Protein 8WDQ (pdb70)

Secondary structure (DSSP, 8-state):
-PPPHHHHHHHHHHHHHHHHHHHHHHH-----EEEEETTEEEEHHHHHHHHHHHHHHHHH-TTSEEEETTTEEE---GGGGGEEEEEEEEE-HHHHHHT-S--EEEEEEEETTEEEEEEEEETTTTEEEEEETTS-EEETTEE-------SSTT-EEEE----SGGGHHHHHHHHHHHHHHHTTSSEEEB-S-HHHHHHHHHHTSSSEEEESS--HHHHHHHHHHHHHTT-EEE-TTSSS-HHHH--EEEESHHHHHHHHHHHGGG--TTS--/--S-HHHHHHHHHHHHHHHHHHHHHHHHHTS---HHHHHHHHHHHHHHHHHHHHHHHHHH-TTSEEEETTTEEE---GGGGGEEEEEEEEE-HHHHHHT-S--EEEEEEEETTEEEEEEEEETTTTEEEEEETTTEEEETTEE-------SSTT-EEEE----SGGGHHHHHHHHHHHHHHHTT-SEEEB-S-HHHHHHHHHHTSSSEEEESS--HHHHHHHHHHHHHTT-EEE-TTSSS-HHHH--EEEESHHHHHHHHHHHGGGS-BTTB-

Structure (mmCIF, N/CA/C/O backbone):
data_8WDQ
#
_entry.id   8WDQ
#
_cell.length_a   65.620
_cell.length_b   88.690
_cell.length_c   97.710
_cell.angle_alpha   90.000
_cell.angle_beta   90.000
_cell.angle_gamma   90.000
#
_symmetry.space_group_name_H-M   'P 21 21 21'
#
loop_
_entity.id
_entity.type
_entity.pdbx_description
1 polymer 'Nus factor SuhB'
2 non-polymer D-MYO-INOSITOL-1-PHOSPHATE
3 non-polymer 'ACETATE ION'
4 non-polymer 'HYDROGEN PEROXIDE'
5 non-polymer GLYCEROL
6 non-polymer (2R,3S)-1,4-DIMERCAPTOBUTANE-2,3-DIOL
7 non-polymer 'CHLORIDE ION'
8 non-polymer 'CALCIUM ION'
9 water water
#
loop_
_atom_site.group_PDB
_atom_site.id
_atom_site.type_symbol
_atom_site.label_atom_id
_atom_site.label_alt_id
_atom_site.label_comp_id
_atom_site.label_asym_id
_atom_site.label_entity_id
_atom_site.label_seq_id
_atom_site.pdbx_PDB_ins_code
_atom_site.Cartn_x
_atom_site.Cartn_y
_atom_site.Cartn_z
_atom_site.occupancy
_atom_site.B_iso_or_equiv
_atom_site.auth_seq_id
_atom_site.auth_comp_id
_atom_site.auth_asym_id
_atom_site.auth_atom_id
_atom_site.pdbx_PDB_model_num
ATOM 1 N N . GLY A 1 1 ? -23.06107 2.46236 -1.71750 1.000 57.45197 -1 GLY A N 1
ATOM 2 C CA . GLY A 1 1 ? -22.50600 3.51207 -0.88236 1.000 66.82334 -1 GLY A CA 1
ATOM 3 C C . GLY A 1 1 ? -22.83716 4.91244 -1.36574 1.000 67.35628 -1 GLY A C 1
ATOM 4 O O . GLY A 1 1 ? -23.13866 5.11774 -2.54245 1.000 69.52085 -1 GLY A O 1
ATOM 5 N N . SER A 1 2 ? -22.77625 5.88057 -0.45707 1.000 57.37432 0 SER A N 1
ATOM 6 C CA . SER A 1 2 ? -23.09395 7.26076 -0.78638 1.000 54.30193 0 SER A CA 1
ATOM 7 C C . SER A 1 2 ? -21.83166 8.03378 -1.16690 1.000 52.05986 0 SER A C 1
ATOM 8 O O . SER A 1 2 ? -20.70890 7.66132 -0.81504 1.000 45.79770 0 SER A O 1
ATOM 11 N N . MET A 1 3 ? -22.03994 9.13149 -1.89050 1.000 41.84045 1 MET A N 1
ATOM 12 C CA . MET A 1 3 ? -20.95255 9.93295 -2.42969 1.000 33.50908 1 MET A CA 1
ATOM 13 C C . MET A 1 3 ? -20.28071 10.76568 -1.34248 1.000 30.79659 1 MET A C 1
ATOM 14 O O . MET A 1 3 ? -20.90481 11.15791 -0.35288 1.000 31.47274 1 MET A O 1
ATOM 19 N N . GLN A 1 4 ? -18.99036 11.03263 -1.53768 1.000 30.24434 2 GLN A N 1
ATOM 20 C CA . GLN A 1 4 ? -18.29769 11.98574 -0.68714 1.000 31.85869 2 GLN A CA 1
ATOM 21 C C . GLN A 1 4 ? -18.98912 13.34555 -0.78669 1.000 28.44409 2 GLN A C 1
ATOM 22 O O . GLN A 1 4 ? -19.58966 13.66675 -1.81813 1.000 27.38181 2 GLN A O 1
ATOM 28 N N . PRO A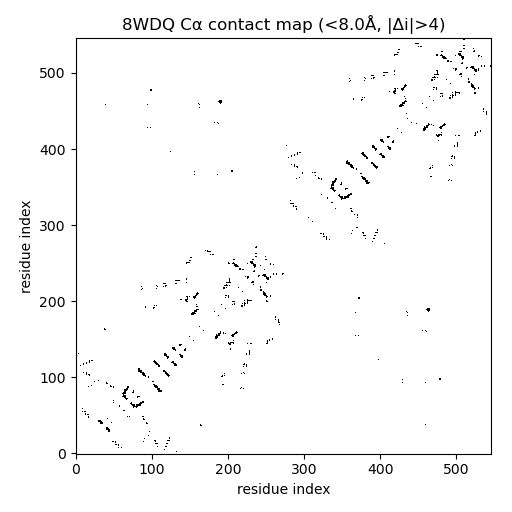 1 5 ? -18.93280 14.15683 0.27483 1.000 26.10835 3 PRO A N 1
ATOM 29 C CA . PRO A 1 5 ? -19.66600 15.43795 0.25938 1.000 24.32054 3 PRO A CA 1
ATOM 30 C C . PRO A 1 5 ? -19.35465 16.31114 -0.94171 1.000 23.57434 3 PRO A C 1
ATOM 31 O O . PRO A 1 5 ? -20.27060 16.90760 -1.52039 1.000 21.30435 3 PRO A O 1
ATOM 35 N N . MET A 1 6 ? -18.08392 16.38656 -1.34469 1.000 24.60875 4 MET A N 1
ATOM 36 C CA . MET A 1 6 ? -17.70619 17.26186 -2.44989 1.000 23.60482 4 MET A CA 1
ATOM 37 C C . MET A 1 6 ? -18.33020 16.80278 -3.75942 1.000 21.50134 4 MET A C 1
ATOM 38 O O . MET A 1 6 ? -18.82226 17.62765 -4.54379 1.000 21.31719 4 MET A O 1
ATOM 43 N N . LEU A 1 7 ? -18.32367 15.49039 -4.01589 1.000 22.30412 5 LEU A N 1
ATOM 44 C CA . LEU A 1 7 ? -18.98103 14.98276 -5.21507 1.000 21.81343 5 LEU A CA 1
ATOM 45 C C . LEU A 1 7 ? -20.47218 15.27825 -5.17577 1.000 19.72330 5 LEU A C 1
ATOM 46 O O . LEU A 1 7 ? -21.07268 15.61664 -6.19878 1.000 21.47562 5 LEU A O 1
ATOM 51 N N . ASN A 1 8 ? -21.08285 15.17195 -3.99639 1.000 19.80344 6 ASN A N 1
ATOM 52 C CA . ASN A 1 8 ? -22.50001 15.49251 -3.86305 1.000 25.63475 6 ASN A CA 1
ATOM 53 C C . ASN A 1 8 ? -22.78384 16.95891 -4.19282 1.000 23.15575 6 ASN A C 1
ATOM 54 O O . ASN A 1 8 ? -23.77044 17.27164 -4.87604 1.000 21.06681 6 ASN A O 1
ATOM 59 N N . ILE A 1 9 ? -21.94610 17.87522 -3.69801 1.000 19.61698 7 ILE A N 1
ATOM 60 C CA . ILE A 1 9 ? -22.12792 19.29006 -4.02205 1.000 24.98166 7 ILE A CA 1
ATOM 61 C C . ILE A 1 9 ? -22.01144 19.50121 -5.52714 1.000 23.44815 7 ILE A C 1
ATOM 62 O O . ILE A 1 9 ? -22.82629 20.20439 -6.14640 1.000 24.55823 7 ILE A O 1
ATOM 67 N N . ALA A 1 10 ? -20.98889 18.88853 -6.13490 1.000 21.15075 8 ALA A N 1
ATOM 68 C CA . ALA A 1 10 ? -20.79703 19.00574 -7.57550 1.000 19.13692 8 ALA A CA 1
ATOM 69 C C . ALA A 1 10 ? -22.01221 18.49611 -8.33195 1.000 20.96079 8 ALA A C 1
ATOM 70 O O . ALA A 1 10 ? -22.46815 19.12628 -9.29322 1.000 20.92415 8 ALA A O 1
ATOM 72 N N . LEU A 1 11 ? -22.55904 17.36293 -7.89660 1.000 17.54282 9 LEU A N 1
ATOM 73 C CA . LEU A 1 11 ? -23.69013 16.75928 -8.58647 1.000 21.30273 9 LEU A CA 1
ATOM 74 C C . LEU A 1 11 ? -24.93340 17.62897 -8.47859 1.000 22.01608 9 LEU A C 1
ATOM 75 O O . LEU A 1 11 ? -25.68416 17.76893 -9.44872 1.000 22.65293 9 LEU A O 1
ATOM 80 N N . ARG A 1 12 ? -25.17773 18.21572 -7.30788 1.000 22.19659 10 ARG A N 1
ATOM 81 C CA . ARG A 1 12 ? -26.35017 19.07720 -7.17636 1.000 23.25042 10 ARG A CA 1
ATOM 82 C C . ARG A 1 12 ? -26.20398 20.34279 -8.01875 1.000 19.02231 10 ARG A C 1
ATOM 83 O O . ARG A 1 12 ? -27.17500 20.80025 -8.64018 1.000 21.07298 10 ARG A O 1
ATOM 91 N N . ALA A 1 13 ? -24.99452 20.90524 -8.08011 1.000 19.14150 11 ALA A N 1
ATOM 92 C CA . ALA A 1 13 ? -24.76712 22.04105 -8.97124 1.000 19.79982 11 ALA A CA 1
ATOM 93 C C . ALA A 1 13 ? -25.01773 21.65604 -10.42507 1.000 21.33633 11 ALA A C 1
ATOM 94 O O . ALA A 1 13 ? -25.65031 22.41041 -11.18460 1.000 21.79274 11 ALA A O 1
ATOM 96 N N . ALA A 1 14 ? -24.53060 20.47857 -10.82733 1.000 20.49385 12 ALA A N 1
ATOM 97 C CA . ALA A 1 14 ? -24.75000 20.01076 -12.18999 1.000 19.45755 12 ALA A CA 1
ATOM 98 C C . ALA A 1 14 ? -26.23300 19.83323 -12.47639 1.000 20.38206 12 ALA A C 1
ATOM 99 O O . ALA A 1 14 ? -26.70754 20.19423 -13.55699 1.000 18.86454 12 ALA A O 1
ATOM 101 N N . ARG A 1 15 ? -26.98114 19.28818 -11.51452 1.000 20.23572 13 ARG A N 1
ATOM 102 C CA . ARG A 1 15 ? -28.41844 19.09721 -11.69410 1.000 21.19871 13 ARG A CA 1
ATOM 103 C C . ARG A 1 15 ? -29.13225 20.42875 -11.89524 1.000 21.37124 13 ARG A C 1
ATOM 104 O O . ARG A 1 15 ? -30.00200 20.55521 -12.76511 1.000 19.25898 13 ARG A O 1
ATOM 112 N N . SER A 1 16 ? -28.79603 21.42932 -11.07698 1.000 17.89506 14 SER A N 1
ATOM 113 C CA . SER A 1 16 ? -29.46854 22.72431 -11.18811 1.000 22.62992 14 SER A CA 1
ATOM 114 C C . SER A 1 16 ? -29.16495 23.39291 -12.52503 1.000 19.47048 14 SER A C 1
ATOM 115 O O . SER A 1 16 ? -30.07588 23.89244 -13.21130 1.000 21.14890 14 SER A O 1
ATOM 118 N N . ALA A 1 17 ? -27.88692 23.39958 -12.92299 1.000 19.56742 15 ALA A N 1
ATOM 119 C CA . ALA A 1 17 ? -27.54088 23.94312 -14.23417 1.000 18.25666 15 ALA A CA 1
ATOM 120 C C . ALA A 1 17 ? -28.23798 23.17573 -15.35365 1.000 18.58428 15 ALA A C 1
ATOM 121 O O . ALA A 1 17 ? -28.72048 23.77595 -16.32227 1.000 21.20857 15 ALA A O 1
ATOM 123 N N . GLY A 1 18 ? -28.29330 21.84676 -15.24811 1.000 22.07917 16 GLY A N 1
ATOM 124 C CA . GLY A 1 18 ? -28.91716 21.05803 -16.29242 1.000 18.26610 16 GLY A CA 1
ATOM 125 C C . GLY A 1 18 ? -30.40461 21.30250 -16.39963 1.000 22.01018 16 GLY A C 1
ATOM 126 O O . GLY A 1 18 ? -30.95539 21.29542 -17.49978 1.000 24.88300 16 GLY A O 1
ATOM 127 N N . GLU A 1 19 ? -31.07156 21.54116 -15.27095 1.000 19.41523 17 GLU A N 1
ATOM 128 C CA . GLU A 1 19 ? -32.48674 21.88583 -15.32509 1.000 26.70712 17 GLU A CA 1
ATOM 129 C C . GLU A 1 19 ? -32.69221 23.24766 -15.97224 1.000 25.51899 17 GLU A C 1
ATOM 130 O O . GLU A 1 19 ? -33.67217 23.45046 -16.69778 1.000 28.73181 17 GLU A O 1
ATOM 136 N N . LEU A 1 20 ? -31.77491 24.19152 -15.73955 1.000 24.71617 18 LEU A N 1
ATOM 137 C CA . LEU A 1 20 ? -31.87231 25.47017 -16.44648 1.000 23.69795 18 LEU A CA 1
ATOM 138 C C . LEU A 1 20 ? -31.71503 25.27525 -17.95448 1.000 21.93582 18 LEU A C 1
ATOM 139 O O . LEU A 1 20 ? -32.52577 25.77129 -18.75503 1.000 21.31805 18 LEU A O 1
ATOM 144 N N . ILE A 1 21 ? -30.66712 24.55544 -18.35885 1.000 20.71966 19 ILE A N 1
ATOM 145 C CA . ILE A 1 21 ? -30.43532 24.30208 -19.77997 1.000 22.13690 19 ILE A CA 1
ATOM 146 C C . ILE A 1 21 ? -31.62870 23.58352 -20.39882 1.000 22.86024 19 ILE A C 1
ATOM 147 O O . ILE A 1 21 ? -32.03606 23.88352 -21.52907 1.000 22.51783 19 ILE A O 1
ATOM 152 N N . PHE A 1 22 ? -32.19660 22.61241 -19.67815 1.000 26.16694 20 PHE A N 1
ATOM 153 C CA . PHE A 1 22 ? -33.32375 21.86107 -20.21402 1.000 30.30069 20 PHE A CA 1
ATOM 154 C C . PHE A 1 22 ? -34.56044 22.73012 -20.34671 1.000 32.89879 20 PHE A C 1
ATOM 155 O O . PHE A 1 22 ? -35.27546 22.63150 -21.34428 1.000 34.28943 20 PHE A O 1
ATOM 163 N N . ARG A 1 23 ? -34.85421 23.55527 -19.33785 1.000 34.26853 21 ARG A N 1
ATOM 164 C CA . ARG A 1 23 ? -35.95091 24.50833 -19.46253 1.000 33.37763 21 ARG A CA 1
ATOM 165 C C . ARG A 1 23 ? -35.78203 25.33508 -20.72898 1.000 31.45632 21 ARG A C 1
ATOM 166 O O . ARG A 1 23 ? -36.73827 25.53434 -21.49581 1.000 35.33278 21 ARG A O 1
ATOM 174 N N . SER A 1 24 ? -34.54479 25.76211 -20.99388 1.000 30.50109 22 SER A N 1
ATOM 175 C CA . SER A 1 24 ? -34.26093 26.57725 -22.16946 1.000 29.05966 22 SER A CA 1
ATOM 176 C C . SER A 1 24 ? -34.55236 25.81187 -23.45838 1.000 39.20731 22 SER A C 1
ATOM 177 O O . SER A 1 24 ? -35.34457 26.25611 -24.29629 1.000 40.96691 22 SER A O 1
ATOM 180 N N . ILE A 1 25 ? -33.91873 24.64938 -23.63178 1.000 32.38956 23 ILE A N 1
ATOM 181 C CA . ILE A 1 25 ? -34.07759 23.90197 -24.87984 1.000 37.79059 23 ILE A CA 1
ATOM 182 C C . ILE A 1 25 ? -35.52695 23.46028 -25.05395 1.000 41.38589 23 ILE A C 1
ATOM 183 O O . ILE A 1 25 ? -36.06209 23.45157 -26.16917 1.000 45.0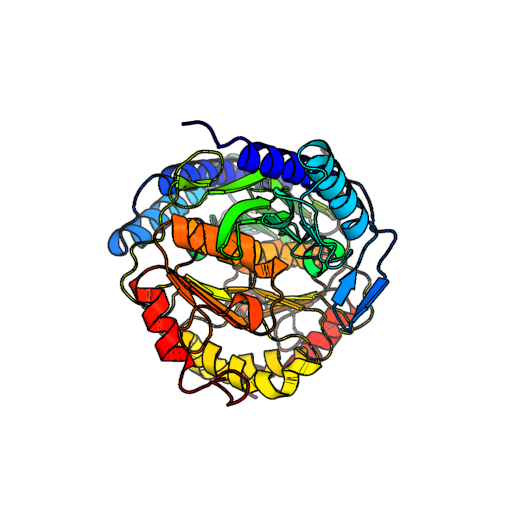5027 23 ILE A O 1
ATOM 188 N N . GLU A 1 26 ? -36.19900 23.14530 -23.94549 1.000 45.95884 24 GLU A N 1
ATOM 189 C CA . GLU A 1 26 ? -37.53891 22.57584 -23.98404 1.000 47.76525 24 GLU A CA 1
ATOM 190 C C . GLU A 1 26 ? -38.57202 23.61296 -24.39785 1.000 57.24957 24 GLU A C 1
ATOM 191 O O . GLU A 1 26 ? -39.41144 23.35076 -25.26748 1.000 64.82523 24 GLU A O 1
ATOM 197 N N . ARG A 1 27 ? -38.53382 24.80280 -23.79151 1.000 71.16876 25 ARG A N 1
ATOM 198 C CA . ARG A 1 27 ? -39.61488 25.75288 -24.00669 1.000 87.22529 25 ARG A CA 1
ATOM 199 C C . ARG A 1 27 ? -39.19344 27.09910 -24.57962 1.000 94.50227 25 ARG A C 1
ATOM 200 O O . ARG A 1 27 ? -40.06933 27.86838 -24.99375 1.000 94.79081 25 ARG A O 1
ATOM 208 N N . LEU A 1 28 ? -37.90515 27.40915 -24.63505 1.000 52.06567 26 LEU A N 1
ATOM 209 C CA . LEU A 1 28 ? -37.47466 28.74226 -25.02317 1.000 51.53512 26 LEU A CA 1
ATOM 210 C C . LEU A 1 28 ? -36.70329 28.71354 -26.33526 1.000 57.59175 26 LEU A C 1
ATOM 211 O O . LEU A 1 28 ? -36.33025 27.65840 -26.85494 1.000 54.80317 26 LEU A O 1
ATOM 216 N N . ASP A 1 29 ? -36.49599 29.90959 -26.87387 1.000 64.10032 27 ASP A N 1
ATOM 217 C CA . ASP A 1 29 ? -35.50570 30.17393 -27.90361 1.000 64.54102 27 ASP A CA 1
ATOM 218 C C . ASP A 1 29 ? -34.25880 30.76057 -27.25054 1.000 63.65930 27 ASP A C 1
ATOM 219 O O . ASP A 1 29 ? -34.31177 31.32636 -26.15517 1.000 57.10387 27 ASP A O 1
ATOM 224 N N . VAL A 1 30 ? -33.12726 30.60772 -27.92782 1.000 58.48717 28 VAL A N 1
ATOM 225 C CA . VAL A 1 30 ? -31.89865 31.26696 -27.49907 1.000 53.34245 28 VAL A CA 1
ATOM 226 C C . VAL A 1 30 ? -31.98036 32.74073 -27.86659 1.000 48.96360 28 VAL A C 1
ATOM 227 O O . VAL A 1 30 ? -32.21662 33.09075 -29.02967 1.000 55.66050 28 VAL A O 1
ATOM 231 N N . ILE A 1 31 ? -31.78798 33.61011 -26.87757 1.000 48.48180 29 ILE A N 1
ATOM 232 C CA . ILE A 1 31 ? -31.87019 35.05065 -27.08283 1.000 53.95683 29 ILE A CA 1
ATOM 233 C C . ILE A 1 31 ? -30.49590 35.70881 -27.03258 1.000 53.11107 29 ILE A C 1
ATOM 234 O O . ILE A 1 31 ? -30.40214 36.93633 -26.92289 1.000 40.95933 29 ILE A O 1
ATOM 239 N N . SER A 1 32 ? -29.42419 34.91932 -27.11622 1.000 67.41316 30 SER A N 1
ATOM 240 C CA . SER A 1 32 ? -28.06503 35.45725 -27.12937 1.000 58.37006 30 SER A CA 1
ATOM 241 C C . SER A 1 32 ? -27.14754 34.41698 -27.75524 1.000 55.13295 30 SER A C 1
ATOM 242 O O . SER A 1 32 ? -26.93832 33.35090 -27.17210 1.000 65.50105 30 SER A O 1
ATOM 245 N N . VAL A 1 33 ? -26.61359 34.71986 -28.93486 1.000 54.88940 31 VAL A N 1
ATOM 246 C CA . VAL A 1 33 ? -25.54277 33.93196 -29.54423 1.000 56.73829 31 VAL A CA 1
ATOM 247 C C . VAL A 1 33 ? -24.41237 34.91188 -29.83834 1.000 54.69033 31 VAL A C 1
ATOM 248 O O . VAL A 1 33 ? -24.33810 35.49607 -30.92503 1.000 58.06494 31 VAL A O 1
ATOM 252 N N . ASN A 1 34 ? -23.54853 35.13288 -28.85398 1.000 68.00053 32 ASN A N 1
ATOM 253 C CA . ASN A 1 34 ? -22.30863 35.84380 -29.09478 1.000 69.18109 32 ASN A CA 1
ATOM 254 C C . ASN A 1 34 ? -21.31968 34.87440 -29.74237 1.000 85.87649 32 ASN A C 1
ATOM 255 O O . ASN A 1 34 ? -21.63624 33.70970 -30.00660 1.000 75.90237 32 ASN A O 1
ATOM 260 N N . GLU A 1 35 ? -20.10780 35.34743 -30.01661 1.000 86.69279 33 GLU A N 1
ATOM 261 C CA . GLU A 1 35 ? -19.07661 34.49795 -30.60455 1.000 83.22382 33 GLU A CA 1
ATOM 262 C C . GLU A 1 35 ? -17.74941 34.81239 -29.92730 1.000 80.27752 33 GLU A C 1
ATOM 263 O O . GLU A 1 35 ? -17.20176 35.90540 -30.10545 1.000 76.17444 33 GLU A O 1
ATOM 269 N N . LYS A 1 36 ? -17.24336 33.86039 -29.13707 1.000 75.28765 34 LYS A N 1
ATOM 270 C CA . LYS A 1 36 ? -15.92868 34.02655 -28.52550 1.000 77.69359 34 LYS A CA 1
ATOM 271 C C . LYS A 1 36 ? -14.83100 33.90766 -29.57584 1.000 76.65617 34 LYS A C 1
ATOM 272 O O . LYS A 1 36 ? -13.92494 34.74625 -29.64588 1.000 71.94137 34 LYS A O 1
ATOM 278 N N . ASP A 1 37 ? -14.90258 32.86784 -30.40428 1.000 78.88536 35 ASP A N 1
ATOM 279 C CA . ASP A 1 37 ? -14.00300 32.67774 -31.53097 1.000 76.00529 35 ASP A CA 1
ATOM 280 C C . ASP A 1 37 ? -14.83742 32.24838 -32.73055 1.000 77.74429 35 ASP A C 1
ATOM 281 O O . ASP A 1 37 ? -16.06746 32.15335 -32.65436 1.000 73.96151 35 ASP A O 1
ATOM 286 N N . ALA A 1 38 ? -14.16472 31.99151 -33.84977 1.000 74.94579 36 ALA A N 1
ATOM 287 C CA . ALA A 1 38 ? -14.84765 31.48349 -35.03214 1.000 71.44533 36 ALA A CA 1
ATOM 288 C C . ALA A 1 38 ? -15.34697 30.06999 -34.75620 1.000 68.41522 36 ALA A C 1
ATOM 289 O O . ALA A 1 38 ? -14.55563 29.18195 -34.41906 1.000 68.46956 36 ALA A O 1
ATOM 291 N N . LYS A 1 39 ? -16.66109 29.87035 -34.88455 1.000 65.40429 37 LYS A N 1
ATOM 292 C CA . LYS A 1 39 ? -17.38842 28.63753 -34.58355 1.000 66.96793 37 LYS A CA 1
ATOM 293 C C . LYS A 1 39 ? -17.39875 28.32580 -33.09057 1.000 65.05969 37 LYS A C 1
ATOM 294 O O . LYS A 1 39 ? -17.89902 27.26213 -32.69308 1.000 57.15926 37 LYS A O 1
ATOM 300 N N . ASP A 1 40 ? -16.86786 29.21579 -32.25198 1.000 68.45983 38 ASP A N 1
ATOM 301 C CA . ASP A 1 40 ? -16.86332 29.06572 -30.79916 1.000 67.46528 38 ASP A CA 1
ATOM 302 C C . ASP A 1 40 ? -17.95057 29.98347 -30.25187 1.000 66.54994 38 ASP A C 1
ATOM 303 O O . ASP A 1 40 ? -17.75721 31.19766 -30.14944 1.000 68.62762 38 ASP A O 1
ATOM 308 N N . TYR A 1 41 ? -19.10239 29.40560 -29.92243 1.000 57.82261 39 TYR A N 1
ATOM 309 C CA . TYR A 1 41 ? -20.27273 30.17258 -29.52153 1.000 57.52354 39 TYR A CA 1
ATOM 310 C C . TYR A 1 41 ? -20.39575 30.25389 -28.00504 1.000 52.95509 39 TYR A C 1
ATOM 311 O O . TYR A 1 41 ? -20.02762 29.32587 -27.27843 1.000 43.30750 39 TYR A O 1
ATOM 320 N N . VAL A 1 42 ? -20.92463 31.38428 -27.53650 1.000 54.07615 40 VAL A N 1
ATOM 321 C CA . VAL A 1 42 ? -21.32351 31.55480 -26.14510 1.000 48.98106 40 VAL A CA 1
ATOM 322 C C . VAL A 1 42 ? -22.73021 32.14758 -26.10793 1.000 49.51399 40 VAL A C 1
ATOM 323 O O . VAL A 1 42 ? -23.05204 33.07941 -26.85580 1.000 50.86321 40 VAL A O 1
ATOM 327 N N . THR A 1 43 ? -23.56709 31.59076 -25.24645 1.000 34.75243 41 THR A N 1
ATOM 328 C CA . THR A 1 43 ? -24.97248 31.92446 -25.14057 1.000 39.89853 41 THR A CA 1
ATOM 329 C C . THR A 1 43 ? -25.24639 32.42408 -23.72472 1.000 41.62964 41 THR A C 1
ATOM 330 O O . THR A 1 43 ? -24.48588 32.14718 -22.79172 1.000 38.78503 41 THR A O 1
ATOM 334 N N A GLU A 1 44 ? -26.32573 33.20763 -23.59822 0.648 37.54617 42 GLU A N 1
ATOM 335 N N B GLU A 1 44 ? -26.32046 33.19193 -23.55449 0.352 34.96402 42 GLU A N 1
ATOM 336 C CA A GLU A 1 44 ? -26.88962 33.53057 -22.29235 0.648 33.83951 42 GLU A CA 1
ATOM 337 C CA B GLU A 1 44 ? -26.70688 33.51796 -22.19071 0.352 33.83386 42 GLU A CA 1
ATOM 338 C C A GLU A 1 44 ? -27.06201 32.27945 -21.44379 0.648 30.10379 42 GLU A C 1
ATOM 339 C C B GLU A 1 44 ? -27.06427 32.26256 -21.40331 0.352 28.73089 42 GLU A C 1
ATOM 340 O O A GLU A 1 44 ? -26.92119 32.33090 -20.21700 0.648 27.97603 42 GLU A O 1
ATOM 341 O O B GLU A 1 44 ? -27.05135 32.29612 -20.16804 0.352 28.01454 42 GLU A O 1
ATOM 352 N N . VAL A 1 45 ? -27.33494 31.14440 -22.08776 1.000 26.90973 43 VAL A N 1
ATOM 353 C CA . VAL A 1 45 ? -27.54472 29.88621 -21.38200 1.000 25.01566 43 VAL A CA 1
ATOM 354 C C . VAL A 1 45 ? -26.23490 29.37770 -20.79059 1.000 27.65302 43 VAL A C 1
ATOM 355 O O . VAL A 1 45 ? -26.20507 28.90083 -19.64998 1.000 18.59345 43 VAL A O 1
ATOM 359 N N . ASP A 1 46 ? -25.13341 29.46941 -21.54907 1.000 22.31810 44 ASP A N 1
ATOM 360 C CA . ASP A 1 46 ? -23.82857 29.08781 -21.01129 1.000 22.18870 44 ASP A CA 1
ATOM 361 C C . ASP A 1 46 ? -23.49362 29.89663 -19.76160 1.000 22.37159 44 ASP A C 1
ATO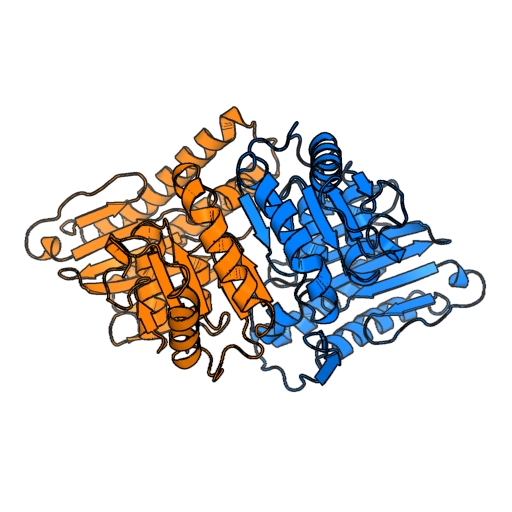M 362 O O . ASP A 1 46 ? -23.07170 29.34013 -18.74182 1.000 14.03817 44 ASP A O 1
ATOM 367 N N . ARG A 1 47 ? -23.68875 31.21790 -19.81806 1.000 23.26983 45 ARG A N 1
ATOM 368 C CA . ARG A 1 47 ? -23.33195 32.05964 -18.67880 1.000 21.09616 45 ARG A CA 1
ATOM 369 C C . ARG A 1 47 ? -24.26971 31.83095 -17.49511 1.000 20.42721 45 ARG A C 1
ATOM 370 O O . ARG A 1 47 ? -23.82031 31.80197 -16.34394 1.000 21.55450 45 ARG A O 1
ATOM 378 N N . ALA A 1 48 ? -25.57270 31.66433 -17.74778 1.000 19.56444 46 ALA A N 1
ATOM 379 C CA . ALA A 1 48 ? -26.50049 31.39865 -16.65002 1.000 19.13080 46 ALA A CA 1
ATOM 380 C C . ALA A 1 48 ? -26.20235 30.05954 -15.98341 1.000 18.70701 46 ALA A C 1
ATOM 381 O O . ALA A 1 48 ? -26.23274 29.94927 -14.74892 1.000 17.65471 46 ALA A O 1
ATOM 383 N N . ALA A 1 49 ? -25.90253 29.03204 -16.78198 1.000 14.59833 47 ALA A N 1
ATOM 384 C CA . ALA A 1 49 ? -25.51707 27.74724 -16.21593 1.000 15.87517 47 ALA A CA 1
ATOM 385 C C . ALA A 1 49 ? -24.23744 27.87383 -15.40262 1.000 15.28470 47 ALA A C 1
ATOM 386 O O . ALA A 1 49 ? -24.13024 27.30836 -14.30326 1.000 20.71240 47 ALA A O 1
ATOM 388 N N . GLU A 1 50 ? -23.25740 28.61992 -15.91944 1.000 14.58717 48 GLU A N 1
ATOM 389 C CA . GLU A 1 50 ? -22.01400 28.79372 -15.18015 1.000 20.48362 48 GLU A CA 1
ATOM 390 C C . GLU A 1 50 ? -22.25676 29.49985 -13.85366 1.000 16.37357 48 GLU A C 1
ATOM 391 O O . GLU A 1 50 ? -21.68103 29.12215 -12.82912 1.000 17.90593 48 GLU A O 1
ATOM 397 N N . GLN A 1 51 ? -23.10736 30.52424 -13.85137 1.000 17.33947 49 GLN A N 1
ATOM 398 C CA . GLN A 1 51 ? -23.40306 31.23485 -12.60886 1.000 19.66405 49 GLN A CA 1
ATOM 399 C C . GLN A 1 51 ? -24.10212 30.31772 -11.61126 1.000 19.32416 49 GLN A C 1
ATOM 400 O O . GLN A 1 51 ? -23.81849 30.37170 -10.40970 1.000 19.37014 49 GLN A O 1
ATOM 406 N N . THR A 1 52 ? -25.01941 29.47121 -12.09348 1.000 16.77219 50 THR A N 1
ATOM 407 C CA . THR A 1 52 ? -25.68523 28.50255 -11.22440 1.000 19.86596 50 THR A CA 1
ATOM 408 C C . THR A 1 52 ? -24.67298 27.57067 -10.56243 1.000 19.34502 50 THR A C 1
ATOM 409 O O . THR A 1 52 ? -24.68229 27.37668 -9.33230 1.000 20.88234 50 THR A O 1
ATOM 413 N N . ILE A 1 53 ? -23.78114 26.99435 -11.37378 1.000 16.04242 51 ILE A N 1
ATOM 414 C CA . ILE A 1 53 ? -22.78918 26.05775 -10.85317 1.000 19.77680 51 ILE A CA 1
ATOM 415 C C . ILE A 1 53 ? -21.88458 26.75197 -9.84532 1.000 18.03323 51 ILE A C 1
ATOM 416 O O . ILE A 1 53 ? -21.66344 26.25423 -8.73299 1.000 20.87011 51 ILE A O 1
ATOM 421 N N . VAL A 1 54 ? -21.34896 27.91349 -10.22112 1.000 17.37943 52 VAL A N 1
ATOM 422 C CA . VAL A 1 54 ? -20.39076 28.59828 -9.36228 1.000 17.96292 52 VAL A CA 1
ATOM 423 C C . VAL A 1 54 ? -21.05744 29.03213 -8.06513 1.000 18.44081 52 VAL A C 1
ATOM 424 O O . VAL A 1 54 ? -20.45054 28.96187 -6.99109 1.000 20.46845 52 VAL A O 1
ATOM 428 N N . ALA A 1 55 ? -22.32697 29.45250 -8.12775 1.000 20.51093 53 ALA A N 1
ATOM 429 C CA . ALA A 1 55 ? -23.01335 29.84634 -6.90070 1.000 23.01324 53 ALA A CA 1
ATOM 430 C C . ALA A 1 55 ? -23.13653 28.66889 -5.94590 1.000 22.18750 53 ALA A C 1
ATOM 431 O O . ALA A 1 55 ? -22.85852 28.80694 -4.74882 1.000 21.80084 53 ALA A O 1
ATOM 433 N N . ALA A 1 56 ? -23.51454 27.49101 -6.45728 1.000 19.01218 54 ALA A N 1
ATOM 434 C CA . ALA A 1 56 ? -23.60735 26.32886 -5.57086 1.000 24.49517 54 ALA A CA 1
ATOM 435 C C . ALA A 1 56 ? -22.23788 25.95601 -4.99492 1.000 20.07477 54 ALA A C 1
ATOM 436 O O . ALA A 1 56 ? -22.09135 25.71410 -3.78345 1.000 24.00184 54 ALA A O 1
ATOM 438 N N . LEU A 1 57 ? -21.21510 25.92952 -5.85157 1.000 19.56860 55 LEU A N 1
ATOM 439 C CA . LEU A 1 57 ? -19.88698 25.50372 -5.41821 1.000 20.05944 55 LEU A CA 1
ATOM 440 C C . LEU A 1 57 ? -19.32226 26.44571 -4.36353 1.000 23.07956 55 LEU A C 1
ATOM 441 O O . LEU A 1 57 ? -18.77658 26.00300 -3.34522 1.000 24.71415 55 LEU A O 1
ATOM 446 N N . ARG A 1 58 ? -19.44742 27.75517 -4.58912 1.000 21.31175 56 ARG A N 1
ATOM 447 C CA . ARG A 1 58 ? -18.91052 28.72252 -3.64173 1.000 24.12880 56 ARG A CA 1
ATOM 448 C C . ARG A 1 58 ? -19.75892 28.80150 -2.38198 1.000 25.02749 56 ARG A C 1
ATOM 449 O O . ARG A 1 58 ? -19.24548 29.16748 -1.31724 1.000 22.89105 56 ARG A O 1
ATOM 457 N N . LYS A 1 59 ? -21.05456 28.48107 -2.47387 1.000 24.91943 57 LYS A N 1
ATOM 458 C CA . LYS A 1 59 ? -21.84754 28.35714 -1.25692 1.000 26.45252 57 LYS A CA 1
ATOM 459 C C . LYS A 1 59 ? -21.28578 27.25680 -0.37393 1.000 28.90934 57 LYS A C 1
ATOM 460 O O . LYS A 1 59 ? -21.20921 27.40681 0.85181 1.000 23.97773 57 LYS A O 1
ATOM 466 N N . ALA A 1 60 ? -20.86218 26.14708 -0.98524 1.000 26.38967 58 ALA A N 1
ATOM 467 C CA . ALA A 1 60 ? -20.24536 25.09708 -0.17950 1.000 26.57991 58 ALA A CA 1
ATOM 468 C C . ALA A 1 60 ? -18.78150 25.39876 0.14249 1.000 23.42435 58 ALA A C 1
ATOM 469 O O . ALA A 1 60 ? -18.33430 25.16068 1.26881 1.000 25.44014 58 ALA A O 1
ATOM 471 N N . TYR A 1 61 ? -18.01571 25.91579 -0.82043 1.000 26.96096 59 TYR A N 1
ATOM 472 C CA . TYR A 1 61 ? -16.56483 26.06927 -0.67403 1.000 24.97135 59 TYR A CA 1
ATOM 473 C C . TYR A 1 61 ? -16.10533 27.42836 -1.18476 1.000 22.55705 59 TYR A C 1
ATOM 474 O O . TYR A 1 61 ? -15.60218 27.55170 -2.30710 1.000 23.76813 59 TYR A O 1
ATOM 483 N N . PRO A 1 62 ? -16.21355 28.47351 -0.35867 1.000 28.29150 60 PRO A N 1
ATOM 484 C CA . PRO A 1 62 ? -15.85904 29.82696 -0.82587 1.000 27.37165 60 PRO A CA 1
ATOM 485 C C . PRO A 1 62 ? -14.36608 30.04703 -1.05274 1.000 27.34101 60 PRO A C 1
ATOM 486 O O . PRO A 1 62 ? -14.00404 31.04274 -1.69147 1.000 26.44660 60 PRO A O 1
ATOM 490 N N . THR A 1 63 ? -13.49057 29.17296 -0.55740 1.000 27.15134 61 THR A N 1
ATOM 491 C CA . THR A 1 63 ? -12.05304 29.37539 -0.68551 1.000 26.69257 61 THR A CA 1
ATOM 492 C C . THR A 1 63 ? -11.42593 28.55778 -1.80812 1.000 27.16698 61 THR A C 1
ATOM 493 O O . THR A 1 63 ? -10.20345 28.60516 -1.97613 1.000 26.50549 61 THR A O 1
ATOM 497 N N . HIS A 1 64 ? -12.21764 27.80968 -2.57264 1.000 25.71185 62 HIS A N 1
ATOM 498 C CA . HIS A 1 64 ? -11.65840 27.00302 -3.64776 1.000 29.25291 62 HIS A CA 1
ATOM 499 C C . HIS A 1 64 ? -11.39785 27.85091 -4.88911 1.000 23.14571 62 HIS A C 1
ATOM 500 O O . HIS A 1 64 ? -12.01042 28.90037 -5.09886 1.000 22.50361 62 HIS A O 1
ATOM 507 N N . ALA A 1 65 ? -10.47268 27.37212 -5.71752 1.000 23.88069 63 ALA A N 1
ATOM 508 C CA . ALA A 1 65 ? -10.22616 27.96621 -7.02143 1.000 26.90990 63 ALA A CA 1
ATOM 509 C C . ALA A 1 65 ? -11.24516 27.45337 -8.03245 1.000 22.66389 63 ALA A C 1
ATOM 510 O O . ALA A 1 65 ? -11.69849 26.30739 -7.96659 1.000 22.59633 63 ALA A O 1
ATOM 512 N N . ILE A 1 66 ? -11.60322 28.32013 -8.97564 1.000 21.50680 64 ILE A N 1
ATOM 513 C CA . ILE A 1 66 ? -12.62723 28.03434 -9.97401 1.000 23.09366 64 ILE A CA 1
ATOM 514 C C . ILE A 1 66 ? -12.06643 28.36182 -11.35003 1.000 24.69890 64 ILE A C 1
ATOM 515 O O . ILE A 1 66 ? -11.52549 29.44852 -11.55755 1.000 22.64497 64 ILE A O 1
ATOM 520 N N . MET A 1 67 ? -12.22547 27.44748 -12.29901 1.000 23.73665 65 MET A N 1
ATOM 521 C CA . MET A 1 67 ? -11.86499 27.68620 -13.69230 1.000 23.86067 65 MET A CA 1
ATOM 522 C C . MET A 1 67 ? -13.09878 27.30908 -14.50306 1.000 24.33645 65 MET A C 1
ATOM 523 O O . MET A 1 67 ? -13.34295 26.12779 -14.77255 1.000 21.96833 65 MET A O 1
ATOM 528 N N . GLY A 1 68 ? -13.88862 28.31384 -14.85521 1.000 24.35078 66 GLY A N 1
ATOM 529 C CA . GLY A 1 68 ? -15.04955 28.12337 -15.69952 1.000 23.58229 66 GLY A CA 1
ATOM 530 C C . GLY A 1 68 ? -14.68649 28.45505 -17.13338 1.000 27.54506 66 GLY A C 1
ATOM 531 O O . GLY A 1 68 ? -13.80053 29.26707 -17.38569 1.000 29.48937 66 GLY A O 1
ATOM 532 N N . GLU A 1 69 ? -15.36160 27.79992 -18.08090 1.000 28.99598 67 GLU A N 1
ATOM 533 C CA . GLU A 1 69 ? -15.10712 28.10999 -19.48555 1.000 30.98955 67 GLU A CA 1
ATOM 534 C C . GLU A 1 69 ? -15.40583 29.57800 -19.78053 1.000 27.41810 67 GLU A C 1
ATOM 535 O O . GLU A 1 69 ? -14.60680 30.27062 -20.42183 1.000 30.01622 67 GLU A O 1
ATOM 541 N N . GLU A 1 70 ? -16.54450 30.08122 -19.29818 1.000 29.02946 68 GLU A N 1
ATOM 542 C CA . GLU A 1 70 ? -16.88801 31.47549 -19.57183 1.000 30.07665 68 GLU A CA 1
ATOM 543 C C . GLU A 1 70 ? -16.11791 32.43918 -18.67416 1.000 30.57899 68 GLU A C 1
ATOM 544 O O . GLU A 1 70 ? -15.65671 33.48782 -19.14009 1.000 36.01335 68 GLU A O 1
ATOM 550 N N . GLY A 1 71 ? -15.94980 32.09821 -17.39585 1.000 26.95895 69 GLY A N 1
ATOM 551 C CA . GLY A 1 71 ? -15.36299 33.01590 -16.43797 1.000 31.00231 69 GLY A CA 1
ATOM 552 C C . GLY A 1 71 ? -13.85507 32.98057 -16.28241 1.000 38.04174 69 GLY A C 1
ATOM 553 O O . GLY A 1 71 ? -13.30192 33.82877 -15.57732 1.000 36.51283 69 GLY A O 1
ATOM 554 N N . GLY A 1 72 ? -13.16330 32.03233 -16.91100 1.000 30.17224 70 GLY A N 1
ATOM 555 C CA . GLY A 1 72 ? -11.72385 31.95721 -16.74166 1.000 34.47392 70 GLY A CA 1
ATOM 556 C C . GLY A 1 72 ? -11.32590 31.34878 -15.40432 1.000 36.45110 70 GLY A C 1
ATOM 557 O O . GLY A 1 72 ? -12.10709 30.65521 -14.73782 1.000 30.13374 70 GLY A O 1
ATOM 558 N N . LEU A 1 73 ? -10.08036 31.61786 -15.01388 1.000 31.06103 71 LEU A N 1
ATOM 559 C CA . LEU A 1 73 ? -9.47294 31.03999 -13.82170 1.000 30.34871 71 LEU A CA 1
ATOM 560 C C . LEU A 1 73 ? -9.39461 32.08091 -12.71159 1.000 32.48175 71 LEU A C 1
ATOM 561 O O . LEU A 1 73 ? -8.87794 33.18358 -12.92040 1.000 31.06704 71 LEU A O 1
ATOM 566 N N . ILE A 1 74 ? -9.89121 31.70907 -11.53339 1.000 28.08370 72 ILE A N 1
ATOM 567 C CA . ILE A 1 74 ? -9.94942 32.54300 -10.33988 1.000 25.05741 72 ILE A CA 1
ATOM 568 C C . ILE A 1 74 ? -9.37548 31.72217 -9.19632 1.000 24.94490 72 ILE A C 1
ATOM 569 O O . ILE A 1 74 ? -9.93464 30.67738 -8.84219 1.000 27.40973 72 ILE A O 1
ATOM 574 N N . GLU A 1 75 ? -8.27282 32.18753 -8.61774 1.000 24.80576 73 GLU A N 1
ATOM 575 C CA . GLU A 1 75 ? -7.58988 31.39425 -7.60917 1.000 31.02262 73 GLU A CA 1
ATOM 576 C C . GLU A 1 75 ? -8.37273 31.38501 -6.29871 1.000 30.45967 73 GLU A C 1
ATOM 577 O O . GLU A 1 75 ? -9.21088 32.25153 -6.03219 1.000 22.93793 73 GLU A O 1
ATOM 583 N N . GLY A 1 76 ? -8.09456 30.37077 -5.48392 1.000 29.58204 74 GLY A N 1
ATOM 584 C CA . GLY A 1 76 ? -8.64464 30.26469 -4.15005 1.000 27.03767 74 GLY A CA 1
ATOM 585 C C . GLY A 1 76 ? -7.71679 30.87163 -3.11834 1.000 27.05778 74 GLY A C 1
ATOM 586 O O . GLY A 1 76 ? -6.82442 31.66325 -3.43313 1.000 25.27683 74 GLY A O 1
ATOM 587 N N . SER A 1 77 ? -7.92559 30.47976 -1.86310 1.000 27.21650 75 SER A N 1
ATOM 588 C CA . SER A 1 77 ? -7.19150 31.07360 -0.75570 1.000 26.87128 75 SER A CA 1
ATOM 589 C C . SER A 1 77 ? -7.06089 30.06230 0.37354 1.000 30.74827 75 SER A C 1
ATOM 590 O O . SER A 1 77 ? -7.91849 29.19080 0.54943 1.000 28.49392 75 SER A O 1
ATOM 593 N N . GLY A 1 78 ? -5.98449 30.20011 1.14724 1.000 29.70975 76 GLY A N 1
ATOM 594 C CA . GLY A 1 78 ? -5.71665 29.27155 2.22433 1.000 31.56334 76 GLY A CA 1
ATOM 595 C C . GLY A 1 78 ? -5.65873 27.83717 1.72956 1.000 29.17314 76 GLY A C 1
ATOM 596 O O . GLY A 1 78 ? -5.23540 27.54766 0.60479 1.000 34.35369 76 GLY A O 1
ATOM 597 N N . GLU A 1 79 ? -6.11326 26.91928 2.58576 1.000 32.44759 77 GLU A N 1
ATOM 598 C CA . GLU A 1 79 ? -6.12063 25.50710 2.21610 1.000 42.68839 77 GLU A CA 1
ATOM 599 C C . GLU A 1 79 ? -6.95870 25.27365 0.96532 1.000 37.59039 77 GLU A C 1
ATOM 600 O O . GLU A 1 79 ? -6.58286 24.47940 0.09091 1.000 33.92118 77 GLU A O 1
ATOM 606 N N . GLY A 1 80 ? -8.08253 25.98050 0.85084 1.000 34.44066 78 GLY A N 1
ATOM 607 C CA . GLY A 1 80 ? -8.94332 25.88792 -0.31160 1.000 29.50719 78 GLY A CA 1
ATOM 608 C C . GLY A 1 80 ? -8.22601 26.12737 -1.62283 1.000 28.63864 78 GLY A C 1
ATOM 609 O O . GLY A 1 80 ? -8.71121 25.71239 -2.68191 1.000 29.85544 78 GLY A O 1
ATOM 610 N N . ALA A 1 81 ? -7.06119 26.78300 -1.56893 1.000 27.71505 79 ALA A N 1
ATOM 611 C CA . ALA A 1 81 ? -6.30191 27.03332 -2.79061 1.000 30.68477 79 ALA A CA 1
ATOM 612 C C . ALA A 1 81 ? -5.85524 25.74455 -3.47488 1.000 33.33327 79 ALA A C 1
ATOM 613 O O . ALA A 1 81 ? -5.58232 25.76107 -4.68144 1.000 32.68392 79 ALA A O 1
ATOM 615 N N . ASP A 1 82 ? -5.78425 24.62697 -2.74450 1.000 27.75997 80 ASP A N 1
ATOM 616 C CA . ASP A 1 82 ? -5.37151 23.37048 -3.35850 1.000 27.72300 80 ASP A CA 1
ATOM 617 C C . ASP A 1 82 ? -6.48102 22.70160 -4.16048 1.000 32.44334 80 ASP A C 1
ATOM 618 O O . ASP A 1 82 ? -6.21338 21.70464 -4.84122 1.000 25.27478 80 ASP A O 1
ATOM 623 N N . TYR A 1 83 ? -7.70561 23.21567 -4.09437 1.000 24.19103 81 TYR A N 1
ATOM 624 C CA . TYR A 1 83 ? -8.83069 22.67786 -4.84468 1.000 23.65343 81 TYR A CA 1
ATOM 625 C C . TYR A 1 83 ? -9.10961 23.56919 -6.04866 1.000 25.09306 81 TYR A C 1
ATOM 626 O O . TYR A 1 83 ? -9.17251 24.79701 -5.92189 1.000 25.02075 81 TYR A O 1
ATOM 635 N N . LEU A 1 84 ? -9.27307 22.95179 -7.21240 1.000 23.78773 82 LEU A N 1
ATOM 636 C CA . LEU A 1 84 ? -9.56423 23.67258 -8.44473 1.000 23.21369 82 LEU A CA 1
ATOM 637 C C . LEU A 1 84 ? -10.73829 23.00269 -9.13353 1.000 21.21377 82 LEU A C 1
ATOM 638 O O . LEU A 1 84 ? -10.63812 21.83974 -9.53415 1.000 21.64665 82 LEU A O 1
ATOM 643 N N . TRP A 1 85 ? -11.84647 23.72621 -9.26211 1.000 19.03769 83 TRP A N 1
ATOM 644 C CA . TRP A 1 85 ? -12.98665 23.24387 -10.02395 1.000 20.11805 83 TRP A CA 1
ATOM 645 C C . TRP A 1 85 ? -12.80029 23.62712 -11.48362 1.000 20.05014 83 TRP A C 1
ATOM 646 O O . TRP A 1 85 ? -12.37364 24.73556 -11.78978 1.000 19.07620 83 TRP A O 1
ATOM 657 N N . VAL A 1 86 ? -13.06526 22.68296 -12.37688 1.000 16.98285 84 VAL A N 1
ATOM 658 C CA . VAL A 1 86 ? -12.91335 22.86989 -13.81334 1.000 19.16476 84 VAL A CA 1
ATOM 659 C C . VAL A 1 86 ? -14.28180 22.61569 -14.42232 1.000 18.44629 84 VAL A C 1
ATOM 660 O O . VAL A 1 86 ? -14.76920 21.47736 -14.41592 1.000 15.83574 84 VAL A O 1
ATOM 664 N N . ILE A 1 87 ? -14.90130 23.66722 -14.95142 1.000 16.67934 85 ILE A N 1
ATOM 665 C CA . ILE A 1 87 ? -16.32585 23.66681 -15.26035 1.000 15.83953 85 ILE A CA 1
ATOM 666 C C . ILE A 1 87 ? -16.52038 23.95991 -16.73948 1.000 16.29667 85 ILE A C 1
ATOM 667 O O . ILE A 1 87 ? -16.06925 24.99880 -17.23449 1.000 14.14366 85 ILE A O 1
ATOM 672 N N . ASP A 1 88 ? -17.20632 23.05816 -17.43855 1.000 15.71333 86 ASP A N 1
ATOM 673 C CA . ASP A 1 88 ? -17.86857 23.39997 -18.69118 1.000 18.27017 86 ASP A CA 1
ATOM 674 C C . ASP A 1 88 ? -19.35901 23.45831 -18.39313 1.000 15.55173 86 ASP A C 1
ATOM 675 O O . ASP A 1 88 ? -20.00071 22.40592 -18.23182 1.000 14.31373 86 ASP A O 1
ATOM 680 N N . PRO A 1 89 ? -19.95516 24.65293 -18.30521 1.000 16.46059 87 PRO A N 1
ATOM 681 C CA . PRO A 1 89 ? -21.37922 24.74107 -17.95032 1.000 16.89178 87 PRO A CA 1
ATOM 682 C C . PRO A 1 89 ? -22.30215 24.16019 -19.00189 1.000 16.72620 87 PRO A C 1
ATOM 683 O O . PRO A 1 89 ? -23.42062 23.75443 -18.66287 1.000 19.15530 87 PRO A O 1
ATOM 687 N N . LEU A 1 90 ? -21.87704 24.11470 -20.26298 1.000 16.32954 88 LEU A N 1
ATOM 688 C CA . LEU A 1 90 ? -22.69516 23.54956 -21.33222 1.000 18.77828 88 LEU A CA 1
ATOM 689 C C . LEU A 1 90 ? -21.73596 23.02853 -22.39849 1.000 17.39167 88 LEU A C 1
ATOM 690 O O . LEU A 1 90 ? -21.23095 23.80408 -23.21619 1.000 14.80922 88 LEU A O 1
ATOM 695 N N . ASP A 1 91 ? -21.48316 21.72532 -22.38216 1.000 15.76963 89 ASP A N 1
ATOM 696 C CA . ASP A 1 91 ? -20.64381 21.10171 -23.40048 1.000 16.46444 89 ASP A CA 1
ATOM 697 C C . ASP A 1 91 ? -21.52895 20.50158 -24.48537 1.000 15.42141 89 ASP A C 1
ATOM 698 O O . ASP A 1 91 ? -22.39287 19.66705 -24.19942 1.000 13.75277 89 ASP A O 1
ATOM 703 N N . GLY A 1 92 ? -21.33000 20.96391 -25.72488 1.000 17.74312 90 GLY A N 1
ATOM 704 C CA . GLY A 1 92 ? -22.23362 20.70483 -26.83426 1.000 14.65924 90 GLY A CA 1
ATOM 705 C C . GLY A 1 92 ? -23.03036 21.93042 -27.25829 1.000 16.71437 90 GLY A C 1
ATOM 706 O O . GLY A 1 92 ? -24.22063 21.82410 -27.57512 1.000 12.85920 90 GLY A O 1
ATOM 707 N N . THR A 1 93 ? -22.37249 23.09643 -27.28709 1.000 17.18564 91 THR A N 1
ATOM 708 C CA . THR A 1 93 ? -23.06629 24.36529 -27.50863 1.000 19.07933 91 THR A CA 1
ATOM 709 C C . THR A 1 93 ? -23.66086 24.45958 -28.91460 1.000 16.10243 91 THR A C 1
ATOM 710 O O . THR A 1 93 ? -24.74793 25.01880 -29.09682 1.000 14.78268 91 THR A O 1
ATOM 714 N N . THR A 1 94 ? -22.96625 23.94012 -29.92578 1.000 16.98730 92 THR A N 1
ATOM 715 C CA . THR A 1 94 ? -23.50743 24.00414 -31.28165 1.000 18.66687 92 THR A CA 1
ATOM 716 C C . THR A 1 94 ? -24.73723 23.11123 -31.41916 1.000 17.57448 92 THR A C 1
ATOM 717 O O . THR A 1 94 ? -25.76340 23.52423 -31.98609 1.000 16.12000 92 THR A O 1
ATOM 721 N N . ASN A 1 95 ? -24.65356 21.88624 -30.88855 1.000 12.98509 93 ASN A N 1
ATOM 722 C CA . ASN A 1 95 ? -25.83769 21.04549 -30.73784 1.000 16.57413 93 ASN A CA 1
ATOM 723 C C . ASN A 1 95 ? -26.96884 21.82579 -30.08233 1.000 15.48271 93 ASN A C 1
ATOM 724 O O . ASN A 1 95 ? -28.08911 21.87879 -30.60410 1.000 12.39241 93 ASN A O 1
ATOM 729 N N . PHE A 1 96 ? -26.68185 22.45992 -28.94065 1.000 14.00861 94 PHE A N 1
ATOM 730 C CA . PHE A 1 96 ? -27.72881 23.15330 -28.19633 1.000 16.00379 94 PHE A CA 1
ATOM 731 C C . PHE A 1 96 ? -28.37872 24.24129 -29.04183 1.000 16.27597 94 PHE A C 1
ATOM 732 O O . PHE A 1 96 ? -29.60852 24.29717 -29.15678 1.000 13.75940 94 PHE A O 1
ATOM 740 N N . ILE A 1 97 ? -27.56496 25.11713 -29.64508 1.000 15.69861 95 ILE A N 1
ATOM 741 C CA . ILE A 1 97 ? -28.11654 26.25011 -30.38430 1.000 20.07762 95 ILE A CA 1
ATOM 742 C C . ILE A 1 97 ? -28.92041 25.75529 -31.57973 1.000 21.58279 95 ILE A C 1
ATOM 743 O O . ILE A 1 97 ? -29.86200 26.42515 -32.02637 1.000 18.93387 95 ILE A O 1
ATOM 748 N N . HIS A 1 98 ? -28.59535 24.57200 -32.10031 1.000 16.95413 96 HIS A N 1
ATOM 749 C CA . HIS A 1 98 ? -29.42532 23.99816 -33.15321 1.000 18.20865 96 HIS A CA 1
ATOM 750 C C . HIS A 1 98 ? -30.60371 23.19495 -32.61415 1.000 18.83739 96 HIS A C 1
ATOM 751 O O . HIS A 1 98 ? -31.44776 22.75492 -33.40171 1.000 19.94792 96 HIS A O 1
ATOM 758 N N . GLY A 1 99 ? -30.70275 23.01266 -31.29767 1.000 20.77623 97 GLY A N 1
ATOM 759 C CA . GLY A 1 99 ? -31.77064 22.20436 -30.74007 1.000 16.92381 97 GLY A CA 1
ATOM 760 C C . GLY A 1 99 ? -31.52873 20.71185 -30.78137 1.000 14.37602 97 GLY A C 1
ATOM 761 O O . GLY A 1 99 ? -32.46803 19.93966 -30.55518 1.000 14.08984 97 GLY A O 1
ATOM 762 N N . VAL A 1 100 ? -30.30734 20.28091 -31.07867 1.000 12.17837 98 VAL A N 1
ATOM 763 C CA . VAL A 1 100 ? -29.94820 18.86603 -31.06002 1.000 12.76431 98 VAL A CA 1
ATOM 764 C C . VAL A 1 100 ? -29.84698 18.43483 -29.60268 1.000 16.50837 98 VAL A C 1
ATOM 765 O O . VAL A 1 100 ? -29.01581 18.97194 -28.85785 1.000 14.58334 98 VAL A O 1
ATOM 769 N N . PRO A 1 101 ? -30.67120 17.49208 -29.14640 1.000 15.15878 99 PRO A N 1
ATOM 770 C CA . PRO A 1 101 ? -30.71658 17.14906 -27.71213 1.000 16.71311 99 PRO A CA 1
ATOM 771 C C . PRO A 1 101 ? -29.59573 16.20043 -27.29583 1.000 13.27203 99 PRO A C 1
ATOM 772 O O . PRO A 1 101 ? -29.82782 15.05943 -26.87316 1.000 15.16153 99 PRO A O 1
ATOM 776 N N . HIS A 1 102 ? -28.35482 16.68182 -27.41018 1.000 11.69639 100 HIS A N 1
ATOM 777 C CA . HIS A 1 102 ? -27.17752 15.92044 -26.99567 1.000 11.36157 100 HIS A CA 1
ATOM 778 C C . HIS A 1 102 ? -26.13573 16.92325 -26.50487 1.000 14.38907 100 HIS A C 1
ATOM 779 O O . HIS A 1 102 ? -25.43473 17.54175 -27.31157 1.000 13.09759 100 HIS A O 1
ATOM 786 N N . PHE A 1 103 ? -26.03726 17.06979 -25.18839 1.000 14.51485 101 PHE A 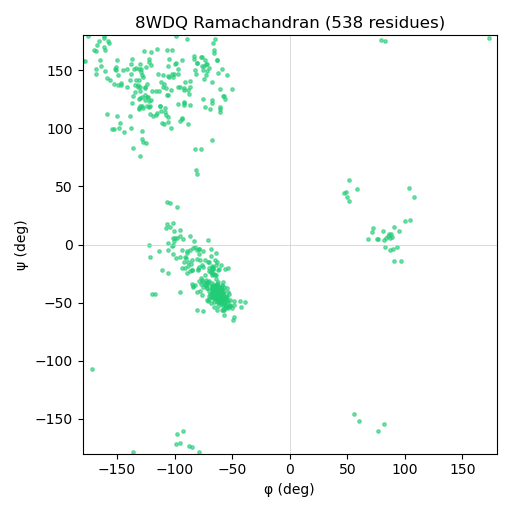N 1
ATOM 787 C CA . PHE A 1 103 ? -25.11440 18.01082 -24.56782 1.000 15.44493 101 PHE A CA 1
ATOM 788 C C . PHE A 1 103 ? -25.09028 17.68654 -23.08349 1.000 14.87786 101 PHE A C 1
ATOM 789 O O . PHE A 1 103 ? -25.95045 16.95490 -22.58118 1.000 14.41819 101 PHE A O 1
ATOM 797 N N . ALA A 1 104 ? -24.10732 18.24624 -22.37754 1.000 12.45172 102 ALA A N 1
ATOM 798 C CA . ALA A 1 104 ? -23.94672 17.89415 -20.97292 1.000 16.22257 102 ALA A CA 1
ATOM 799 C C . ALA A 1 104 ? -23.35772 19.05571 -20.18779 1.000 14.94268 102 ALA A C 1
ATOM 800 O O . ALA A 1 104 ? -22.73079 19.95810 -20.74622 1.000 15.24731 102 ALA A O 1
ATOM 802 N N . VAL A 1 105 ? -23.57844 19.01624 -18.87229 1.000 15.25060 103 VAL A N 1
ATOM 803 C CA . VAL A 1 105 ? -22.82391 19.81878 -17.91317 1.000 16.27390 103 VAL A CA 1
ATOM 804 C C . VAL A 1 105 ? -21.64021 18.98076 -17.45092 1.000 16.34876 103 VAL A C 1
ATOM 805 O O . VAL A 1 105 ? -21.80520 17.80065 -17.11821 1.000 16.59793 103 VAL A O 1
ATOM 809 N N . SER A 1 106 ? -20.44615 19.57377 -17.42613 1.000 16.44298 104 SER A N 1
ATOM 810 C CA . SER A 1 106 ? -19.23911 18.85314 -17.03394 1.000 14.68373 104 SER A CA 1
ATOM 811 C C . SER A 1 106 ? -18.55195 19.61926 -15.91276 1.000 16.65434 104 SER A C 1
ATOM 812 O O . SER A 1 106 ? -18.24636 20.80572 -16.06730 1.000 14.52631 104 SER A O 1
ATOM 815 N N . ILE A 1 107 ? -18.31468 18.94850 -14.78598 1.000 15.18856 105 ILE A N 1
ATOM 816 C CA . ILE A 1 107 ? -17.71997 19.56687 -13.60325 1.000 17.21488 105 ILE A CA 1
ATOM 817 C C . ILE A 1 107 ? -16.67734 18.61119 -13.04260 1.000 17.56293 105 ILE A C 1
ATOM 818 O O . ILE A 1 107 ? -17.00847 17.48111 -12.68035 1.000 17.60718 105 ILE A O 1
ATOM 823 N N . ALA A 1 108 ? -15.43063 19.05549 -12.94401 1.000 15.81344 106 ALA A N 1
ATOM 824 C CA . ALA A 1 108 ? -14.40787 18.26504 -12.28046 1.000 17.84884 106 ALA A CA 1
ATOM 825 C C . ALA A 1 108 ? -13.80515 19.06837 -11.13420 1.000 19.51450 106 ALA A C 1
ATOM 826 O O . ALA A 1 108 ? -13.87470 20.29435 -11.10860 1.000 19.16962 106 ALA A O 1
ATOM 828 N N . CYS A 1 109 ? -13.23023 18.35575 -10.17246 1.000 16.45595 107 CYS A N 1
ATOM 829 C CA . CYS A 1 109 ? -12.46712 18.95205 -9.08702 1.000 18.98289 107 CYS A CA 1
ATOM 830 C C . CYS A 1 109 ? -11.12005 18.25849 -8.99813 1.000 19.37665 107 CYS A C 1
ATOM 831 O O . CYS A 1 109 ? -11.05857 17.02496 -8.91255 1.000 20.46568 107 CYS A O 1
ATOM 834 N N . LYS A 1 110 ? -10.05985 19.06330 -9.01316 1.000 25.21026 108 LYS A N 1
ATOM 835 C CA . LYS A 1 110 ? -8.68051 18.62608 -8.86003 1.000 23.60637 108 LYS A CA 1
ATOM 836 C C . LYS A 1 110 ? -8.17976 19.05443 -7.48970 1.000 26.24592 108 LYS A C 1
ATOM 837 O O . LYS A 1 110 ? -8.39102 20.20149 -7.08102 1.000 22.40353 108 LYS A O 1
ATOM 843 N N . TYR A 1 111 ? -7.50942 18.14548 -6.79037 1.000 25.27297 109 TYR A N 1
ATOM 844 C CA . TYR A 1 111 ? -6.85403 18.46507 -5.53096 1.000 25.52767 109 TYR A CA 1
ATOM 845 C C . TYR A 1 111 ? -5.35051 18.35947 -5.73785 1.000 25.96086 109 TYR A C 1
ATOM 846 O O . TYR A 1 111 ? -4.84398 17.29527 -6.10714 1.000 26.26339 109 TYR A O 1
ATOM 855 N N . LYS A 1 112 ? -4.65382 19.47758 -5.53754 1.000 29.21227 110 LYS A N 1
ATOM 856 C CA . LYS A 1 112 ? -3.22536 19.60245 -5.82991 1.000 33.69289 110 LYS A CA 1
ATOM 857 C C . LYS A 1 112 ? -2.88773 19.08824 -7.23218 1.000 30.12468 110 LYS A C 1
ATOM 858 O O . LYS A 1 112 ? -1.90740 18.36853 -7.44395 1.000 27.81455 110 LYS A O 1
ATOM 864 N N . GLY A 1 113 ? -3.71733 19.48056 -8.20218 1.000 27.36327 111 GLY A N 1
ATOM 865 C CA . GLY A 1 113 ? -3.47140 19.21388 -9.60609 1.000 25.25698 111 GLY A CA 1
ATOM 866 C C . GLY A 1 113 ? -3.86210 17.83479 -10.10003 1.000 30.17525 111 GLY A C 1
ATOM 867 O O . GLY A 1 113 ? -3.61365 17.52309 -11.27349 1.000 29.40837 111 GLY A O 1
ATOM 868 N N . ARG A 1 114 ? -4.46903 17.00390 -9.25840 1.000 25.24128 112 ARG A N 1
ATOM 869 C CA . ARG A 1 114 ? -4.84500 15.64425 -9.61855 1.000 27.79074 112 ARG A CA 1
ATOM 870 C C . ARG A 1 114 ? -6.35946 15.51165 -9.56700 1.000 24.45344 112 ARG A C 1
ATOM 871 O O . ARG A 1 114 ? -6.98767 15.93987 -8.59271 1.000 25.40640 112 ARG A O 1
ATOM 879 N N . LEU A 1 115 ? -6.93961 14.92529 -10.61409 1.000 23.40695 113 LEU A N 1
ATOM 880 C CA . LEU A 1 115 ? -8.38857 14.78837 -10.68732 1.000 22.81716 113 LEU A CA 1
ATOM 881 C C . LEU A 1 115 ? -8.90373 14.03582 -9.46937 1.000 22.21364 113 LEU A C 1
ATOM 882 O O . LEU A 1 115 ? -8.40961 12.95579 -9.13746 1.000 21.79957 113 LEU A O 1
ATOM 887 N N . GLU A 1 116 ? -9.88184 14.62541 -8.78758 1.000 24.35205 114 GLU A N 1
ATOM 888 C CA . GLU A 1 116 ? -10.44042 14.04972 -7.56961 1.000 20.04328 114 GLU A CA 1
ATOM 889 C C . GLU A 1 116 ? -11.92443 13.73839 -7.67318 1.000 21.45456 114 GLU A C 1
ATOM 890 O O . GLU A 1 116 ? -12.35067 12.67883 -7.21677 1.000 24.22068 114 GLU A O 1
ATOM 896 N N . HIS A 1 117 ? -12.72729 14.62486 -8.26687 1.000 20.94692 115 HIS A N 1
ATOM 897 C CA . HIS A 1 117 ? -14.16001 14.37706 -8.41588 1.000 16.67570 115 HIS A CA 1
ATOM 898 C C . HIS A 1 117 ? -14.60409 14.74960 -9.82230 1.000 17.84874 115 HIS A C 1
ATOM 899 O O . HIS A 1 117 ? -14.03344 15.64355 -10.44539 1.000 17.75987 115 HIS A O 1
ATOM 906 N N . ALA A 1 118 ? -15.64731 14.07807 -10.31014 1.000 17.91314 116 ALA A N 1
ATOM 907 C CA . ALA A 1 118 ? -16.11979 14.30729 -11.66941 1.000 16.37633 116 ALA A CA 1
ATOM 908 C C . ALA A 1 118 ? -17.62167 14.07476 -11.76324 1.000 16.16018 116 ALA A C 1
ATOM 909 O O . ALA A 1 118 ? -18.14449 13.09793 -11.21557 1.000 14.10901 116 ALA A O 1
ATOM 911 N N . VAL A 1 119 ? -18.29793 14.97408 -12.48117 1.000 17.65719 117 VAL A N 1
ATOM 912 C CA . VAL A 1 119 ? -19.70498 14.85142 -12.84271 1.000 17.79057 117 VAL A CA 1
ATOM 913 C C . VAL A 1 119 ? -19.84590 15.20933 -14.31594 1.000 18.38555 117 VAL A C 1
ATOM 914 O O . VAL A 1 119 ? -19.31888 16.23521 -14.76265 1.000 18.29388 117 VAL A O 1
ATOM 918 N N . VAL A 1 120 ? -20.53912 14.35849 -15.06901 1.000 16.40458 118 VAL A N 1
ATOM 919 C CA . VAL A 1 120 ? -21.01560 14.67428 -16.41285 1.000 14.82318 118 VAL A CA 1
ATOM 920 C C . VAL A 1 120 ? -22.50809 14.37436 -16.43126 1.000 15.39352 118 VAL A C 1
ATOM 921 O O . VAL A 1 120 ? -22.91419 13.22771 -16.21264 1.000 15.44003 118 VAL A O 1
ATOM 925 N N . LEU A 1 121 ? -23.32665 15.39737 -16.66082 1.000 15.09278 119 LEU A N 1
ATOM 926 C CA . LEU A 1 121 ? -24.77543 15.26167 -16.55626 1.000 15.13063 119 LEU A CA 1
ATOM 927 C C . LEU A 1 121 ? -25.43358 15.62553 -17.87972 1.000 14.85805 119 LEU A C 1
ATOM 928 O O . LEU A 1 121 ? -25.31381 16.76271 -18.34561 1.000 16.80647 119 LEU A O 1
ATOM 933 N N . ASP A 1 122 ? -26.14462 14.66177 -18.46476 1.000 14.35775 120 ASP A N 1
ATOM 934 C CA . ASP A 1 122 ? -26.95586 14.86792 -19.65514 1.000 15.99881 120 ASP A CA 1
ATOM 935 C C . ASP A 1 122 ? -28.38122 15.13488 -19.19648 1.000 15.13667 120 ASP A C 1
ATOM 936 O O . ASP A 1 122 ? -29.06193 14.20220 -18.73790 1.000 17.45681 120 ASP A O 1
ATOM 941 N N . PRO A 1 123 ? -28.86436 16.37858 -19.27044 1.000 17.24502 121 PRO A N 1
ATOM 942 C CA . PRO A 1 123 ? -30.16667 16.70938 -18.67261 1.000 18.30063 121 PRO A CA 1
ATOM 943 C C . PRO A 1 123 ? -31.36433 16.33269 -19.52762 1.000 20.55086 121 PRO A C 1
ATOM 944 O O . PRO A 1 123 ? -32.49114 16.36633 -19.01881 1.000 20.32001 121 PRO A O 1
ATOM 948 N N . VAL A 1 124 ? -31.16879 15.99220 -20.80157 1.000 16.60016 122 VAL A N 1
ATOM 949 C CA . VAL A 1 124 ? -32.27360 15.49731 -21.62009 1.000 17.56005 122 VAL A CA 1
ATOM 950 C C . VAL A 1 124 ? -32.60327 14.05669 -21.25500 1.000 17.57143 122 VAL A C 1
ATOM 951 O O . VAL A 1 124 ? -33.73737 13.72682 -20.88981 1.000 17.77811 122 VAL A O 1
ATOM 955 N N . ARG A 1 125 ? -31.61349 13.17672 -21.35902 1.000 16.32642 123 ARG A N 1
ATOM 956 C CA . ARG A 1 125 ? -31.77280 11.78406 -20.97982 1.000 17.67178 123 ARG A CA 1
ATOM 957 C C . ARG A 1 125 ? -31.69885 11.57098 -19.47658 1.000 18.39855 123 ARG A C 1
ATOM 958 O O . ARG A 1 125 ? -31.88346 10.43310 -19.02360 1.000 18.57934 123 ARG A O 1
ATOM 966 N N . GLN A 1 126 ? -31.41902 12.62405 -18.70910 1.000 16.52962 124 GLN A N 1
ATOM 967 C CA . GLN A 1 126 ? -31.28059 12.55351 -17.25571 1.000 20.36051 124 GLN A CA 1
ATOM 968 C C . GLN A 1 126 ? -30.29972 11.45221 -16.85814 1.000 19.58911 124 GLN A C 1
ATOM 969 O O . GLN A 1 126 ? -30.60991 10.54279 -16.08639 1.000 24.68265 124 GLN A O 1
ATOM 975 N N . GLU A 1 127 ? -29.09635 11.54842 -17.41169 1.000 19.03302 125 GLU A N 1
ATOM 976 C CA . GLU A 1 127 ? -28.03278 10.59175 -17.13637 1.000 18.69622 125 GLU A CA 1
ATOM 977 C C . GLU A 1 127 ? -26.93297 11.30257 -16.35985 1.000 17.56098 125 GLU A C 1
ATOM 978 O O . GLU A 1 127 ? -26.35387 12.27868 -16.84941 1.000 16.10578 125 GLU A O 1
ATOM 984 N N . GLU A 1 128 ? -26.66601 10.82170 -15.14556 1.000 16.38312 126 GLU A N 1
ATOM 985 C CA . GLU A 1 128 ? -25.68943 11.41384 -14.23349 1.000 16.26096 126 GLU A CA 1
ATOM 986 C C . GLU A 1 128 ? -24.50757 10.45753 -14.09808 1.000 17.24849 126 GLU A C 1
ATOM 987 O O . GLU A 1 128 ? -24.60745 9.43020 -13.41780 1.000 16.01254 126 GLU A O 1
ATOM 993 N N . PHE A 1 129 ? -23.39168 10.79726 -14.74898 1.000 16.00530 127 PHE A N 1
ATOM 994 C CA . PHE A 1 129 ? -22.12854 10.08799 -14.59408 1.000 14.56963 127 PHE A CA 1
ATOM 995 C C . PHE A 1 129 ? -21.32927 10.76250 -13.48869 1.000 15.63505 127 PHE A C 1
ATOM 996 O O . PHE A 1 129 ? -21.03038 11.95659 -13.57868 1.000 14.42403 127 PHE A O 1
ATOM 1004 N N . THR A 1 130 ? -20.97209 10.00596 -12.45952 1.000 14.35651 128 THR A N 1
ATOM 1005 C CA . THR A 1 130 ? -20.22053 10.55057 -11.33824 1.000 14.68221 128 THR A CA 1
ATOM 1006 C C . THR A 1 130 ? -19.01984 9.66366 -11.05649 1.000 17.46254 128 THR A C 1
ATOM 1007 O O . THR A 1 130 ? -19.01188 8.47582 -11.38314 1.000 17.32685 128 THR A O 1
ATOM 1011 N N . ALA A 1 131 ? -17.99949 10.25928 -10.44286 1.000 17.99631 129 ALA A N 1
ATOM 1012 C CA . ALA A 1 131 ? -16.84130 9.48817 -10.01493 1.000 17.45068 129 ALA A CA 1
ATOM 1013 C C . ALA A 1 131 ? -16.03395 10.30059 -9.01438 1.000 22.22319 129 ALA A C 1
ATOM 1014 O O . ALA A 1 131 ? -16.07676 11.53378 -9.01414 1.000 19.98045 129 ALA A O 1
ATOM 1016 N N . SER A 1 132 ? -15.30863 9.58841 -8.15454 1.000 19.13334 130 SER A N 1
ATOM 1017 C CA . SER A 1 132 ? -14.28301 10.17449 -7.30712 1.000 21.78357 130 SER A CA 1
ATOM 1018 C C . SER A 1 132 ? -13.04526 9.29410 -7.37710 1.000 21.44549 130 SER A C 1
ATOM 1019 O O . SER A 1 132 ? -13.14088 8.08576 -7.60424 1.000 16.97321 130 SER A O 1
ATOM 1022 N N . ARG A 1 133 ? -11.88194 9.91076 -7.17933 1.000 21.27449 131 ARG A N 1
ATOM 1023 C CA . ARG A 1 133 ? -10.62550 9.17809 -7.26653 1.000 24.26828 131 ARG A CA 1
ATOM 1024 C C . ARG A 1 133 ? -10.61389 8.01406 -6.27967 1.000 23.65647 131 ARG A C 1
ATOM 1025 O O . ARG A 1 133 ? -10.89701 8.18587 -5.09018 1.000 24.12166 131 ARG A O 1
ATOM 1033 N N . GLY A 1 134 ? -10.30333 6.82012 -6.78514 1.000 23.31185 132 GLY A N 1
ATOM 1034 C CA . GLY A 1 134 ? -10.26795 5.62540 -5.95959 1.000 22.53075 132 GLY A CA 1
ATOM 1035 C C . GLY A 1 134 ? -11.61679 5.10762 -5.51504 1.000 24.78512 132 GLY A C 1
ATOM 1036 O O . GLY A 1 134 ? -11.67243 4.26387 -4.61638 1.000 29.57795 132 GLY A O 1
ATOM 1037 N N . ARG A 1 135 ? -12.70693 5.58178 -6.11827 1.000 21.03454 133 ARG A N 1
ATOM 1038 C CA . ARG A 1 135 ? -14.05788 5.21272 -5.72012 1.000 22.08707 133 ARG A CA 1
ATOM 1039 C C . ARG A 1 135 ? -14.87360 4.59722 -6.84643 1.000 22.94489 133 ARG A C 1
ATOM 1040 O O . ARG A 1 135 ? -16.03821 4.24438 -6.62282 1.000 22.90847 133 ARG A O 1
ATOM 1048 N N . GLY A 1 136 ? -14.31193 4.46991 -8.04671 1.000 23.40649 134 GLY A N 1
ATOM 1049 C CA . GLY A 1 136 ? -15.06784 3.98998 -9.18489 1.000 22.54402 134 GLY A CA 1
ATOM 1050 C C . GLY A 1 136 ? -15.93881 5.08043 -9.78187 1.000 22.53692 134 GLY A C 1
ATOM 1051 O O . GLY A 1 136 ? -16.01922 6.20348 -9.28578 1.000 17.93538 134 GLY A O 1
ATOM 1052 N N . ALA A 1 137 ? -16.59748 4.73137 -10.88697 1.000 19.78836 135 ALA A N 1
ATOM 1053 C CA . ALA A 1 137 ? -17.52526 5.60958 -11.58292 1.000 18.46198 135 ALA A CA 1
ATOM 1054 C C . ALA A 1 137 ? -18.89749 4.95162 -11.66410 1.000 21.66496 135 ALA A C 1
ATOM 1055 O O . ALA A 1 137 ? -19.03116 3.72699 -11.55490 1.000 21.57208 135 ALA A O 1
ATOM 1057 N N . ALA A 1 138 ? -19.92221 5.77844 -11.87520 1.000 18.80581 136 ALA A N 1
ATOM 1058 C CA . ALA A 1 138 ? -21.29410 5.29335 -11.82762 1.000 18.59622 136 ALA A CA 1
ATOM 1059 C C . ALA A 1 138 ? -22.18343 6.12778 -12.73499 1.000 18.36972 136 ALA A C 1
ATOM 1060 O O . ALA A 1 138 ? -21.94015 7.31921 -12.94962 1.000 18.82860 136 ALA A O 1
ATOM 1062 N N . LEU A 1 139 ? -23.22066 5.48089 -13.26794 1.000 18.65028 137 LEU A N 1
ATOM 1063 C CA . LEU A 1 139 ? -24.27068 6.14065 -14.03828 1.000 20.40124 137 LEU A CA 1
ATOM 1064 C C . LEU A 1 139 ? -25.56831 5.99521 -13.25496 1.000 22.53185 137 LEU A C 1
ATOM 1065 O O . LEU A 1 139 ? -26.08168 4.88094 -13.10392 1.000 18.26851 137 LEU A O 1
ATOM 1070 N N . ASN A 1 140 ? -26.09746 7.11909 -12.76663 1.000 18.84893 138 ASN A N 1
ATOM 1071 C CA . ASN A 1 140 ? -27.29041 7.12641 -11.91715 1.000 19.82319 138 ASN A CA 1
ATOM 1072 C C . ASN A 1 140 ? -27.17489 6.08377 -10.80838 1.000 24.76322 138 ASN A C 1
ATOM 1073 O O . ASN A 1 140 ? -28.10311 5.31698 -10.54259 1.000 26.01502 138 ASN A O 1
ATOM 1078 N N . GLY A 1 141 ? -26.00147 6.03067 -10.17998 1.000 24.22800 139 GLY A N 1
ATOM 1079 C CA . GLY A 1 141 ? -25.77812 5.16472 -9.04601 1.000 26.49242 139 GLY A CA 1
ATOM 1080 C C . GLY A 1 141 ? -25.26353 3.77144 -9.35477 1.000 29.44127 139 GLY A C 1
ATOM 1081 O O . GLY A 1 141 ? -24.80822 3.08931 -8.42692 1.000 32.36089 139 GLY A O 1
ATOM 1082 N N . ARG A 1 142 ? -25.31235 3.31073 -10.60903 1.000 26.94339 140 ARG A N 1
ATOM 1083 C CA . ARG A 1 142 ? -24.85053 1.95918 -10.91706 1.000 30.13866 140 ARG A CA 1
ATOM 1084 C C . ARG A 1 142 ? -23.41864 1.98493 -11.44397 1.000 23.78050 140 ARG A C 1
ATOM 1085 O O . ARG A 1 142 ? -23.06453 2.81749 -12.28328 1.000 22.36019 140 ARG A O 1
ATOM 1093 N N . ARG A 1 143 ? -22.59845 1.06694 -10.93375 1.000 27.13664 141 ARG A N 1
ATOM 1094 C CA . ARG A 1 143 ? -21.16313 1.10157 -11.18343 1.000 24.97785 141 ARG A CA 1
ATOM 1095 C C . ARG A 1 143 ? -20.84998 0.82501 -12.64852 1.000 23.09438 141 ARG A C 1
ATOM 1096 O O . ARG A 1 143 ? -21.45741 -0.04315 -13.28139 1.000 20.57012 141 ARG A O 1
ATOM 1104 N N . LEU A 1 144 ? -19.88154 1.56861 -13.17695 1.000 24.84840 142 LEU A N 1
ATOM 1105 C CA . LEU A 1 144 ? -19.49547 1.53206 -14.57775 1.000 20.42490 142 LEU A CA 1
ATOM 1106 C C . LEU A 1 144 ? -18.17534 0.79371 -14.75679 1.000 20.97377 142 LEU A C 1
ATOM 1107 O O . LEU A 1 144 ? -17.27237 0.88071 -13.91764 1.000 20.05500 142 LEU A O 1
ATOM 1112 N N . ARG A 1 145 ? -18.06875 0.07915 -15.87384 1.000 18.82309 143 ARG A N 1
ATOM 1113 C CA . ARG A 1 145 ? -16.82910 -0.56605 -16.28254 1.000 24.36147 143 ARG A CA 1
ATOM 1114 C C . ARG A 1 145 ? -16.65388 -0.38054 -17.78104 1.000 23.79117 143 ARG A C 1
ATOM 1115 O O . ARG A 1 145 ? -17.62908 -0.44475 -18.53711 1.000 17.29503 143 ARG A O 1
ATOM 1123 N N . VAL A 1 146 ? -15.40788 -0.14742 -18.20678 1.000 20.52667 144 VAL A N 1
ATOM 1124 C CA . VAL A 1 146 ? -15.13507 -0.06406 -19.63665 1.000 20.19103 144 VAL A CA 1
ATOM 1125 C C . VAL A 1 146 ? -15.44520 -1.41548 -20.28640 1.000 22.62708 144 VAL A C 1
ATOM 1126 O O . VAL A 1 146 ? -15.50006 -2.45914 -19.62376 1.000 19.71804 144 VAL A O 1
ATOM 1130 N N . SER A 1 147 ? -15.66296 -1.38990 -21.59980 1.000 20.67113 145 SER A N 1
ATOM 1131 C CA . SER A 1 147 ? -16.01248 -2.61728 -22.30195 1.000 21.00168 145 SER A CA 1
ATOM 1132 C C . SER A 1 147 ? -14.84675 -3.60055 -22.27272 1.000 19.33308 145 SER A C 1
ATOM 1133 O O . SER A 1 147 ? -13.70344 -3.25055 -21.96239 1.000 21.10882 145 SER A O 1
ATOM 1136 N N . GLY A 1 148 ? -15.14985 -4.84949 -22.60086 1.000 23.92820 146 GLY A N 1
ATOM 1137 C CA . GLY A 1 148 ? -14.13774 -5.87777 -22.64229 1.000 18.82744 146 GLY A CA 1
ATOM 1138 C C . GLY A 1 148 ? -13.53201 -6.13027 -24.00230 1.000 20.22133 146 GLY A C 1
ATOM 1139 O O . GLY A 1 148 ? -12.74975 -7.07548 -24.14269 1.000 23.91302 146 GLY A O 1
ATOM 1140 N N . ARG A 1 149 ? -13.85331 -5.31752 -25.00783 1.000 20.71292 147 ARG A N 1
ATOM 1141 C CA . ARG A 1 149 ? -13.38959 -5.60285 -26.36033 1.000 22.96898 147 ARG A CA 1
ATOM 1142 C C . ARG A 1 149 ? -11.86649 -5.62198 -26.41624 1.000 26.37685 147 ARG A C 1
ATOM 1143 O O . ARG A 1 149 ? -11.19641 -4.73078 -25.88304 1.000 19.84349 147 ARG A O 1
ATOM 1151 N N . LYS A 1 150 ? -11.32845 -6.64786 -27.07520 1.000 27.05556 148 LYS A N 1
ATOM 1152 C CA . LYS A 1 150 ? -9.90307 -6.94715 -27.07149 1.000 27.80960 148 LYS A CA 1
ATOM 1153 C C . LYS A 1 150 ? -9.13577 -6.28060 -28.20376 1.000 23.63661 148 LYS A C 1
ATOM 1154 O O . LYS A 1 150 ? -7.90263 -6.31777 -28.19525 1.000 22.28274 148 LYS A O 1
ATOM 1160 N N . SER A 1 151 ? -9.82035 -5.69366 -29.17989 1.000 24.02972 149 SER A N 1
ATOM 1161 C CA . SER A 1 151 ? -9.14796 -5.09409 -30.32422 1.000 24.89464 149 SER A CA 1
ATOM 1162 C C . SER A 1 151 ? -10.11447 -4.13186 -30.99698 1.000 21.21311 149 SER A C 1
ATOM 1163 O O . SER A 1 151 ? -11.27537 -4.00850 -30.60039 1.000 22.93519 149 SER A O 1
ATOM 1166 N N . LEU A 1 152 ? -9.62495 -3.45626 -32.03657 1.000 23.19749 150 LEU A N 1
ATOM 1167 C CA . LEU A 1 152 ? -10.46792 -2.55190 -32.80574 1.000 23.36542 150 LEU A CA 1
ATOM 1168 C C . LEU A 1 152 ? -11.46296 -3.28490 -33.69876 1.000 23.46513 150 LEU A C 1
ATOM 1169 O O . LEU A 1 152 ? -12.40258 -2.65422 -34.19293 1.000 21.13919 150 LEU A O 1
ATOM 1174 N N . GLU A 1 153 ? -11.29629 -4.58845 -33.90667 1.000 25.06517 151 GLU A N 1
ATOM 1175 C CA . GLU A 1 153 ? -12.25002 -5.34261 -34.71123 1.000 23.32270 151 GLU A CA 1
ATOM 1176 C C . GLU A 1 153 ? -13.64094 -5.27068 -34.08217 1.000 25.47892 151 GLU A C 1
ATOM 1177 O O . GLU A 1 153 ? -13.84362 -5.70524 -32.94226 1.000 21.82804 151 GLU A O 1
ATOM 1183 N N . GLY A 1 154 ? -14.59411 -4.69818 -34.82021 1.000 22.82646 152 GLY A N 1
ATOM 1184 C CA . GLY A 1 154 ? -15.94831 -4.52919 -34.33127 1.000 21.00705 152 GLY A CA 1
ATOM 1185 C C . GLY A 1 154 ? -16.14560 -3.39883 -33.34144 1.000 21.01444 152 GLY A C 1
ATOM 1186 O O . GLY A 1 154 ? -17.25563 -3.23472 -32.82161 1.000 16.13179 152 GLY A O 1
ATOM 1187 N N . ALA A 1 155 ? -15.11546 -2.60614 -33.07130 1.000 19.17073 153 ALA A N 1
ATOM 1188 C CA . ALA A 1 155 ? -15.22028 -1.56099 -32.06323 1.000 18.97222 153 ALA A CA 1
ATOM 1189 C C . ALA A 1 155 ? -16.13972 -0.43189 -32.52016 1.000 18.60875 153 ALA A C 1
ATOM 1190 O O . ALA A 1 155 ? -16.30219 -0.16813 -33.71442 1.000 15.12770 153 ALA A O 1
ATOM 1192 N N . LEU A 1 156 ? -16.76141 0.22596 -31.54746 1.000 16.08148 154 LEU A N 1
ATOM 1193 C CA . LEU A 1 156 ? -17.49360 1.46574 -31.77215 1.000 14.61665 154 LEU A CA 1
ATOM 1194 C C . LEU A 1 156 ? -16.64624 2.57466 -31.17258 1.000 16.36654 154 LEU A C 1
ATOM 1195 O O . LEU A 1 156 ? -16.45950 2.62878 -29.95142 1.000 14.77396 154 LEU A O 1
ATOM 1200 N N . LEU A 1 157 ? -16.10339 3.42978 -32.02845 1.000 17.17627 155 LEU A N 1
ATOM 1201 C CA . LEU A 1 157 ? -15.25463 4.52052 -31.57698 1.000 15.85322 155 LEU A CA 1
ATOM 1202 C C . LEU A 1 157 ? -16.04959 5.81320 -31.55427 1.000 18.57243 155 LEU A C 1
ATOM 1203 O O . LEU A 1 157 ? -16.94241 6.02529 -32.37866 1.000 17.64873 155 LEU A O 1
ATOM 1208 N N . GLY A 1 158 ? -15.71824 6.67605 -30.59939 1.000 14.92156 156 GLY A N 1
ATOM 1209 C CA . GLY A 1 158 ? -16.20625 8.03705 -30.63505 1.000 13.58868 156 GLY A CA 1
ATOM 1210 C C . GLY A 1 158 ? -15.08837 8.96591 -31.05733 1.000 17.66810 156 GLY A C 1
ATOM 1211 O O . GLY A 1 158 ? -13.91245 8.60273 -30.94793 1.000 14.60184 156 GLY A O 1
ATOM 1212 N N . THR A 1 159 ? -15.42631 10.15553 -31.54855 1.000 15.67694 157 THR A N 1
ATOM 1213 C CA . THR A 1 159 ? -14.39058 11.08168 -31.98538 1.000 15.47499 157 THR A CA 1
ATOM 1214 C C . THR A 1 159 ? -14.96651 12.48781 -32.05104 1.000 15.27136 157 THR A C 1
ATOM 1215 O O . THR A 1 159 ? -16.17586 12.69456 -31.92936 1.000 18.54678 157 THR A O 1
ATOM 1219 N N . GLY A 1 160 ? -14.07609 13.44994 -32.22850 1.000 18.71893 158 GLY A N 1
ATOM 1220 C CA . GLY A 1 160 ? -14.47339 14.82515 -32.48784 1.000 17.76751 158 GLY A CA 1
ATOM 1221 C C . GLY A 1 160 ? -13.71625 15.37081 -33.67902 1.000 21.26396 158 GLY A C 1
ATOM 1222 O O . GLY A 1 160 ? -12.52677 15.09720 -33.85263 1.000 16.68967 158 GLY A O 1
ATOM 1223 N N . PHE A 1 161 ? -14.42009 16.15483 -34.49853 1.000 23.34269 159 PHE A N 1
ATOM 1224 C CA . PHE A 1 161 ? -13.88274 16.61662 -35.77422 1.000 24.00911 159 PHE A CA 1
ATOM 1225 C C . PHE A 1 161 ? -13.06957 17.89479 -35.58301 1.000 25.08714 159 PHE A C 1
ATOM 1226 O O . PHE A 1 161 ? -13.46312 18.77345 -34.81096 1.000 21.02947 159 PHE A O 1
ATOM 1234 N N . PRO A 1 162 ? -11.94420 18.03024 -36.28579 1.000 23.73679 160 PRO A N 1
ATOM 1235 C CA . PRO A 1 162 ? -11.16299 19.28726 -36.24272 1.000 23.82168 160 PRO A CA 1
ATOM 1236 C C . PRO A 1 162 ? -11.80674 20.37167 -37.10493 1.000 26.95962 160 PRO A C 1
ATOM 1237 O O . PRO A 1 162 ? -11.43211 20.63258 -38.24711 1.000 26.48239 160 PRO A O 1
ATOM 1241 N N . PHE A 1 163 ? -12.81397 21.03329 -36.53014 1.000 28.96350 161 PHE A N 1
ATOM 1242 C CA . PHE A 1 163 ? -13.69512 21.92113 -37.27886 1.000 24.16312 161 PHE A CA 1
ATOM 1243 C C . PHE A 1 163 ? -13.24166 23.37603 -37.28988 1.000 23.92749 161 PHE A C 1
ATOM 1244 O O . PHE A 1 163 ? -13.74878 24.15371 -38.10400 1.000 25.90457 161 PHE A O 1
ATOM 1252 N N . ARG A 1 164 ? -12.31732 23.76709 -36.41711 1.000 24.76321 162 ARG A N 1
ATOM 1253 C CA . ARG A 1 164 ? -11.91399 25.16347 -36.32088 1.000 27.24914 162 ARG A CA 1
ATOM 1254 C C . ARG A 1 164 ? -11.03125 25.55312 -37.50003 1.000 27.69790 162 ARG A C 1
ATOM 1255 O O . ARG A 1 164 ? -10.35422 24.71284 -38.10281 1.000 27.37067 162 ARG A O 1
ATOM 1263 N N . ASP A 1 165 ? -11.04681 26.84851 -37.82988 1.000 25.83600 163 ASP A N 1
ATOM 1264 C CA . ASP A 1 165 ? -10.17825 27.34164 -38.89349 1.000 25.85757 163 ASP A CA 1
ATOM 1265 C C . ASP A 1 165 ? -8.71562 27.06374 -38.57245 1.000 27.41664 163 ASP A C 1
ATOM 1266 O O . ASP A 1 165 ? -7.96032 26.59108 -39.43489 1.000 29.19773 163 ASP A O 1
ATOM 1271 N N . ASN A 1 166 ? -8.30779 27.30198 -37.31867 1.000 23.22942 164 ASN A N 1
ATOM 1272 C CA . ASN A 1 166 ? -6.91000 27.12289 -36.93996 1.000 25.78344 164 ASN A CA 1
ATOM 1273 C C . ASN A 1 166 ? -6.49715 25.66002 -36.88760 1.000 27.26705 164 ASN A C 1
ATOM 1274 O O . ASN A 1 166 ? -5.35447 25.36599 -36.51880 1.000 30.97591 164 ASN A O 1
ATOM 1279 N N . GLN A 1 167 ? -7.38829 24.74235 -37.24769 1.000 23.58140 165 GLN A N 1
ATOM 1280 C CA . GLN A 1 167 ? -7.05077 23.33370 -37.33865 1.000 29.01907 165 GLN A CA 1
ATOM 1281 C C . GLN A 1 167 ? -6.92952 22.85410 -38.77427 1.000 28.37420 165 GLN A C 1
ATOM 1282 O O . GLN A 1 167 ? -6.67747 21.66236 -38.98646 1.000 26.88593 165 GLN A O 1
ATOM 1288 N N . ILE A 1 168 ? -7.11148 23.73555 -39.76725 1.000 28.59709 166 ILE A N 1
ATOM 1289 C CA . ILE A 1 168 ? -7.16012 23.24677 -41.14577 1.000 27.93786 166 ILE A CA 1
ATOM 1290 C C . ILE A 1 168 ? -5.86869 22.52662 -41.51714 1.000 29.19244 166 ILE A C 1
ATOM 1291 O O . ILE A 1 168 ? -5.90045 21.50787 -42.22382 1.000 30.48846 166 ILE A O 1
ATOM 1296 N N . ASP A 1 169 ? -4.72773 22.98948 -40.99396 1.000 25.22774 167 ASP A N 1
ATOM 1297 C CA . ASP A 1 169 ? -3.44445 22.37868 -41.32949 1.000 31.37231 167 ASP A CA 1
ATOM 1298 C C . ASP A 1 169 ? -3.33729 20.93426 -40.84877 1.000 36.39416 167 ASP A C 1
ATOM 1299 O O . ASP A 1 169 ? -2.47789 20.19567 -41.33834 1.000 33.99297 167 ASP A O 1
ATOM 1304 N N . ASN A 1 170 ? -4.18262 20.50946 -39.91013 1.000 28.88591 168 ASN A N 1
ATOM 1305 C CA . ASN A 1 170 ? -4.19086 19.12798 -39.45187 1.000 29.40445 168 ASN A CA 1
ATOM 1306 C C . ASN A 1 170 ? -5.38078 18.33658 -39.98123 1.000 31.23229 168 ASN A C 1
ATOM 1307 O O . ASN A 1 170 ? -5.44802 17.12072 -39.75305 1.000 29.90958 168 ASN A O 1
ATOM 1312 N N . LEU A 1 171 ? -6.30274 18.98398 -40.70412 1.000 27.97246 169 LEU A N 1
ATOM 1313 C CA . LEU A 1 171 ? -7.52772 18.30952 -41.13116 1.000 29.42670 169 LEU A CA 1
ATOM 1314 C C . LEU A 1 171 ? -7.21961 17.02001 -41.88673 1.000 28.19731 169 LEU A C 1
ATOM 1315 O O . LEU A 1 171 ? -7.71575 15.94342 -41.53061 1.000 22.77042 169 LEU A O 1
ATOM 1320 N N . ASP A 1 172 ? -6.37270 17.10408 -42.91861 1.000 27.06620 170 ASP A N 1
ATOM 1321 C CA . ASP A 1 172 ? -6.05003 15.90505 -43.68419 1.000 26.98352 170 ASP A CA 1
ATOM 1322 C C . ASP A 1 172 ? -5.38284 14.85366 -42.80517 1.000 28.65772 170 ASP A C 1
ATOM 1323 O O . ASP A 1 172 ? -5.69350 13.66038 -42.91872 1.000 26.76045 170 ASP A O 1
ATOM 1328 N N . ASN A 1 173 ? -4.49874 15.28022 -41.89249 1.000 28.48079 171 ASN A N 1
ATOM 1329 C CA . ASN A 1 173 ? -3.95219 14.35079 -40.90633 1.000 31.65295 171 ASN A CA 1
ATOM 1330 C C . ASN A 1 173 ? -5.07742 13.58119 -40.23437 1.000 30.76550 171 ASN A C 1
ATOM 1331 O O . ASN A 1 173 ? -5.11267 12.34341 -40.26394 1.000 29.52353 171 ASN A O 1
ATOM 1336 N N . TYR A 1 174 ? -6.04297 14.31393 -39.67473 1.000 27.16771 172 TYR A N 1
ATOM 1337 C CA . TYR A 1 174 ? -7.16715 13.67007 -39.01482 1.000 24.78035 172 TYR A CA 1
ATOM 1338 C C . TYR A 1 174 ? -7.89928 12.74536 -39.97544 1.000 28.49233 172 TYR A C 1
ATOM 1339 O O . TYR A 1 174 ? -8.22751 11.60306 -39.62900 1.000 25.94885 172 TYR A O 1
ATOM 1348 N N . LEU A 1 175 ? -8.14361 13.21186 -41.20429 1.000 25.65237 173 LEU A N 1
ATOM 1349 C CA . LEU A 1 175 ? -8.92086 12.38565 -42.11672 1.000 26.97158 173 LEU A CA 1
ATOM 1350 C C . LEU A 1 175 ? -8.16506 11.11486 -42.46361 1.000 28.29764 173 LEU A C 1
ATOM 1351 O O . LEU A 1 175 ? -8.78444 10.09072 -42.77366 1.000 26.86068 173 LEU A O 1
ATOM 1356 N N . ASN A 1 176 ? -6.83250 11.15067 -42.37660 1.000 28.43299 174 ASN A N 1
ATOM 1357 C CA . ASN A 1 176 ? -6.05755 9.93156 -42.56515 1.000 28.63025 174 ASN A CA 1
ATOM 1358 C C . ASN A 1 176 ? -6.25394 8.98719 -41.38606 1.000 32.57943 174 ASN A C 1
ATOM 1359 O O . ASN A 1 176 ? -6.51961 7.79192 -41.57714 1.000 31.86307 174 ASN A O 1
ATOM 1364 N N . MET A 1 177 ? -6.16419 9.51679 -40.15686 1.000 29.19433 175 MET A N 1
ATOM 1365 C CA . MET A 1 177 ? -6.45677 8.70935 -38.97682 1.000 30.40159 175 MET A CA 1
ATOM 1366 C C . MET A 1 177 ? -7.78656 7.99753 -39.16565 1.000 32.89986 175 MET A C 1
ATOM 1367 O O . MET A 1 177 ? -7.84458 6.76516 -39.29635 1.000 31.70356 175 MET A O 1
ATOM 1372 N N . PHE A 1 178 ? -8.85962 8.79185 -39.24957 1.000 26.42743 176 PHE A N 1
ATOM 1373 C CA . PHE A 1 178 ? -10.19699 8.29185 -39.54438 1.000 28.54477 176 PHE A CA 1
ATOM 1374 C C . PHE A 1 178 ? -10.17822 7.18997 -40.59569 1.000 30.91648 176 PHE A C 1
ATOM 1375 O O . PHE A 1 178 ? -10.73748 6.10770 -40.38532 1.000 35.36536 176 PHE A O 1
ATOM 1383 N N . ARG A 1 179 ? -9.49562 7.43479 -41.71775 1.000 30.95204 177 ARG A N 1
ATOM 1384 C CA . ARG A 1 179 ? -9.53354 6.48306 -42.82419 1.000 33.01501 177 ARG A CA 1
ATOM 1385 C C . ARG A 1 179 ? -9.05163 5.11057 -42.37192 1.000 34.57136 177 ARG A C 1
ATOM 1386 O O . ARG A 1 179 ? -9.77484 4.11166 -42.49466 1.000 31.92780 177 ARG A O 1
ATOM 1394 N N . SER A 1 180 ? -7.86386 5.05961 -41.76319 1.000 32.19335 178 SER A N 1
ATOM 1395 C CA . SER A 1 180 ? -7.27708 3.78834 -41.35847 1.000 34.11317 178 SER A CA 1
ATOM 1396 C C . SER A 1 180 ? -8.09258 3.06747 -40.29142 1.000 35.16310 178 SER A C 1
ATOM 1397 O O . SER A 1 180 ? -7.76885 1.92196 -39.96074 1.000 32.73567 178 SER A O 1
ATOM 1400 N N . LEU A 1 181 ? -9.13274 3.69569 -39.74410 1.000 31.53774 179 LEU A N 1
ATOM 1401 C CA . LEU A 1 181 ? -9.94371 3.03506 -38.73467 1.000 31.59407 179 LEU A CA 1
ATOM 1402 C C . LEU A 1 181 ? -11.25267 2.48851 -39.28060 1.000 33.49082 179 LEU A C 1
ATOM 1403 O O . LEU A 1 181 ? -11.94785 1.76601 -38.55879 1.000 32.72939 179 LEU A O 1
ATOM 1408 N N . VAL A 1 182 ? -11.59972 2.79568 -40.53243 1.000 31.82453 180 VAL A N 1
ATOM 1409 C CA . VAL A 1 182 ? -12.94062 2.46866 -41.00855 1.000 29.43101 180 VAL A CA 1
ATOM 1410 C C . VAL A 1 182 ? -13.07966 0.96844 -41.25421 1.000 33.26500 180 VAL A C 1
ATOM 1411 O O . VAL A 1 182 ? -14.14275 0.38250 -41.01082 1.000 37.67389 180 VAL A O 1
ATOM 1415 N N . GLY A 1 183 ? -12.00923 0.31679 -41.71055 1.000 31.73323 181 GLY A N 1
ATOM 1416 C CA . GLY A 1 183 ? -12.11751 -1.08782 -42.08126 1.000 36.19817 181 GLY A CA 1
ATOM 1417 C C . GLY A 1 183 ? -12.42048 -2.00044 -40.90502 1.000 36.32748 181 GLY A C 1
ATOM 1418 O O . GLY A 1 183 ? -13.37455 -2.78229 -40.93758 1.000 36.95705 181 GLY A O 1
ATOM 1419 N N . GLN A 1 184 ? -11.60843 -1.91750 -39.84846 1.000 35.21018 182 GLN A N 1
ATOM 1420 C CA . GLN A 1 184 ? -11.71838 -2.87174 -38.74928 1.000 34.27103 182 GLN A CA 1
ATOM 1421 C C . GLN A 1 184 ? -12.89220 -2.57451 -37.82301 1.000 31.33030 182 GLN A C 1
ATOM 1422 O O . GLN A 1 184 ? -13.50798 -3.50627 -37.28961 1.000 24.36849 182 GLN A O 1
ATOM 1428 N N . THR A 1 185 ? -13.21496 -1.30436 -37.61568 1.000 26.61123 183 THR A N 1
ATOM 1429 C CA . THR A 1 185 ? -14.21533 -0.95275 -36.62263 1.000 26.66911 183 THR A CA 1
ATOM 1430 C C . THR A 1 185 ? -15.62283 -1.22105 -37.14315 1.000 24.29808 183 THR A C 1
ATOM 1431 O O . THR A 1 185 ? -15.85836 -1.34721 -38.34610 1.000 25.50415 183 THR A O 1
ATOM 1435 N N . ALA A 1 186 ? -16.56821 -1.31266 -36.20611 1.000 21.20775 184 ALA A N 1
ATOM 1436 C CA . ALA A 1 186 ? -17.97135 -1.42664 -36.57146 1.000 19.46334 184 ALA A CA 1
ATOM 1437 C C . ALA A 1 186 ? -18.61080 -0.07212 -36.81739 1.000 23.08242 184 ALA A C 1
ATOM 1438 O O . ALA A 1 186 ? -19.63360 0.00050 -37.51247 1.000 25.20810 184 ALA A O 1
ATOM 1440 N N . GLY A 1 187 ? -18.03730 0.99264 -36.27165 1.000 20.63519 185 GLY A N 1
ATOM 1441 C CA . GLY A 1 187 ? -18.61255 2.30611 -36.44738 1.000 18.92385 185 GLY A CA 1
ATOM 1442 C C . GLY A 1 187 ? -17.78535 3.36876 -35.75496 1.000 19.13193 185 GLY A C 1
ATOM 1443 O O . GLY A 1 187 ? -17.00874 3.09294 -34.83089 1.000 18.75263 185 GLY A O 1
ATOM 1444 N N . ILE A 1 188 ? -17.96662 4.59722 -36.23061 1.000 15.63582 186 ILE A N 1
ATOM 1445 C CA . ILE A 1 188 ? -17.37156 5.78477 -35.63828 1.000 15.96766 186 ILE A CA 1
ATOM 1446 C C . ILE A 1 188 ? -18.48881 6.79881 -35.46503 1.000 21.43042 186 ILE A C 1
ATOM 1447 O O . ILE A 1 188 ? -19.32766 6.96045 -36.36027 1.000 19.66716 186 ILE A O 1
ATOM 1452 N N . ARG A 1 189 ? -18.52857 7.44369 -34.30211 1.000 17.02318 187 ARG A N 1
ATOM 1453 C CA . ARG A 1 189 ? -19.61622 8.33897 -33.94886 1.000 14.08784 187 ARG A CA 1
ATOM 1454 C C . ARG A 1 189 ? -19.05043 9.69546 -33.55823 1.000 19.30511 187 ARG A C 1
ATOM 1455 O O . ARG A 1 189 ? -18.07837 9.78530 -32.79477 1.000 17.19841 187 ARG A O 1
ATOM 1463 N N . ARG A 1 190 ? -19.67559 10.75102 -34.07948 1.000 18.01623 188 ARG A N 1
ATOM 1464 C CA . ARG A 1 190 ? -19.34963 12.13119 -33.71973 1.000 17.38640 188 ARG A CA 1
ATOM 1465 C C . ARG A 1 190 ? -20.67059 12.77150 -33.31562 1.000 16.42722 188 ARG A C 1
ATOM 1466 O O . ARG A 1 190 ? -21.37952 13.34499 -34.14857 1.000 15.66618 188 ARG A O 1
ATOM 1474 N N . ALA A 1 191 ? -21.00885 12.65193 -32.03471 1.000 12.77527 189 ALA A N 1
ATOM 1475 C CA . ALA A 1 191 ? -22.28559 13.14526 -31.54474 1.000 16.04866 189 ALA A CA 1
ATOM 1476 C C . ALA A 1 191 ? -22.23140 14.60060 -31.10459 1.000 14.04440 189 ALA A C 1
ATOM 1477 O O . ALA A 1 191 ? -23.28793 15.23154 -30.98376 1.000 14.26580 189 ALA A O 1
ATOM 1479 N N . GLY A 1 192 ? -21.04099 15.13829 -30.85308 1.000 13.00118 190 GLY A N 1
ATOM 1480 C CA . GLY A 1 192 ? -20.86854 16.56076 -30.63931 1.000 17.45076 190 GLY A CA 1
ATOM 1481 C C . GLY A 1 192 ? -20.74791 17.04340 -29.20711 1.000 13.02505 190 GLY A C 1
ATOM 1482 O O . GLY A 1 192 ? -20.97107 18.23526 -28.96334 1.000 14.51678 190 GLY A O 1
ATOM 1483 N N . ALA A 1 193 ? -20.39516 16.17630 -28.25691 1.000 12.10087 191 ALA A N 1
ATOM 1484 C CA . ALA A 1 193 ? -20.16139 16.62289 -26.87988 1.000 14.73027 191 ALA A CA 1
ATOM 1485 C C . ALA A 1 193 ? -19.06700 15.74218 -26.28242 1.000 13.89421 191 ALA A C 1
ATOM 1486 O O . ALA A 1 193 ? -19.32920 14.59989 -25.90139 1.000 15.40732 191 ALA A O 1
ATOM 1488 N N . ALA A 1 194 ? -17.85615 16.29486 -26.16889 1.000 11.88484 192 ALA A N 1
ATOM 1489 C CA . ALA A 1 194 ? -16.69809 15.48892 -25.78216 1.000 16.72731 192 ALA A CA 1
ATOM 1490 C C . ALA A 1 194 ? -16.85792 14.87703 -24.39111 1.000 14.93478 192 ALA A C 1
ATOM 1491 O O . ALA A 1 194 ? -16.40241 13.74965 -24.14574 1.000 13.41841 192 ALA A O 1
ATOM 1493 N N . SER A 1 195 ? -17.47482 15.61051 -23.45545 1.000 14.36934 193 SER A N 1
ATOM 1494 C CA . SER A 1 195 ? -17.65931 15.05917 -22.11500 1.000 12.28044 193 SER A CA 1
ATOM 1495 C C . SER A 1 195 ? -18.51944 13.80679 -22.15914 1.000 13.38974 193 SER A C 1
ATOM 1496 O O . SER A 1 195 ? -18.26774 12.84021 -21.42504 1.000 11.03608 193 SER A O 1
ATOM 1499 N N . LEU A 1 196 ? -19.51817 13.78505 -23.04390 1.000 11.99596 194 LEU A N 1
ATOM 1500 C CA . LEU A 1 196 ? -20.34190 12.58855 -23.14727 1.000 12.63475 194 LEU A CA 1
ATOM 1501 C C . LEU A 1 196 ? -19.63018 11.47965 -23.90444 1.000 11.32724 194 LEU A C 1
ATOM 1502 O O . LEU A 1 196 ? -19.87730 10.30710 -23.62502 1.000 11.39717 194 LEU A O 1
ATOM 1507 N N . ASP A 1 197 ? -18.73062 11.81243 -24.83668 1.000 12.38639 195 ASP A N 1
ATOM 1508 C CA . ASP A 1 197 ? -17.92559 10.77176 -25.47693 1.000 11.86631 195 ASP A CA 1
ATOM 1509 C C . ASP A 1 197 ? -17.04500 10.06755 -24.45622 1.000 12.28754 195 ASP A C 1
ATOM 1510 O O . ASP A 1 197 ? -16.93419 8.83152 -24.45443 1.000 16.93523 195 ASP A O 1
ATOM 1515 N N . LEU A 1 198 ? -16.41580 10.84014 -23.56967 1.000 11.32711 196 LEU A N 1
ATOM 1516 C CA . LEU A 1 198 ? -15.60789 10.23330 -22.51770 1.000 13.32163 196 LEU A CA 1
ATOM 1517 C C . LEU A 1 198 ? -16.47742 9.43173 -21.55618 1.000 14.87138 196 LEU A C 1
ATOM 1518 O O . LEU A 1 198 ? -16.13326 8.29670 -21.19398 1.000 11.86753 196 LEU A O 1
ATOM 1523 N N . ALA A 1 199 ? -17.61564 9.99997 -21.13948 1.000 11.18963 197 ALA A N 1
ATOM 1524 C CA . ALA A 1 199 ? -18.54844 9.25919 -20.29028 1.000 13.43005 197 ALA A CA 1
ATOM 1525 C C . ALA A 1 199 ? -18.99256 7.94848 -20.94228 1.000 13.08620 197 ALA A C 1
ATOM 1526 O O . ALA A 1 199 ? -19.16916 6.93520 -20.25625 1.000 14.52009 197 ALA A O 1
ATOM 1528 N N . TYR A 1 200 ? -19.17321 7.94576 -22.26778 1.000 13.53993 198 TYR A N 1
ATOM 1529 C CA . TYR A 1 200 ? -19.60346 6.73295 -22.96170 1.000 14.08985 198 TYR A CA 1
ATOM 1530 C C . TYR A 1 200 ? -18.48356 5.70053 -23.00581 1.000 14.55709 198 TYR A C 1
ATOM 1531 O O . TYR A 1 200 ? -18.73659 4.49299 -22.89404 1.000 14.74503 198 TYR A O 1
ATOM 1540 N N . VAL A 1 201 ? -17.23820 6.15175 -23.17346 1.000 12.93803 199 VAL A N 1
ATOM 1541 C CA . VAL A 1 201 ? -16.10930 5.23662 -23.01081 1.000 15.72023 199 VAL A CA 1
ATOM 1542 C C . VAL A 1 201 ? -16.12574 4.62928 -21.61128 1.000 16.86219 199 VAL A C 1
ATOM 1543 O O . VAL A 1 201 ? -15.97145 3.41388 -21.43592 1.000 17.29819 199 VAL A O 1
ATOM 1547 N N . ALA A 1 202 ? -16.33216 5.47097 -20.59482 1.000 16.23143 200 ALA A N 1
ATOM 1548 C CA . ALA A 1 202 ? -16.35505 4.99499 -19.21514 1.000 16.46783 200 ALA A CA 1
ATOM 1549 C C . ALA A 1 202 ? -17.45590 3.96443 -18.99998 1.000 15.04694 200 ALA A C 1
ATOM 1550 O O . ALA A 1 202 ? -17.25619 2.97187 -18.29428 1.000 14.94754 200 ALA A O 1
ATOM 1552 N N . ALA A 1 203 ? -18.62283 4.17375 -19.60765 1.000 16.79768 201 ALA A N 1
ATOM 1553 C CA . ALA A 1 203 ? -19.74620 3.26716 -19.40611 1.000 16.51690 201 ALA A CA 1
ATOM 1554 C C . ALA A 1 203 ? -19.68829 2.02982 -20.29085 1.000 18.38772 201 ALA A C 1
ATOM 1555 O O . ALA A 1 203 ? -20.57148 1.17353 -20.18477 1.000 20.44988 201 ALA A O 1
ATOM 1557 N N . GLY A 1 204 ? -18.68671 1.91104 -21.15472 1.000 14.36326 202 GLY A N 1
ATOM 1558 C CA . GLY A 1 204 ? -18.64528 0.81579 -22.09419 1.000 16.92273 202 GLY A CA 1
ATOM 1559 C C . GLY A 1 204 ? -19.44771 1.02454 -23.35835 1.000 18.05646 202 GLY A C 1
ATOM 1560 O O . GLY A 1 204 ? -19.53867 0.09599 -24.16523 1.000 19.30747 202 GLY A O 1
ATOM 1561 N N . ARG A 1 205 ? -20.02556 2.21415 -23.56780 1.000 15.04703 203 ARG A N 1
ATOM 1562 C CA . ARG A 1 205 ? -20.81822 2.44554 -24.77342 1.000 16.81535 203 ARG A CA 1
ATOM 1563 C C . ARG A 1 205 ? -19.94125 2.71048 -25.99235 1.000 15.41359 203 ARG A C 1
ATOM 1564 O O . ARG A 1 205 ? -20.33849 2.39407 -27.11932 1.000 16.11588 203 ARG A O 1
ATOM 1572 N N . TYR A 1 206 ? -18.77308 3.30975 -25.79100 1.000 17.91622 204 TYR A N 1
ATOM 1573 C CA . TYR A 1 206 ? -17.72074 3.39884 -26.79039 1.000 14.41942 204 TYR A CA 1
ATOM 1574 C C . TYR A 1 206 ? -16.52341 2.59463 -26.30434 1.000 15.69494 204 TYR A C 1
ATOM 1575 O O . TYR A 1 206 ? -16.25536 2.52193 -25.10178 1.000 17.82093 204 TYR A O 1
ATOM 1584 N N . ASP A 1 207 ? -15.79598 1.99354 -27.23994 1.000 12.82994 205 ASP A N 1
ATOM 1585 C CA . ASP A 1 207 ? -14.61094 1.24229 -26.85803 1.000 17.78538 205 ASP A CA 1
ATOM 1586 C C . ASP A 1 207 ? -13.36097 2.11083 -26.77047 1.000 17.23536 205 ASP A C 1
ATOM 1587 O O . ASP A 1 207 ? -12.42242 1.74995 -26.04822 1.000 16.61646 205 ASP A O 1
ATOM 1592 N N . ALA A 1 208 ? -13.34239 3.25047 -27.45832 1.000 16.16466 206 ALA A N 1
ATOM 1593 C CA . ALA A 1 208 ? -12.23087 4.19278 -27.40097 1.000 18.58073 206 ALA A CA 1
ATOM 1594 C C . ALA A 1 208 ? -12.67978 5.49255 -28.05497 1.000 13.66588 206 ALA A C 1
ATOM 1595 O O . ALA A 1 208 ? -13.75039 5.57075 -28.66068 1.000 13.56801 206 ALA A O 1
ATOM 1597 N N . PHE A 1 209 ? -11.83183 6.50970 -27.92863 1.000 16.40135 207 PHE A N 1
ATOM 1598 C CA . PHE A 1 209 ? -12.15561 7.87890 -28.29410 1.000 16.93557 207 PHE A CA 1
ATOM 1599 C C . PHE A 1 209 ? -10.85335 8.62938 -28.52400 1.000 14.91334 207 PHE A C 1
ATOM 1600 O O . PHE A 1 209 ? -9.87513 8.40064 -27.80954 1.000 13.84452 207 PHE A O 1
ATOM 1608 N N . TRP A 1 210 ? -10.84776 9.52659 -29.51070 1.000 14.32516 208 TRP A N 1
ATOM 1609 C CA . TRP A 1 210 ? -9.68412 10.37040 -29.75117 1.000 18.07900 208 TRP A CA 1
ATOM 1610 C C . TRP A 1 210 ? -10.11962 11.71511 -30.32275 1.000 19.59408 208 TRP A C 1
ATOM 1611 O O . TRP A 1 210 ? -11.09555 11.79635 -31.07472 1.000 15.83256 208 TRP A O 1
ATOM 1622 N N . GLU A 1 211 ? -9.39300 12.76640 -29.94756 1.000 18.08195 209 GLU A N 1
ATOM 1623 C CA . GLU A 1 211 ? -9.69522 14.11054 -30.43685 1.000 20.18262 209 GLU A CA 1
ATOM 1624 C C . GLU A 1 211 ? -8.54363 15.03198 -30.07572 1.000 15.84554 209 GLU A C 1
ATOM 1625 O O . GLU A 1 211 ? -7.92157 14.86189 -29.03230 1.000 18.91211 209 GLU A O 1
ATOM 1631 N N . PHE A 1 212 ? -8.26778 16.00957 -30.93370 1.000 18.31392 210 PHE A N 1
ATOM 1632 C CA . PHE A 1 212 ? -7.34717 17.08167 -30.57371 1.000 23.50896 210 PHE A CA 1
ATOM 1633 C C . PHE A 1 212 ? -8.06350 18.42610 -30.64220 1.000 23.65574 210 PHE A C 1
ATOM 1634 O O . PHE A 1 212 ? -9.17003 18.54331 -31.17188 1.000 23.84346 210 PHE A O 1
ATOM 1642 N N . GLY A 1 213 ? -7.43024 19.44444 -30.06639 1.000 22.06193 211 GLY A N 1
ATOM 1643 C CA . GLY A 1 213 ? -8.00010 20.77653 -30.02954 1.000 22.67634 211 GLY A CA 1
ATOM 1644 C C . GLY A 1 213 ? -8.89441 21.07904 -28.84643 1.000 26.86844 211 GLY A C 1
ATOM 1645 O O . GLY A 1 213 ? -9.49047 22.16555 -28.80644 1.000 26.11883 211 GLY A O 1
ATOM 1646 N N . LEU A 1 214 ? -8.99179 20.17144 -27.87569 1.000 20.47817 212 LEU A N 1
ATOM 1647 C CA . LEU A 1 214 ? -9.90754 20.32027 -26.75502 1.000 24.00048 212 LEU A CA 1
ATOM 1648 C C . LEU A 1 214 ? -9.30600 21.20414 -25.66525 1.000 20.29104 212 LEU A C 1
ATOM 1649 O O . LEU A 1 214 ? -8.09083 21.39702 -25.57789 1.000 21.69931 212 LEU A O 1
ATOM 1654 N N . SER A 1 215 ? -10.18104 21.74612 -24.82649 1.000 20.61903 213 SER A N 1
ATOM 1655 C CA . SER A 1 215 ? -9.77113 22.50851 -23.65668 1.000 21.43818 213 SER A CA 1
ATOM 1656 C C . SER A 1 215 ? -9.91616 21.65722 -22.39710 1.000 22.35242 213 SER A C 1
ATOM 1657 O O . SER A 1 215 ? -10.53716 20.59027 -22.40213 1.000 19.96000 213 SER A O 1
ATOM 1660 N N . GLU A 1 216 ? -9.33226 22.15233 -21.30157 1.000 20.73823 214 GLU A N 1
ATOM 1661 C CA . GLU A 1 216 ? -9.27767 21.36516 -20.07335 1.000 22.45710 214 GLU A CA 1
ATOM 1662 C C . GLU A 1 216 ? -10.67402 21.00933 -19.57660 1.000 19.77183 214 GLU A C 1
ATOM 1663 O O . GLU A 1 216 ? -10.91942 19.87183 -19.14963 1.000 18.80384 214 GLU A O 1
ATOM 1669 N N . TRP A 1 217 ? -11.60107 21.97093 -19.62457 1.000 22.24737 215 TRP A N 1
ATOM 1670 C CA . TRP A 1 217 ? -12.94810 21.72860 -19.12064 1.000 19.24538 215 TRP A CA 1
ATOM 1671 C C . TRP A 1 217 ? -13.69602 20.71269 -19.96685 1.000 20.74864 215 TRP A C 1
ATOM 1672 O O . TRP A 1 217 ? -14.60783 20.04884 -19.46033 1.000 18.65845 215 TRP A O 1
ATOM 1683 N N . ASP A 1 218 ? -13.34181 20.58384 -21.25130 1.000 19.90446 216 ASP A N 1
ATOM 1684 C CA . ASP A 1 218 ? -13.95637 19.55019 -22.07916 1.000 17.92092 216 ASP A CA 1
ATOM 1685 C C . ASP A 1 218 ? -13.63015 18.15687 -21.55601 1.000 18.36438 216 ASP A C 1
ATOM 1686 O O . ASP A 1 218 ? -14.46073 17.24439 -21.65286 1.000 21.07844 216 ASP A O 1
ATOM 1691 N N . MET A 1 219 ? -12.42405 17.96763 -20.99955 1.000 17.29666 217 MET A N 1
ATOM 1692 C CA . MET A 1 219 ? -11.90165 16.62789 -20.75090 1.000 18.83916 217 MET A CA 1
ATOM 1693 C C . MET A 1 219 ? -11.78388 16.21410 -19.28943 1.000 18.71307 217 MET A C 1
ATOM 1694 O O . MET A 1 219 ? -11.67972 15.01289 -19.03024 1.000 18.71976 217 MET A O 1
ATOM 1699 N N . ALA A 1 220 ? -11.72606 17.14964 -18.33901 1.000 15.54429 218 ALA A N 1
ATOM 1700 C CA . ALA A 1 220 ? -11.27392 16.78670 -16.99178 1.000 18.35808 218 ALA A CA 1
ATOM 1701 C C . ALA A 1 220 ? -12.19966 15.76010 -16.33584 1.000 13.15609 218 ALA A C 1
ATOM 1702 O O . ALA A 1 220 ? -11.75183 14.69135 -15.87469 1.000 13.98706 218 ALA A O 1
ATOM 1704 N N . ALA A 1 221 ? -13.50215 16.05840 -16.30060 1.000 14.23877 219 ALA A N 1
ATOM 1705 C CA . ALA A 1 221 ? -14.45118 15.14882 -15.65833 1.000 18.93499 219 ALA A CA 1
ATOM 1706 C C . ALA A 1 221 ? -14.50345 13.80596 -16.38107 1.000 12.51216 219 ALA A C 1
ATOM 1707 O O . ALA A 1 221 ? -14.46499 12.74220 -15.74660 1.000 14.99045 219 ALA A O 1
ATOM 1709 N N . GLY A 1 222 ? -14.58007 13.83499 -17.71573 1.000 12.70286 220 GLY A N 1
ATOM 1710 C CA . GLY A 1 222 ? -14.67818 12.58963 -18.46777 1.000 15.77371 220 GLY A CA 1
ATOM 1711 C C . GLY A 1 222 ? -13.44319 11.71677 -18.33540 1.000 13.80451 220 GLY A C 1
ATOM 1712 O O . GLY A 1 222 ? -13.53981 10.48598 -18.30831 1.000 12.44069 220 GLY A O 1
ATOM 1713 N N . ALA A 1 223 ? -12.26343 12.34016 -18.25046 1.000 17.10960 221 ALA A N 1
ATOM 1714 C CA . ALA A 1 223 ? -11.03562 11.58266 -18.02861 1.000 16.14682 221 ALA A CA 1
ATOM 1715 C C . ALA A 1 223 ? -11.06883 10.87008 -16.68639 1.000 17.81439 221 ALA A C 1
ATOM 1716 O O . ALA A 1 223 ? -10.68642 9.69150 -16.59020 1.000 16.17955 221 ALA A O 1
ATOM 1718 N N . LEU A 1 224 ? -11.52129 11.56299 -15.63118 1.000 14.56244 222 LEU A N 1
ATOM 1719 C CA . LEU A 1 224 ? -11.65808 10.85731 -14.35320 1.000 17.31644 222 LEU A CA 1
ATOM 1720 C C . LEU A 1 224 ? -12.65985 9.70959 -14.45973 1.000 17.04694 222 LEU A C 1
ATOM 1721 O O . LEU A 1 224 ? -12.44254 8.63152 -13.89133 1.000 16.76305 222 LEU A O 1
ATOM 1726 N N . LEU A 1 225 ? -13.76493 9.91984 -15.18088 1.000 14.13016 223 LEU A N 1
ATOM 1727 C CA . LEU A 1 225 ? -14.74233 8.84268 -15.35298 1.000 14.66939 223 LEU A CA 1
ATOM 1728 C C . LEU A 1 225 ? -14.10110 7.62579 -16.00520 1.000 18.17993 223 LEU A C 1
ATOM 1729 O O . LEU A 1 225 ? -14.30289 6.48508 -15.56949 1.000 14.55538 223 LEU A O 1
ATOM 1734 N N . VAL A 1 226 ? -13.34368 7.85140 -17.07749 1.000 15.85618 224 VAL A N 1
ATOM 1735 C CA . VAL A 1 226 ? -12.73759 6.73048 -17.78274 1.000 18.02048 224 VAL A CA 1
ATOM 1736 C C . VAL A 1 226 ? -11.75460 6.01221 -16.87433 1.000 15.45197 224 VAL A C 1
ATOM 1737 O O . VAL A 1 226 ? -11.74067 4.77649 -16.80650 1.000 15.37571 224 VAL A O 1
ATOM 1741 N N . GLN A 1 227 ? -10.93261 6.77340 -16.14537 1.000 16.63316 225 GLN A N 1
ATOM 1742 C CA . GLN A 1 227 ? -9.93539 6.15383 -15.28042 1.000 19.64005 225 GLN A CA 1
ATOM 1743 C C . GLN A 1 227 ? -10.59711 5.33062 -14.18376 1.000 18.98361 225 GLN A C 1
ATOM 1744 O O . GLN A 1 227 ? -10.17187 4.20629 -13.90406 1.000 16.04271 225 GLN A O 1
ATOM 1750 N N . GLU A 1 228 ? -11.66607 5.85577 -13.57967 1.000 16.82930 226 GLU A N 1
ATOM 1751 C CA . GLU A 1 228 ? -12.31813 5.15616 -12.47913 1.000 18.94334 226 GLU A CA 1
ATOM 1752 C C . GLU A 1 228 ? -13.17084 3.98164 -12.94228 1.000 21.39565 226 GLU A C 1
ATOM 1753 O O . GLU A 1 228 ? -13.51076 3.11949 -12.12432 1.000 17.64475 226 GLU A O 1
ATOM 1759 N N . ALA A 1 229 ? -13.53159 3.92981 -14.22159 1.000 20.25004 227 ALA A N 1
ATOM 1760 C CA . ALA A 1 229 ? -14.21435 2.77511 -14.78709 1.000 22.63404 227 ALA A CA 1
ATOM 1761 C C . ALA A 1 229 ? -13.24438 1.70326 -15.26485 1.000 21.16226 227 ALA A C 1
ATOM 1762 O O . ALA A 1 229 ? -13.67516 0.73159 -15.89466 1.000 22.50589 227 ALA A O 1
ATOM 1764 N N . GLY A 1 230 ? -11.95063 1.86318 -14.99184 1.000 22.39720 228 GLY A N 1
ATOM 1765 C CA . GLY A 1 230 ? -10.95492 0.88241 -15.37773 1.000 20.49973 228 GLY A CA 1
ATOM 1766 C C . GLY A 1 230 ? -10.32254 1.08562 -16.73712 1.000 21.46854 228 GLY A C 1
ATOM 1767 O O . GLY A 1 230 ? -9.68688 0.15594 -17.24650 1.000 24.83766 228 GLY A O 1
ATOM 1768 N N . GLY A 1 231 ? -10.47515 2.26322 -17.34602 1.000 18.14691 229 GLY A N 1
ATOM 1769 C CA . GLY A 1 231 ? -9.91477 2.53950 -18.64953 1.000 18.02994 229 GLY A CA 1
ATOM 1770 C C . GLY A 1 231 ? -8.60662 3.30817 -18.56959 1.000 19.82268 229 GLY A C 1
ATOM 1771 O O . GLY A 1 231 ? -8.03563 3.52582 -17.49856 1.000 24.40019 229 GLY A O 1
ATOM 1772 N N . LEU A 1 232 ? -8.13240 3.73297 -19.74059 1.000 19.88263 230 LEU A N 1
ATOM 1773 C CA . LEU A 1 232 ? -6.88440 4.47671 -19.85851 1.000 17.96401 230 LEU A CA 1
ATOM 1774 C C . LEU A 1 232 ? -7.10227 5.76374 -20.64543 1.000 19.80130 230 LEU A C 1
ATOM 1775 O O . LEU A 1 232 ? -7.90008 5.80503 -21.59347 1.000 15.19737 230 LEU A O 1
ATOM 1780 N N . VAL A 1 233 ? -6.38758 6.81417 -20.23375 1.000 20.26433 231 VAL A N 1
ATOM 1781 C CA . VAL A 1 233 ? -6.42939 8.13115 -20.86127 1.000 16.95200 231 VAL A CA 1
ATOM 1782 C C . VAL A 1 233 ? -5.00180 8.63650 -21.03025 1.000 21.19692 231 VAL A C 1
ATOM 1783 O O . VAL A 1 233 ? -4.17910 8.50764 -20.11629 1.000 22.63154 231 VAL A O 1
ATOM 1787 N N . SER A 1 234 ? -4.71013 9.22208 -22.19149 1.000 18.17482 232 SER A N 1
ATOM 1788 C CA . SER A 1 234 ? -3.40617 9.83351 -22.42619 1.000 20.09944 232 SER A CA 1
ATOM 1789 C C . SER A 1 234 ? -3.54342 10.88138 -23.52319 1.000 23.42922 232 SER A C 1
ATOM 1790 O O . SER A 1 234 ? -4.60259 11.03309 -24.13108 1.000 23.17065 232 SER A O 1
ATOM 1793 N N . ASP A 1 235 ? -2.46384 11.62327 -23.75389 1.000 22.62927 233 ASP A N 1
ATOM 1794 C CA . ASP A 1 235 ? -2.38306 12.48580 -24.92137 1.000 23.65626 233 ASP A CA 1
ATOM 1795 C C . ASP A 1 235 ? -1.89171 11.65683 -26.11033 1.000 25.62816 233 ASP A C 1
ATOM 1796 O O . ASP A 1 235 ? -1.72141 10.43829 -26.01731 1.000 24.38112 233 ASP A O 1
ATOM 1801 N N . PHE A 1 236 ? -1.63536 12.31245 -27.24313 1.000 27.66745 234 PHE A N 1
ATOM 1802 C CA . PHE A 1 236 ? -1.31581 11.57546 -28.46137 1.000 25.96455 234 PHE A CA 1
ATOM 1803 C C . PHE A 1 236 ? 0.06107 10.91953 -28.41341 1.000 30.13231 234 PHE A C 1
ATOM 1804 O O . PHE A 1 236 ? 0.33998 10.04122 -29.23567 1.000 30.44327 234 PHE A O 1
ATOM 1812 N N . THR A 1 237 ? 0.92387 11.30592 -27.47476 1.000 28.92727 235 THR A N 1
ATOM 1813 C CA . THR A 1 237 ? 2.21764 10.65375 -27.31212 1.000 31.07111 235 THR A CA 1
ATOM 1814 C C . THR A 1 237 ? 2.22435 9.64358 -26.16998 1.000 31.33962 235 THR A C 1
ATOM 1815 O O . THR A 1 237 ? 3.28445 9.10160 -25.84371 1.000 29.21462 235 THR A O 1
ATOM 1819 N N . GLY A 1 238 ? 1.07504 9.38573 -25.55136 1.000 29.56667 236 GLY A N 1
ATOM 1820 C CA . GLY A 1 238 ? 0.98959 8.41756 -24.47684 1.000 25.77169 236 GLY A CA 1
ATOM 1821 C C . GLY A 1 238 ? 1.31948 8.93632 -23.09382 1.000 28.47851 236 GLY A C 1
ATOM 1822 O O . GLY A 1 238 ? 1.40398 8.13460 -22.15574 1.000 30.08128 236 GLY A O 1
ATOM 1823 N N . SER A 1 239 ? 1.50612 10.24245 -22.92830 1.000 32.69977 237 SER A N 1
ATOM 1824 C CA . SER A 1 239 ? 1.81616 10.81509 -21.62897 1.000 34.19832 237 SER A CA 1
ATOM 1825 C C . SER A 1 239 ? 0.54618 11.38005 -20.98856 1.000 33.82843 237 SER A C 1
ATOM 1826 O O . SER A 1 239 ? -0.54940 11.32648 -21.55486 1.000 30.29221 237 SER A O 1
ATOM 1829 N N . HIS A 1 240 ? 0.69877 11.93286 -19.78595 1.000 34.14515 238 HIS A N 1
ATOM 1830 C CA . HIS A 1 240 ? -0.43510 12.30596 -18.95104 1.000 37.68071 238 HIS A CA 1
ATOM 1831 C C . HIS A 1 240 ? -0.84763 13.76755 -19.09354 1.000 38.53288 238 HIS A C 1
ATOM 1832 O O . HIS A 1 240 ? -1.65541 14.24863 -18.29050 1.000 37.57887 238 HIS A O 1
ATOM 1839 N N . GLU A 1 241 ? -0.33839 14.48292 -20.09774 1.000 37.76960 239 GLU A N 1
ATOM 1840 C CA . GLU A 1 241 ? -0.62089 15.90596 -20.24528 1.000 35.76890 239 GLU A CA 1
ATOM 1841 C C . GLU A 1 241 ? -1.73970 16.18552 -21.24416 1.000 31.46035 239 GLU A C 1
ATOM 1842 O O . GLU A 1 241 ? -1.72467 17.22814 -21.91048 1.000 31.37808 239 GLU A O 1
ATOM 1848 N N . PHE A 1 242 ? -2.72072 15.28411 -21.35705 1.000 30.24260 240 PHE A N 1
ATOM 1849 C CA . PHE A 1 242 ? -3.83106 15.52945 -22.27343 1.000 27.02995 240 PHE A CA 1
ATOM 1850 C C . PHE A 1 242 ? -4.61712 16.77637 -21.88605 1.000 27.91596 240 PHE A C 1
ATOM 1851 O O . PHE A 1 242 ? -5.15250 17.46421 -22.76358 1.000 21.55346 240 PHE A O 1
ATOM 1859 N N . LEU A 1 243 ? -4.69674 17.08650 -20.58605 1.000 23.45156 241 LEU A N 1
ATOM 1860 C CA . LEU A 1 243 ? -5.44297 18.26602 -20.15084 1.000 28.28252 241 LEU A CA 1
ATOM 1861 C C . LEU A 1 243 ? -4.76167 19.55024 -20.60985 1.000 30.27512 241 LEU A C 1
ATOM 1862 O O . LEU A 1 243 ? -5.43567 20.52508 -20.96024 1.000 27.76230 241 LEU A O 1
ATOM 1867 N N . GLU A 1 244 ? -3.42545 19.56032 -20.62805 1.000 26.62210 242 GLU A N 1
ATOM 1868 C CA . GLU A 1 244 ? -2.67003 20.75152 -20.99872 1.000 28.84503 242 GLU A CA 1
ATOM 1869 C C . GLU A 1 244 ? -2.51033 20.87495 -22.51122 1.000 31.58676 242 GLU A C 1
ATOM 1870 O O . GLU A 1 244 ? -2.53334 21.98662 -23.04836 1.000 30.86091 242 GLU A O 1
ATOM 1876 N N . LYS A 1 245 ? -2.34016 19.75444 -23.21428 1.000 29.93222 243 LYS A N 1
ATOM 1877 C CA . LYS A 1 245 ? -2.06642 19.79562 -24.64613 1.000 31.19905 243 LYS A CA 1
ATOM 1878 C C . LYS A 1 245 ? -3.31699 19.75274 -25.51561 1.000 27.42840 243 LYS A C 1
ATOM 1879 O O . LYS A 1 245 ? -3.24811 20.14306 -26.68576 1.000 25.10866 243 LYS A O 1
ATOM 1885 N N . GLY A 1 246 ? -4.44826 19.29256 -24.98907 1.000 29.47923 244 GLY A N 1
ATOM 1886 C CA . GLY A 1 246 ? -5.68370 19.31119 -25.74416 1.000 21.62608 244 GLY A CA 1
ATOM 1887 C C . GLY A 1 246 ? -5.89120 18.16320 -26.71166 1.000 25.22036 244 GLY A C 1
ATOM 1888 O O . GLY A 1 246 ? -6.94446 18.11355 -27.36446 1.000 22.22239 244 GLY A O 1
ATOM 1889 N N . HIS A 1 247 ? -4.93502 17.24652 -26.84908 1.000 21.50219 245 HIS A N 1
ATOM 1890 C CA . HIS A 1 247 ? -5.15896 16.03433 -27.62589 1.000 24.19099 245 HIS A CA 1
ATOM 1891 C C . HIS A 1 247 ? -5.24849 14.84142 -26.68620 1.000 22.47597 245 HIS A C 1
ATOM 1892 O O . HIS A 1 247 ? -4.47016 14.72749 -25.73347 1.000 19.38815 245 HIS A O 1
ATOM 1899 N N . ILE A 1 248 ? -6.20356 13.95477 -26.95732 1.000 19.82093 246 ILE A N 1
ATOM 1900 C CA . ILE A 1 248 ? -6.59892 12.94721 -25.98277 1.000 18.74621 246 ILE A CA 1
ATOM 1901 C C . ILE A 1 248 ? -7.00089 11.66421 -26.70272 1.000 20.78510 246 ILE A C 1
ATOM 1902 O O . ILE A 1 248 ? -7.67844 11.68471 -27.73893 1.000 15.93650 246 ILE A O 1
ATOM 1907 N N . VAL A 1 249 ? -6.54177 10.54879 -26.14210 1.000 16.97036 247 VAL A N 1
ATOM 1908 C CA . VAL A 1 249 ? -7.00327 9.20775 -26.46451 1.000 18.64945 247 VAL A CA 1
ATOM 1909 C C . VAL A 1 249 ? -7.47752 8.57357 -25.16583 1.000 14.27983 247 VAL A C 1
ATOM 1910 O O . VAL A 1 249 ? -6.74011 8.55147 -24.17340 1.000 18.18746 247 VAL A O 1
ATOM 1914 N N . ALA A 1 250 ? -8.70438 8.06988 -25.17021 1.000 13.75083 248 ALA A N 1
ATOM 1915 C CA . ALA A 1 250 ? -9.27272 7.37568 -24.02523 1.000 15.82511 248 ALA A CA 1
ATOM 1916 C C . ALA A 1 250 ? -9.87866 6.06598 -24.50431 1.000 18.16277 248 ALA A C 1
ATOM 1917 O O . ALA A 1 250 ? -10.29554 5.95698 -25.65493 1.000 16.34727 248 ALA A O 1
ATOM 1919 N N . GLY A 1 251 ? -9.91225 5.06139 -23.63990 1.000 17.65226 249 GLY A N 1
ATOM 1920 C CA . GLY A 1 251 ? -10.54874 3.82447 -24.05341 1.000 14.04539 249 GLY A CA 1
ATOM 1921 C C . GLY A 1 251 ? -10.37253 2.70735 -23.04943 1.000 19.48343 249 GLY A C 1
ATOM 1922 O O . GLY A 1 251 ? -9.71242 2.85683 -22.01438 1.000 20.19165 249 GLY A O 1
ATOM 1923 N N . ASN A 1 252 ? -10.98715 1.57016 -23.38111 1.000 18.34813 250 ASN A N 1
ATOM 1924 C CA . ASN A 1 252 ? -10.74199 0.35880 -22.61908 1.000 20.45544 250 ASN A CA 1
ATOM 1925 C C . ASN A 1 252 ? -9.28383 -0.05332 -22.80504 1.000 21.23400 250 ASN A C 1
ATOM 1926 O O . ASN A 1 252 ? -8.52786 0.56040 -23.56066 1.000 22.49297 250 ASN A O 1
ATOM 1931 N N . THR A 1 253 ? -8.89168 -1.12071 -22.11749 1.000 22.98133 251 THR A N 1
ATOM 1932 C CA . THR A 1 253 ? -7.47762 -1.46052 -22.00381 1.000 25.50250 251 THR A CA 1
ATOM 1933 C C . THR A 1 253 ? -6.82877 -1.63806 -23.37211 1.000 26.03048 251 THR A C 1
ATOM 1934 O O . THR A 1 253 ? -5.85035 -0.95754 -23.70087 1.000 24.91543 251 THR A O 1
ATOM 1938 N N . LYS A 1 254 ? -7.37750 -2.53531 -24.19758 1.000 27.09399 252 LYS A N 1
ATOM 1939 C CA . LYS A 1 254 ? -6.71006 -2.89072 -25.44687 1.000 24.73724 252 LYS A CA 1
ATOM 1940 C C . LYS A 1 254 ? -7.02720 -1.90735 -26.56816 1.000 23.40817 252 LYS A C 1
ATOM 1941 O O . LYS A 1 254 ? -6.16068 -1.61435 -27.40165 1.000 25.18753 252 LYS A O 1
ATOM 1947 N N . CYS A 1 255 ? -8.25589 -1.38578 -26.60973 1.000 20.59836 253 CYS A N 1
ATOM 1948 C CA . CYS A 1 255 ? -8.60913 -0.45772 -27.67879 1.000 23.78118 253 CYS A CA 1
ATOM 1949 C C . CYS A 1 255 ? -7.91873 0.89143 -27.51153 1.000 23.66485 253 CYS A C 1
ATOM 1950 O O . CYS A 1 255 ? -7.58999 1.53544 -28.51399 1.000 24.71193 253 CYS A O 1
ATOM 1953 N N . PHE A 1 256 ? -7.67395 1.32834 -26.27135 1.000 19.72444 254 PHE A N 1
ATOM 1954 C CA . PHE A 1 256 ? -6.85978 2.52325 -26.05395 1.000 22.70994 254 PHE A CA 1
ATOM 1955 C C . PHE A 1 256 ? -5.49315 2.37786 -26.71622 1.000 22.19397 254 PHE A C 1
ATOM 1956 O O . PHE A 1 256 ? -5.07337 3.22962 -27.51053 1.000 22.15359 254 PHE A O 1
ATOM 1964 N N . LYS A 1 257 ? -4.77373 1.30574 -26.37858 1.000 21.50952 255 LYS A N 1
ATOM 1965 C CA . LYS A 1 257 ? -3.43516 1.11492 -26.92748 1.000 27.89707 255 LYS A CA 1
ATOM 1966 C C . LYS A 1 257 ? -3.48391 0.96969 -28.44581 1.000 26.32923 255 LYS A C 1
ATOM 1967 O O . LYS A 1 257 ? -2.64071 1.53066 -29.16361 1.000 27.72911 255 LYS A O 1
ATOM 1973 N N . ALA A 1 258 ? -4.47111 0.22586 -28.95454 1.000 23.97233 256 ALA A N 1
ATOM 1974 C CA . ALA A 1 258 ? -4.56075 0.01347 -30.39469 1.000 28.84246 256 ALA A CA 1
ATOM 1975 C C . ALA A 1 258 ? -4.81745 1.32339 -31.13486 1.000 23.84665 256 ALA A C 1
ATOM 1976 O O . ALA A 1 258 ? -4.19502 1.58992 -32.16795 1.000 26.69996 256 ALA A O 1
ATOM 1978 N N . LEU A 1 259 ? -5.71378 2.16317 -30.61259 1.000 21.65299 257 LEU A N 1
ATOM 1979 C CA . LEU A 1 259 ? -6.00459 3.44348 -31.25338 1.000 23.86308 257 LEU A CA 1
ATOM 1980 C C . LEU A 1 259 ? -4.81084 4.39273 -31.17965 1.000 23.91596 257 LEU A C 1
ATOM 1981 O O . LEU A 1 259 ? -4.50837 5.09471 -32.15539 1.000 24.92243 257 LEU A O 1
ATOM 1986 N N . LEU A 1 260 ? -4.13300 4.44285 -30.02646 1.000 20.86835 258 LEU A N 1
ATOM 1987 C CA . LEU A 1 260 ? -2.92266 5.25504 -29.90099 1.000 25.90137 258 LEU A CA 1
ATOM 1988 C C . LEU A 1 260 ? -1.88724 4.86180 -30.95332 1.000 29.85410 258 LEU A C 1
ATOM 1989 O O . LEU A 1 260 ? -1.36844 5.71531 -31.70120 1.000 32.31855 258 LEU A O 1
ATOM 1994 N N . THR A 1 261 ? -1.58870 3.55814 -31.03276 1.000 25.14891 259 THR A N 1
ATOM 1995 C CA . THR A 1 261 ? -0.65925 3.05979 -32.04148 1.000 30.58205 259 THR A CA 1
ATOM 1996 C C . THR A 1 261 ? -1.12265 3.41311 -33.44772 1.000 29.94342 259 THR A C 1
ATOM 1997 O O . THR A 1 261 ? -0.31409 3.82154 -34.29098 1.000 33.00831 259 THR A O 1
ATOM 2001 N N . THR A 1 262 ? -2.42403 3.26915 -33.71555 1.000 27.22172 260 THR A N 1
ATOM 2002 C CA . THR A 1 262 ? -2.93845 3.49097 -35.06257 1.000 27.69872 260 THR A CA 1
ATOM 2003 C C . THR A 1 262 ? -2.78419 4.94482 -35.48510 1.000 33.80445 260 THR A C 1
ATOM 2004 O O . THR A 1 262 ? -2.47834 5.22991 -36.64964 1.000 35.30892 260 THR A O 1
ATOM 2008 N N . ILE A 1 263 ? -2.99506 5.88328 -34.55927 1.000 29.86947 261 ILE A N 1
ATOM 2009 C CA . ILE A 1 263 ? -2.88398 7.28373 -34.95524 1.000 34.67393 261 ILE A CA 1
ATOM 2010 C C . ILE A 1 263 ? -1.43737 7.74863 -35.04322 1.000 38.80184 261 ILE A C 1
ATOM 2011 O O . ILE A 1 263 ? -1.17788 8.77118 -35.69240 1.000 36.43593 261 ILE A O 1
ATOM 2016 N N . GLN A 1 264 ? -0.49215 7.04204 -34.40470 1.000 34.29441 262 GLN A N 1
ATOM 2017 C CA . GLN A 1 264 ? 0.92411 7.44147 -34.47470 1.000 35.87234 262 GLN A CA 1
ATOM 2018 C C . GLN A 1 264 ? 1.42481 7.87606 -35.85555 1.000 39.97670 262 GLN A C 1
ATOM 2019 O O . GLN A 1 264 ? 1.98799 8.97426 -35.95033 1.000 38.10443 262 GLN A O 1
ATOM 2025 N N . PRO A 1 265 ? 1.27337 7.10133 -36.94309 1.000 38.18490 263 PRO A N 1
ATOM 2026 C CA . PRO A 1 265 ? 1.88643 7.52249 -38.22123 1.000 38.84319 263 PRO A CA 1
ATOM 2027 C C . PRO A 1 265 ? 1.26083 8.76659 -38.83749 1.000 42.27802 263 PRO A C 1
ATOM 2028 O O . PRO A 1 265 ? 1.88501 9.38531 -39.70830 1.000 39.73255 263 PRO A O 1
ATOM 2032 N N . HIS A 1 266 ? 0.05266 9.14705 -38.43031 1.000 46.07842 264 HIS A N 1
ATOM 2033 C CA . HIS A 1 266 ? -0.63572 10.30354 -38.98471 1.000 45.79947 264 HIS A CA 1
ATOM 2034 C C . HIS A 1 266 ? -0.54509 11.52408 -38.07716 1.000 47.36630 264 HIS A C 1
ATOM 2035 O O . HIS A 1 266 ? -1.34072 12.45917 -38.22019 1.000 45.02898 264 HIS A O 1
ATOM 2042 N N . LEU A 1 267 ? 0.40477 11.53455 -37.15382 1.000 50.29725 265 LEU A N 1
ATOM 2043 C CA . LEU A 1 267 ? 0.54059 12.66706 -36.24868 1.000 55.10330 265 LEU A CA 1
ATOM 2044 C C . LEU A 1 267 ? 1.43766 13.72614 -36.86885 1.000 57.10373 265 LEU A C 1
ATOM 2045 O O . LEU A 1 267 ? 2.54663 13.40511 -37.31301 1.000 57.43422 265 LEU A O 1
ATOM 2050 N N . PRO A 1 268 ? 1.00833 14.98143 -36.90975 1.000 55.36796 266 PRO A N 1
ATOM 2051 C CA . PRO A 1 268 ? 1.92965 16.06156 -37.24766 1.000 59.20654 266 PRO A CA 1
ATOM 2052 C C . PRO A 1 268 ? 2.89522 16.29178 -36.10139 1.000 62.08703 266 PRO A C 1
ATOM 2053 O O . PRO A 1 268 ? 2.58367 15.95718 -34.94808 1.000 64.02653 266 PRO A O 1
ATOM 2057 N N . PRO A 1 269 ? 4.07879 16.84577 -36.37115 1.000 63.27928 267 PRO A N 1
ATOM 2058 C CA . PRO A 1 269 ? 5.00649 17.14848 -35.26844 1.000 63.45919 267 PRO A CA 1
ATOM 2059 C C . PRO A 1 269 ? 4.43232 18.11448 -34.24522 1.000 70.79740 267 PRO A C 1
ATOM 2060 O O . PRO A 1 269 ? 4.95921 18.19195 -33.12946 1.000 74.06777 267 PRO A O 1
ATOM 2064 N N . SER A 1 270 ? 3.36560 18.84510 -34.58646 1.000 70.36792 268 SER A N 1
ATOM 2065 C CA . SER A 1 270 ? 2.72534 19.73604 -33.62309 1.000 66.04154 268 SER A CA 1
ATOM 2066 C C . SER A 1 270 ? 1.95834 18.95305 -32.56428 1.000 70.06930 268 SER A C 1
ATOM 2067 O O . SER A 1 270 ? 1.85037 19.39620 -31.41494 1.000 74.57861 268 SER A O 1
ATOM 2070 N N . LEU A 1 271 ? 1.40025 17.80069 -32.93455 1.000 64.96828 269 LEU A N 1
ATOM 2071 C CA . LEU A 1 271 ? 0.69860 16.93701 -31.99441 1.000 62.37654 269 LEU A CA 1
ATOM 2072 C C . LEU A 1 271 ? 1.56960 15.80014 -31.47609 1.000 67.22236 269 LEU A C 1
ATOM 2073 O O . LEU A 1 271 ? 1.06762 14.93423 -30.75254 1.000 56.77959 269 LEU A O 1
ATOM 2078 N N . LYS A 1 272 ? 2.85614 15.78140 -31.83242 1.000 82.10339 270 LYS A N 1
ATOM 2079 C CA . LYS A 1 272 ? 3.82201 14.82596 -31.30616 1.000 80.44166 270 LYS A CA 1
ATOM 2080 C C . LYS A 1 272 ? 4.74548 15.45160 -30.26483 1.000 89.56282 270 LYS A C 1
ATOM 2081 O O . LYS A 1 272 ? 5.78352 14.86668 -29.93468 1.000 87.63147 270 LYS A O 1
ATOM 2087 N N . ARG A 1 273 ? 4.39524 16.62902 -29.75144 1.000 91.77776 271 ARG A N 1
ATOM 2088 C CA . ARG A 1 273 ? 5.19535 17.29834 -28.72726 1.000 95.85535 271 ARG A CA 1
ATOM 2089 C C . ARG A 1 273 ? 4.78322 16.84904 -27.32744 1.000 94.62918 271 ARG A C 1
ATOM 2090 O O . ARG A 1 273 ? 5.61178 16.76653 -26.41941 1.000 97.93930 271 ARG A O 1
ATOM 2098 N N . GLY B 1 1 ? -55.94813 12.47961 -32.71765 1.000 53.59171 -1 GLY B N 1
ATOM 2099 C CA . GLY B 1 1 ? -56.87379 13.59628 -32.63389 1.000 59.79726 -1 GLY B CA 1
ATOM 2100 C C . GLY B 1 1 ? -56.94173 14.36866 -33.93668 1.000 59.14951 -1 GLY B C 1
ATOM 2101 O O . GLY B 1 1 ? -57.96080 14.36055 -34.62786 1.000 56.08980 -1 GLY B O 1
ATOM 2102 N N . SER B 1 2 ? -55.84542 15.05252 -34.26280 1.000 52.54807 0 SER B N 1
ATOM 2103 C CA . SER B 1 2 ? -55.67682 15.65848 -35.57499 1.000 48.50862 0 SER B CA 1
ATOM 2104 C C . SER B 1 2 ? -55.11313 14.68208 -36.59656 1.000 43.66120 0 SER B C 1
ATOM 2105 O O . SER B 1 2 ? -55.21327 14.93679 -37.80266 1.000 49.27400 0 SER B O 1
ATOM 2108 N N . MET B 1 3 ? -54.53390 13.57474 -36.14042 1.000 34.60811 1 MET B N 1
ATOM 2109 C CA . MET B 1 3 ? -53.92954 12.60816 -37.04430 1.000 33.41748 1 MET B CA 1
ATOM 2110 C C . MET B 1 3 ? -54.99363 11.79379 -37.76688 1.000 29.12493 1 MET B C 1
ATOM 2111 O O . MET B 1 3 ? -56.02572 11.43577 -37.19176 1.000 28.81673 1 MET B O 1
ATOM 2116 N N . GLN B 1 4 ? -54.73518 11.50165 -39.03874 1.000 24.60677 2 GLN B N 1
ATOM 2117 C CA . GLN B 1 4 ? -55.56359 10.54847 -39.75324 1.000 30.62180 2 GLN B CA 1
ATOM 2118 C C . GLN B 1 4 ? -55.44597 9.18222 -39.07953 1.000 27.91237 2 GLN B C 1
ATOM 2119 O O . GLN B 1 4 ? -54.39398 8.84947 -38.51882 1.000 24.03776 2 GLN B O 1
ATOM 2125 N N . PRO B 1 5 ? -56.51567 8.38084 -39.10378 1.000 27.09297 3 PRO B N 1
ATOM 2126 C CA . PRO B 1 5 ? -56.50298 7.11071 -38.34996 1.000 22.94970 3 PRO B CA 1
ATOM 2127 C C . PRO B 1 5 ? -55.33190 6.20341 -38.68798 1.000 24.84965 3 PRO B C 1
ATOM 2128 O O . PRO B 1 5 ? -54.78409 5.54800 -37.79220 1.000 24.09802 3 PRO B O 1
ATOM 2132 N N . MET B 1 6 ? -54.93376 6.15712 -39.96339 1.000 22.80197 4 MET B N 1
ATOM 2133 C CA . MET B 1 6 ? -53.80433 5.33039 -40.38492 1.000 20.80265 4 MET B CA 1
ATOM 2134 C C . MET B 1 6 ? -52.51483 5.77102 -39.69327 1.000 20.57366 4 MET B C 1
ATOM 2135 O O . MET B 1 6 ? -51.72906 4.93484 -39.21583 1.000 22.82360 4 MET B O 1
ATOM 2140 N N . LEU B 1 7 ? -52.30272 7.08975 -39.59046 1.000 23.42915 5 LEU B N 1
ATOM 2141 C CA . LEU B 1 7 ? -51.12067 7.60695 -38.90560 1.000 21.65634 5 LEU B CA 1
ATOM 2142 C C . LEU B 1 7 ? -51.16418 7.28844 -37.41775 1.000 22.14870 5 LEU B C 1
ATOM 2143 O O . LEU B 1 7 ? -50.13446 6.96557 -36.81775 1.000 21.62825 5 LEU B O 1
ATOM 2148 N N . ASN B 1 8 ? -52.34558 7.37524 -36.80444 1.000 21.47748 6 ASN B N 1
ATOM 2149 C CA . ASN B 1 8 ? -52.46439 7.06284 -35.38444 1.000 24.59417 6 ASN B CA 1
ATOM 2150 C C . ASN B 1 8 ? -52.16770 5.58930 -35.11971 1.000 24.39436 6 ASN B C 1
ATOM 2151 O O . ASN B 1 8 ? -51.51015 5.24534 -34.12591 1.000 21.30274 6 ASN B O 1
ATOM 2156 N N . ILE B 1 9 ? -52.65184 4.70769 -35.99726 1.000 19.98880 7 ILE B N 1
ATOM 2157 C CA . ILE B 1 9 ? -52.32254 3.28861 -35.89557 1.000 25.11308 7 ILE B CA 1
ATOM 2158 C C . ILE B 1 9 ? -50.81118 3.09499 -35.93946 1.000 21.40989 7 ILE B C 1
ATOM 2159 O O . ILE B 1 9 ? -50.22618 2.41212 -35.08448 1.000 23.42298 7 ILE B O 1
ATOM 2164 N N . ALA B 1 10 ? -50.15763 3.70252 -36.93967 1.000 22.04085 8 ALA B N 1
ATOM 2165 C CA . ALA B 1 10 ? -48.70578 3.57878 -37.06139 1.000 19.27186 8 ALA B CA 1
ATOM 2166 C C . ALA B 1 10 ? -47.99539 4.11872 -35.82483 1.000 19.75973 8 ALA B C 1
ATOM 2167 O O . ALA B 1 10 ? -46.99491 3.54788 -35.36864 1.000 19.44482 8 ALA B O 1
ATOM 2169 N N . LEU B 1 11 ? -48.51003 5.21257 -35.26082 1.000 20.70601 9 LEU B N 1
ATOM 2170 C CA . LEU B 1 11 ? -47.89173 5.82174 -34.08850 1.000 20.77002 9 LEU B CA 1
ATOM 2171 C C . LEU B 1 11 ? -47.97236 4.89936 -32.87492 1.000 22.24791 9 LEU B C 1
ATOM 2172 O O . LEU B 1 11 ? -46.98512 4.72601 -32.14885 1.000 17.24403 9 LEU B O 1
ATOM 2177 N N . ARG B 1 12 ? -49.14157 4.29391 -32.63857 1.000 21.11385 10 ARG B N 1
ATOM 2178 C CA . ARG B 1 12 ? -49.26733 3.36549 -31.51516 1.000 22.91039 10 ARG B CA 1
ATOM 2179 C C . ARG B 1 12 ? -48.38700 2.12986 -31.70976 1.000 19.51152 10 ARG B C 1
ATOM 2180 O O . ARG B 1 12 ? -47.78273 1.62715 -30.74780 1.000 19.55197 10 ARG B O 1
ATOM 2188 N N . ALA B 1 13 ? -48.28502 1.63526 -32.94852 1.000 20.63983 11 ALA B N 1
ATOM 2189 C CA . ALA B 1 13 ? -47.38305 0.51373 -33.21753 1.000 20.65962 11 ALA B CA 1
ATOM 2190 C C . ALA B 1 13 ? -45.93721 0.88815 -32.89590 1.000 20.33706 11 ALA B C 1
ATOM 2191 O O . ALA B 1 13 ? -45.19670 0.11259 -32.26930 1.000 18.29471 11 ALA B O 1
ATOM 2193 N N . ALA B 1 14 ? -45.52023 2.08842 -33.31420 1.000 19.86713 12 ALA B N 1
ATOM 2194 C CA . ALA B 1 14 ? -44.17292 2.55235 -32.99664 1.000 18.09729 12 ALA B CA 1
ATOM 2195 C C . ALA B 1 14 ? -43.96393 2.66840 -31.49087 1.000 20.53552 12 ALA B C 1
ATOM 2196 O O . ALA B 1 14 ? -42.89706 2.31112 -30.97860 1.000 16.55065 12 ALA B O 1
ATOM 2198 N N . ARG B 1 15 ? -44.96941 3.17151 -30.76747 1.000 18.31688 13 ARG B N 1
ATOM 2199 C CA . ARG B 1 15 ? -44.84589 3.31993 -29.31952 1.000 20.77346 13 ARG B CA 1
ATOM 2200 C C . ARG B 1 15 ? -44.61142 1.97458 -28.64507 1.000 21.02243 13 ARG B C 1
ATOM 2201 O O . ARG B 1 15 ? -43.72462 1.84033 -27.79203 1.000 19.33738 13 ARG B O 1
ATOM 2209 N N . SER B 1 16 ? -45.41462 0.96822 -28.99978 1.000 20.79521 14 SER B N 1
ATOM 2210 C CA . SER B 1 16 ? -45.25829 -0.34000 -28.36478 1.000 24.69052 14 SER B CA 1
ATOM 2211 C C . SER B 1 16 ? -43.89143 -0.94218 -28.67915 1.000 22.78011 14 SER B C 1
ATOM 2212 O O . SER B 1 16 ? -43.18865 -1.43275 -27.77741 1.000 18.40632 14 SER B O 1
ATOM 2215 N N . ALA B 1 17 ? -43.48906 -0.90516 -29.95820 1.000 19.80173 15 ALA B N 1
ATOM 2216 C CA . ALA B 1 17 ? -42.16247 -1.40879 -30.30793 1.000 18.73668 15 ALA B CA 1
ATOM 2217 C C . ALA B 1 17 ? -41.07290 -0.67580 -29.53353 1.000 19.39747 15 ALA B C 1
ATOM 2218 O O . ALA B 1 17 ? -40.12288 -1.29832 -29.04122 1.000 17.23431 15 ALA B O 1
ATOM 2220 N N . GLY B 1 18 ? -41.20030 0.64606 -29.40415 1.000 18.61386 16 GLY B N 1
ATOM 2221 C CA . GLY B 1 18 ? -40.16972 1.42018 -28.73476 1.000 17.44708 16 GLY B CA 1
ATOM 2222 C C . GLY B 1 18 ? -40.07182 1.11493 -27.25399 1.000 19.32304 16 GLY B C 1
ATOM 2223 O O . GLY B 1 18 ? -38.97485 1.07564 -26.69648 1.000 18.21617 16 GLY B O 1
ATOM 2224 N N . GLU B 1 19 ? -41.21118 0.89764 -26.59499 1.000 18.76747 17 GLU B N 1
ATOM 2225 C CA . GLU B 1 19 ? -41.16883 0.47956 -25.19560 1.000 26.23278 17 GLU B CA 1
ATOM 2226 C C . GLU B 1 19 ? -40.47326 -0.87139 -25.04823 1.000 26.54796 17 GLU B C 1
ATOM 2227 O O . GLU B 1 19 ? -39.67645 -1.07884 -24.11701 1.000 24.53080 17 GLU B O 1
ATOM 2233 N N . LEU B 1 20 ? -40.75059 -1.80081 -25.96793 1.000 25.33911 18 LEU B N 1
ATOM 2234 C CA . LEU B 1 20 ? -40.04841 -3.08393 -25.94072 1.000 24.46186 18 LEU B CA 1
ATOM 2235 C C . LEU B 1 20 ? -38.53727 -2.89185 -26.08969 1.000 22.46990 18 LEU B C 1
ATOM 2236 O O . LEU B 1 20 ? -37.73905 -3.47287 -25.33674 1.000 19.79177 18 LEU B O 1
ATOM 2241 N N . ILE B 1 21 ? -38.13072 -2.07099 -27.06144 1.000 18.39315 19 ILE B N 1
ATOM 2242 C CA . ILE B 1 21 ? -36.71056 -1.81996 -27.30936 1.000 17.67567 19 ILE B CA 1
ATOM 2243 C C . ILE B 1 21 ? -36.05835 -1.16373 -26.09490 1.000 23.37537 19 ILE B C 1
ATOM 2244 O O . ILE B 1 21 ? -34.90673 -1.46258 -25.74578 1.000 22.73912 19 ILE B O 1
ATOM 2249 N N . PHE B 1 22 ? -36.77900 -0.25036 -25.43994 1.000 23.92013 20 PHE B N 1
ATOM 2250 C CA . PHE B 1 22 ? -36.22303 0.46369 -24.29540 1.000 26.64767 20 PHE B CA 1
ATOM 2251 C C . PHE B 1 22 ? -35.98636 -0.48244 -23.12467 1.000 27.17081 20 PHE B C 1
ATOM 2252 O O . PHE B 1 22 ? -34.92065 -0.45347 -22.49069 1.000 27.24221 20 PHE B O 1
ATOM 2260 N N . ARG B 1 23 ? -36.96355 -1.34176 -22.82257 1.000 25.53628 21 ARG B N 1
ATOM 2261 C CA . ARG B 1 23 ? -36.71869 -2.32235 -21.76948 1.000 32.57293 21 ARG B CA 1
ATOM 2262 C C . ARG B 1 23 ? -35.54882 -3.23208 -22.13417 1.000 31.13194 21 ARG B C 1
ATOM 2263 O O . ARG B 1 23 ? -34.72793 -3.57357 -21.27125 1.000 36.61090 21 ARG B O 1
ATOM 2271 N N . SER B 1 24 ? -35.43468 -3.60638 -23.41450 1.000 28.67057 22 SER B N 1
ATOM 2272 C CA . SER B 1 24 ? -34.32741 -4.46384 -23.83832 1.000 31.45452 22 SER B CA 1
ATOM 2273 C C . SER B 1 24 ? -32.97129 -3.80606 -23.58327 1.000 35.56326 22 SER B C 1
ATOM 2274 O O . SER B 1 24 ? -32.04343 -4.45182 -23.07453 1.000 33.37733 22 SER B O 1
ATOM 2277 N N . ILE B 1 25 ? -32.82421 -2.53060 -23.96770 1.000 29.80967 23 ILE B N 1
ATOM 2278 C CA . ILE B 1 25 ? -31.55784 -1.83238 -23.73006 1.000 28.72661 23 ILE B CA 1
ATOM 2279 C C . ILE B 1 25 ? -31.26579 -1.75817 -22.23481 1.000 37.91428 23 ILE B C 1
ATOM 2280 O O . ILE B 1 25 ? -30.11739 -1.94149 -21.79750 1.000 39.30398 23 ILE B O 1
ATOM 2285 N N . GLU B 1 26 ? -32.30207 -1.52738 -21.42176 1.000 39.24300 24 GLU B N 1
ATOM 2286 C CA . GLU B 1 26 ? -32.08196 -1.45095 -19.98107 1.000 41.43267 24 GLU B CA 1
ATOM 2287 C C . GLU B 1 26 ? -31.55205 -2.76994 -19.43290 1.000 43.15240 24 GLU B C 1
ATOM 2288 O O . GLU B 1 26 ? -30.69136 -2.77995 -18.54287 1.000 40.29821 24 GLU B O 1
ATOM 2294 N N . ARG B 1 27 ? -32.05056 -3.89572 -19.95154 1.000 43.23694 25 ARG B N 1
ATOM 2295 C CA . ARG B 1 27 ? -31.55978 -5.18268 -19.45741 1.000 38.43500 25 ARG B CA 1
ATOM 2296 C C . ARG B 1 27 ? -30.16570 -5.51039 -19.98693 1.000 37.02247 25 ARG B C 1
ATOM 2297 O O . ARG B 1 27 ? -29.35363 -6.10231 -19.26820 1.000 39.82774 25 ARG B O 1
ATOM 2305 N N . LEU B 1 28 ? -29.86534 -5.15356 -21.23758 1.000 39.78930 26 LEU B N 1
ATOM 2306 C CA . LEU B 1 28 ? -28.51971 -5.40613 -21.74779 1.000 43.76484 26 LEU B CA 1
ATOM 2307 C C . LEU B 1 28 ? -27.46155 -4.54047 -21.07621 1.000 44.89007 26 LEU B C 1
ATOM 2308 O O . LEU B 1 28 ? -26.28605 -4.92379 -21.06583 1.000 43.09693 26 LEU B O 1
ATOM 2313 N N . ASP B 1 29 ? -27.84258 -3.38599 -20.52317 1.000 38.86667 27 ASP B N 1
ATOM 2314 C CA . ASP B 1 29 ? -26.84769 -2.52472 -19.89010 1.000 42.50324 27 ASP B CA 1
ATOM 2315 C C . ASP B 1 29 ? -26.25556 -3.12265 -18.61495 1.000 44.44219 27 ASP B C 1
ATOM 2316 O O . ASP B 1 29 ? -25.14035 -2.74966 -18.23694 1.000 43.73453 27 ASP B O 1
ATOM 2321 N N . VAL B 1 30 ? -26.95528 -4.04141 -17.94767 1.000 45.38209 28 VAL B N 1
ATOM 2322 C CA . VAL B 1 30 ? -26.47293 -4.60402 -16.68857 1.000 49.04457 28 VAL B CA 1
ATOM 2323 C C . VAL B 1 30 ? -25.84099 -5.98404 -16.87026 1.000 50.28430 28 VAL B C 1
ATOM 2324 O O . VAL B 1 30 ? -25.58199 -6.67301 -15.87749 1.000 54.12167 28 VAL B O 1
ATOM 2328 N N . ILE B 1 31 ? -25.57698 -6.40799 -18.11028 1.000 51.00859 29 ILE B N 1
ATOM 2329 C CA . ILE B 1 31 ? -24.90605 -7.68127 -18.35219 1.000 54.18878 29 ILE B CA 1
ATOM 2330 C C . ILE B 1 31 ? -23.85007 -7.51282 -19.43934 1.000 57.28095 29 ILE B C 1
ATOM 2331 O O . ILE B 1 31 ? -23.86900 -6.55746 -20.21969 1.000 51.39288 29 ILE B O 1
ATOM 2336 N N . SER B 1 32 ? -22.90760 -8.45425 -19.46306 1.000 62.91953 30 SER B N 1
ATOM 2337 C CA . SER B 1 32 ? -21.80036 -8.43789 -20.41222 1.000 64.22048 30 SER B CA 1
ATOM 2338 C C . SER B 1 32 ? -22.22868 -9.12492 -21.70246 1.000 60.59070 30 SER B C 1
ATOM 2339 O O . SER B 1 32 ? -22.58134 -10.30941 -21.69292 1.000 59.46390 30 SER B O 1
ATOM 2342 N N . VAL B 1 33 ? -22.19183 -8.38655 -22.80681 1.000 58.15497 31 VAL B N 1
ATOM 2343 C CA . VAL B 1 33 ? -22.63461 -8.89796 -24.09830 1.000 62.87689 31 VAL B CA 1
ATOM 2344 C C . VAL B 1 33 ? -21.42399 -9.46429 -24.83291 1.000 63.87876 31 VAL B C 1
ATOM 2345 O O . VAL B 1 33 ? -20.55482 -8.71665 -25.29039 1.000 61.33033 31 VAL B O 1
ATOM 2349 N N . ASN B 1 34 ? -21.37041 -10.79140 -24.94052 1.000 62.49290 32 ASN B N 1
ATOM 2350 C CA . ASN B 1 34 ? -20.36502 -11.45145 -25.76071 1.000 63.27633 32 ASN B CA 1
ATOM 2351 C C . ASN B 1 34 ? -20.41043 -10.91407 -27.18534 1.000 69.35554 32 ASN B C 1
ATOM 2352 O O . ASN B 1 34 ? -21.47542 -10.57015 -27.70654 1.000 79.31646 32 ASN B O 1
ATOM 2357 N N . GLU B 1 35 ? -19.23941 -10.83769 -27.82204 1.000 57.58445 33 GLU B N 1
ATOM 2358 C CA . GLU B 1 35 ? -19.20830 -10.40282 -29.21332 1.000 54.59520 33 GLU B CA 1
ATOM 2359 C C . GLU B 1 35 ? -19.93449 -11.39190 -30.11876 1.000 55.38314 33 GLU B C 1
ATOM 2360 O O . GLU B 1 35 ? -20.57609 -10.98200 -31.09320 1.000 51.47505 33 GLU B O 1
ATOM 2366 N N . LYS B 1 36 ? -19.86255 -12.69006 -29.80838 1.000 58.25000 34 LYS B N 1
ATOM 2367 C CA . LYS B 1 36 ? -20.62343 -13.67018 -30.57609 1.000 53.49908 34 LYS B CA 1
ATOM 2368 C C . LYS B 1 36 ? -22.11911 -13.53940 -30.31494 1.000 52.41249 34 LYS B C 1
ATOM 2369 O O . LYS B 1 36 ? -22.93015 -13.78741 -31.21568 1.000 51.26891 34 LYS B O 1
ATOM 2375 N N . ASP B 1 37 ? -22.49958 -13.12915 -29.10373 1.000 50.96765 35 ASP B N 1
ATOM 2376 C CA . ASP B 1 37 ? -23.89828 -13.05284 -28.71178 1.000 43.86047 35 ASP B CA 1
ATOM 2377 C C . ASP B 1 37 ? -24.56183 -11.74499 -29.12346 1.000 40.35203 35 ASP B C 1
ATOM 2378 O O . ASP B 1 37 ? -25.79388 -11.65031 -29.06787 1.000 39.21421 35 ASP B O 1
ATOM 2383 N N . ALA B 1 38 ? -23.78038 -10.74239 -29.53107 1.000 41.12893 36 ALA B N 1
ATOM 2384 C CA . ALA B 1 38 ? -24.35250 -9.44080 -29.85996 1.000 36.67408 36 ALA B CA 1
ATOM 2385 C C . ALA B 1 38 ? -25.28155 -9.53304 -31.06212 1.000 33.06851 36 ALA B C 1
ATOM 2386 O O . ALA B 1 38 ? -26.38123 -8.96283 -31.05446 1.000 31.17769 36 ALA B O 1
ATOM 2388 N N . LYS B 1 39 ? -24.85566 -10.24867 -32.10539 1.000 30.21548 37 LYS B N 1
ATOM 2389 C CA . LYS B 1 39 ? -25.68771 -10.39518 -33.29411 1.000 33.00686 37 LYS B CA 1
ATOM 2390 C C . LYS B 1 39 ? -26.98679 -11.12356 -32.97219 1.000 35.20767 37 LYS B C 1
ATOM 2391 O O . LYS B 1 39 ? -28.04665 -10.79046 -33.51745 1.000 30.81672 37 LYS B O 1
ATOM 2397 N N . ASP B 1 40 ? -26.92576 -12.12052 -32.08464 1.000 31.02938 38 ASP B N 1
ATOM 2398 C CA . ASP B 1 40 ? -28.13224 -12.85655 -31.71930 1.000 35.55756 38 ASP B CA 1
ATOM 2399 C C . ASP B 1 40 ? -29.08225 -11.98807 -30.90458 1.000 30.15232 38 ASP B C 1
ATOM 2400 O O . ASP B 1 40 ? -30.29974 -12.01583 -31.12856 1.000 31.04599 38 ASP B O 1
ATOM 2405 N N . TYR B 1 41 ? -28.54369 -11.21835 -29.95102 1.000 22.87052 39 TYR B N 1
ATOM 2406 C CA . TYR B 1 41 ? -29.36101 -10.24545 -29.22916 1.000 30.64893 39 TYR B CA 1
ATOM 2407 C C . TYR B 1 41 ? -30.05271 -9.28531 -30.18793 1.000 29.09883 39 TYR B C 1
ATOM 2408 O O . TYR B 1 41 ? -31.24291 -8.97654 -30.02266 1.000 25.75204 39 TYR B O 1
ATOM 2417 N N . VAL B 1 42 ? -29.31471 -8.78965 -31.18748 1.000 25.38097 40 VAL B N 1
ATOM 2418 C CA . VAL B 1 42 ? -29.87950 -7.81287 -32.11440 1.000 26.05538 40 VAL B CA 1
ATOM 2419 C C . VAL B 1 42 ? -30.96936 -8.45320 -32.96504 1.000 24.25100 40 VAL B C 1
ATOM 2420 O O . VAL B 1 42 ? -32.03500 -7.86791 -33.17192 1.000 25.60281 40 VAL B O 1
ATOM 2424 N N . THR B 1 43 ? -30.71562 -9.65266 -33.49106 1.000 25.58027 41 THR B N 1
ATOM 2425 C CA . THR B 1 43 ? -31.74924 -10.33600 -34.26265 1.000 27.36913 41 THR B CA 1
ATOM 2426 C C . THR B 1 43 ? -33.00906 -10.53734 -33.42614 1.000 22.61895 41 THR B C 1
ATOM 2427 O O . THR B 1 43 ? -34.12598 -10.29808 -33.90235 1.000 21.37623 41 THR B O 1
ATOM 2431 N N . GLU B 1 44 ? -32.84180 -10.94433 -32.16543 1.000 21.15608 42 GLU B N 1
ATOM 2432 C CA . GLU B 1 44 ? -33.97635 -11.12713 -31.26604 1.000 20.24314 42 GLU B CA 1
ATOM 2433 C C . GLU B 1 44 ? -34.78690 -9.84374 -31.11423 1.000 23.19028 42 GLU B C 1
ATOM 2434 O O . GLU B 1 44 ? -36.00712 -9.83491 -31.32662 1.000 21.82747 42 GLU B O 1
ATOM 2440 N N . VAL B 1 45 ? -34.12846 -8.75467 -30.70159 1.000 18.79040 43 VAL B N 1
ATOM 2441 C CA . VAL B 1 45 ? -34.85351 -7.50658 -30.45411 1.000 22.50629 43 VAL B CA 1
ATOM 2442 C C . VAL B 1 45 ? -35.48220 -6.98684 -31.74391 1.000 17.68154 43 VAL B C 1
ATOM 2443 O O . VAL B 1 45 ? -36.62941 -6.51998 -31.74651 1.000 18.44840 43 VAL B O 1
ATOM 2447 N N . ASP B 1 46 ? -34.73590 -7.04411 -32.85258 1.000 18.04890 44 ASP B N 1
ATOM 2448 C CA . ASP B 1 46 ? -35.25230 -6.66089 -34.16257 1.000 19.45980 44 ASP B CA 1
ATOM 2449 C C . ASP B 1 46 ? -36.55605 -7.38000 -34.47555 1.000 21.52856 44 ASP B C 1
ATOM 2450 O O . ASP B 1 46 ? -37.55672 -6.75559 -34.85512 1.000 16.04751 44 ASP B O 1
ATOM 2455 N N . ARG B 1 47 ? -36.55186 -8.71030 -34.34521 1.000 17.70265 45 ARG B N 1
ATOM 2456 C CA . ARG B 1 47 ? -37.71992 -9.48016 -34.74802 1.000 19.60843 45 ARG B CA 1
ATOM 2457 C C . ARG B 1 47 ? -38.87321 -9.30162 -33.77626 1.000 16.55015 45 ARG B C 1
ATOM 2458 O O . ARG B 1 47 ? -40.03198 -9.29674 -34.19728 1.000 16.59030 45 ARG B O 1
ATOM 2466 N N . ALA B 1 48 ? -38.58570 -9.11615 -32.48731 1.000 20.02502 46 ALA B N 1
ATOM 2467 C CA . ALA B 1 48 ? -39.66325 -8.87193 -31.53292 1.000 21.62653 46 ALA B CA 1
ATOM 2468 C C . ALA B 1 48 ? -40.32947 -7.52400 -31.79189 1.000 15.90294 46 ALA B C 1
ATOM 2469 O O . ALA B 1 48 ? -41.56341 -7.41465 -31.76717 1.000 15.68165 46 ALA B O 1
ATOM 2471 N N . ALA B 1 49 ? -39.53414 -6.49167 -32.07329 1.000 15.19967 47 ALA B N 1
ATOM 2472 C CA . ALA B 1 49 ? -40.11109 -5.19030 -32.38522 1.000 14.10439 47 ALA B CA 1
ATOM 2473 C C . ALA B 1 49 ? -40.87687 -5.22850 -33.70378 1.000 18.32384 47 ALA B C 1
ATOM 2474 O O . ALA B 1 49 ? -41.94254 -4.60607 -33.83160 1.000 17.21381 47 ALA B O 1
ATOM 2476 N N . GLU B 1 50 ? -40.35399 -5.95456 -34.69912 1.000 18.66222 48 GLU B N 1
ATOM 2477 C CA . GLU B 1 50 ? -41.07783 -6.07432 -35.95739 1.000 17.05039 48 GLU B CA 1
ATOM 2478 C C . GLU B 1 50 ? -42.39771 -6.80728 -35.76601 1.000 16.50777 48 GLU B C 1
ATOM 2479 O O . GLU B 1 50 ? -43.41516 -6.40853 -36.33895 1.000 16.55156 48 GLU B O 1
ATOM 2485 N N . GLN B 1 51 ? -42.40339 -7.88383 -34.97528 1.000 18.02275 49 GLN B N 1
ATOM 2486 C CA . GLN B 1 51 ? -43.65571 -8.57089 -34.67306 1.000 19.28412 49 GLN B CA 1
ATOM 2487 C C . GLN B 1 51 ? -44.65392 -7.62028 -34.02825 1.000 21.30400 49 GLN B C 1
ATOM 2488 O O . GLN B 1 51 ? -45.83136 -7.58562 -34.40857 1.000 17.68209 49 GLN B O 1
ATOM 2494 N N . THR B 1 52 ? -44.19851 -6.84882 -33.03541 1.000 19.35804 50 THR B N 1
ATOM 2495 C CA . THR B 1 52 ? -45.07084 -5.87447 -32.38749 1.000 18.00902 50 THR B CA 1
ATOM 2496 C C . THR B 1 52 ? -45.72376 -4.96014 -33.41809 1.000 17.25192 50 THR B C 1
ATOM 2497 O O . THR B 1 52 ? -46.95949 -4.82225 -33.46963 1.000 18.78552 50 THR B O 1
ATOM 2501 N N . ILE B 1 53 ? -44.89242 -4.35532 -34.27229 1.000 15.48234 51 ILE B N 1
ATOM 2502 C CA . ILE B 1 53 ? -45.38145 -3.39668 -35.25797 1.000 17.34869 51 ILE B CA 1
ATOM 2503 C C . ILE B 1 53 ? -46.35907 -4.06370 -36.21606 1.000 17.81680 51 ILE B C 1
ATOM 2504 O O . ILE B 1 53 ? -47.45028 -3.54279 -36.47679 1.000 16.57815 51 ILE B O 1
ATOM 2509 N N . VAL B 1 54 ? -45.97264 -5.21782 -36.76581 1.000 17.35597 52 VAL B N 1
ATOM 2510 C CA . VAL B 1 54 ? -46.75401 -5.86063 -37.81806 1.000 16.55516 52 VAL B CA 1
ATOM 2511 C C . VAL B 1 54 ? -48.09397 -6.33707 -37.27452 1.000 17.94039 52 VAL B C 1
ATOM 2512 O O . VAL B 1 54 ? -49.12814 -6.21804 -37.94463 1.000 19.63917 52 VAL B O 1
ATOM 2516 N N . ALA B 1 55 ? -48.10178 -6.88601 -36.05867 1.000 17.44963 53 ALA B N 1
ATOM 2517 C CA . ALA B 1 55 ? -49.35961 -7.26608 -35.43331 1.000 19.89158 53 ALA B CA 1
ATOM 2518 C C . ALA B 1 55 ? -50.27582 -6.05864 -35.29951 1.000 21.53400 53 ALA B C 1
ATOM 2519 O O . ALA B 1 55 ? -51.45699 -6.12111 -35.66488 1.000 20.67893 53 ALA B O 1
ATOM 2521 N N . ALA B 1 56 ? -49.73993 -4.93260 -34.80525 1.000 18.95810 54 ALA B N 1
ATOM 2522 C CA . ALA B 1 56 ? -50.58799 -3.75171 -34.64537 1.000 20.52029 54 ALA B CA 1
ATOM 2523 C C . ALA B 1 56 ? -51.10081 -3.24124 -35.99049 1.000 18.70301 54 ALA B C 1
ATOM 2524 O O . ALA B 1 56 ? -52.27013 -2.86007 -36.11111 1.000 19.55570 54 ALA B O 1
ATOM 2526 N N . LEU B 1 57 ? -50.24299 -3.21729 -37.01178 1.000 17.71845 55 LEU B N 1
ATOM 2527 C CA . LEU B 1 57 ? -50.66527 -2.71547 -38.31912 1.000 20.07028 55 LEU B CA 1
ATOM 2528 C C . LEU B 1 57 ? -51.74874 -3.59809 -38.92009 1.000 19.12474 55 LEU B C 1
ATOM 2529 O O . LEU B 1 57 ? -52.76974 -3.10037 -39.40881 1.000 19.83784 55 LEU B O 1
ATOM 2534 N N . ARG B 1 58 ? -51.54174 -4.91757 -38.89187 1.000 19.19900 56 ARG B N 1
ATOM 2535 C CA . ARG B 1 58 ? -52.46430 -5.84548 -39.52660 1.000 23.45089 56 ARG B CA 1
ATOM 2536 C C . ARG B 1 58 ? -53.74796 -6.02811 -38.73454 1.000 23.83686 56 ARG B C 1
ATOM 2537 O O . ARG B 1 58 ? -54.74695 -6.49134 -39.29891 1.000 23.77862 56 ARG B O 1
ATOM 2545 N N . LYS B 1 59 ? -53.74973 -5.68447 -37.44450 1.000 23.13302 57 LYS B N 1
ATOM 2546 C CA . LYS B 1 59 ? -55.00637 -5.69831 -36.70819 1.000 24.65987 57 LYS B CA 1
ATOM 2547 C C . LYS B 1 59 ? -55.97860 -4.66616 -37.27104 1.000 26.16544 57 LYS B C 1
ATOM 2548 O O . LYS B 1 59 ? -57.19814 -4.87156 -37.23646 1.000 26.57708 57 LYS B O 1
ATOM 2554 N N . ALA B 1 60 ? -55.45753 -3.57155 -37.82184 1.000 23.94724 58 ALA B N 1
ATOM 2555 C CA . ALA B 1 60 ? -56.26220 -2.52420 -38.43894 1.000 23.07982 58 ALA B CA 1
ATOM 2556 C C . ALA B 1 60 ? -56.40171 -2.68688 -39.94476 1.000 20.03588 58 ALA B C 1
ATOM 2557 O O . ALA B 1 60 ? -57.48931 -2.47321 -40.48212 1.000 24.85513 58 ALA B O 1
ATOM 2559 N N . TYR B 1 61 ? -55.33284 -3.06304 -40.64758 1.000 19.86604 59 TYR B N 1
ATOM 2560 C CA . TYR B 1 61 ? -55.34181 -3.15526 -42.10757 1.000 21.30208 59 TYR B CA 1
ATOM 2561 C C . TYR B 1 61 ? -54.77944 -4.50286 -42.53689 1.000 21.38461 59 TYR B C 1
ATOM 2562 O O . TYR B 1 61 ? -53.63511 -4.59671 -43.00180 1.000 19.12057 59 TYR B O 1
ATOM 2571 N N . PRO B 1 62 ? -55.56933 -5.57232 -42.40984 1.000 22.21047 60 PRO B N 1
ATOM 2572 C CA . PRO B 1 62 ? -55.05505 -6.90767 -42.75342 1.000 23.42086 60 PRO B CA 1
ATOM 2573 C C . PRO B 1 62 ? -54.76319 -7.09562 -44.23129 1.000 25.38220 60 PRO B C 1
ATOM 2574 O O . PRO B 1 62 ? -53.97211 -7.98282 -44.57050 1.000 26.87682 60 PRO B O 1
ATOM 2578 N N . THR B 1 63 ? -55.35387 -6.29397 -45.11785 1.000 25.07289 61 THR B N 1
ATOM 2579 C CA . THR B 1 63 ? -55.14902 -6.44033 -46.55354 1.000 25.84344 61 THR B CA 1
ATOM 2580 C C . THR B 1 63 ? -54.02097 -5.57033 -47.09139 1.000 26.18166 61 THR B C 1
ATOM 2581 O O . THR B 1 63 ? -53.81035 -5.53925 -48.30629 1.000 26.72636 61 THR B O 1
ATOM 2585 N N . HIS B 1 64 ? -53.30000 -4.86044 -46.23093 1.000 24.87263 62 HIS B N 1
ATOM 2586 C CA . HIS B 1 64 ? -52.20031 -4.04031 -46.70862 1.000 22.85570 62 HIS B CA 1
ATOM 2587 C C . HIS B 1 64 ? -50.95234 -4.88764 -46.93808 1.000 20.49701 62 HIS B C 1
ATOM 2588 O O . HIS B 1 64 ? -50.76854 -5.95373 -46.34466 1.000 22.65572 62 HIS B O 1
ATOM 2595 N N . ALA B 1 65 ? -50.08334 -4.38815 -47.80819 1.000 20.02108 63 ALA B N 1
ATOM 2596 C CA . ALA B 1 65 ? -48.77177 -4.98188 -48.00750 1.000 25.72263 63 ALA B CA 1
ATOM 2597 C C . ALA B 1 65 ? -47.79483 -4.49469 -46.94034 1.000 21.37975 63 ALA B C 1
ATOM 2598 O O . ALA B 1 65 ? -47.89495 -3.37272 -46.43194 1.000 22.28564 63 ALA B O 1
ATOM 2600 N N . ILE B 1 66 ? -46.82792 -5.34827 -46.61688 1.000 21.56651 64 ILE B N 1
ATOM 2601 C CA . ILE B 1 66 ? -45.88069 -5.09613 -45.53821 1.000 22.98496 64 ILE B CA 1
ATOM 2602 C C . ILE B 1 66 ? -44.47451 -5.37597 -46.04865 1.000 25.39897 64 ILE B C 1
ATOM 2603 O O . ILE B 1 66 ? -44.23791 -6.38561 -46.71332 1.000 27.34188 64 ILE B O 1
ATOM 2608 N N . MET B 1 67 ? -43.53175 -4.50130 -45.71057 1.000 27.94490 65 MET B N 1
ATOM 2609 C CA . MET B 1 67 ? -42.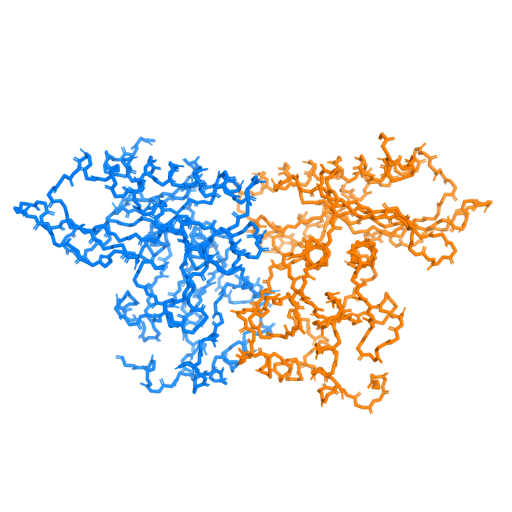12841 -4.65815 -46.08136 1.000 26.84838 65 MET B CA 1
ATOM 2610 C C . MET B 1 67 ? -41.31133 -4.28129 -44.85070 1.000 29.33179 65 MET B C 1
ATOM 2611 O O . MET B 1 67 ? -41.12415 -3.09756 -44.54987 1.000 24.78520 65 MET B O 1
ATOM 2616 N N . GLY B 1 68 ? -40.84614 -5.29492 -44.13454 1.000 29.39628 66 GLY B N 1
ATOM 2617 C CA . GLY B 1 68 ? -39.99906 -5.10462 -42.97448 1.000 31.83496 66 GLY B CA 1
ATOM 2618 C C . GLY B 1 68 ? -38.56802 -5.47246 -43.31215 1.000 39.70354 66 GLY B C 1
ATOM 2619 O O . GLY B 1 68 ? -38.31886 -6.28555 -44.20871 1.000 35.79383 66 GLY B O 1
ATOM 2620 N N . GLU B 1 69 ? -37.62298 -4.85808 -42.59204 1.000 39.00340 67 GLU B N 1
ATOM 2621 C CA . GLU B 1 69 ? -36.21733 -5.21172 -42.76796 1.000 39.64668 67 GLU B CA 1
ATOM 2622 C C . GLU B 1 69 ? -35.98207 -6.67715 -42.42409 1.000 39.22046 67 GLU B C 1
ATOM 2623 O O . GLU B 1 69 ? -35.32065 -7.40682 -43.17328 1.000 43.37674 67 GLU B O 1
ATOM 2629 N N . GLU B 1 70 ? -36.53853 -7.12999 -41.29716 1.000 35.60416 68 GLU B N 1
ATOM 2630 C CA . GLU B 1 70 ? -36.34931 -8.51568 -40.87712 1.000 38.59038 68 GLU B CA 1
ATOM 2631 C C . GLU B 1 70 ? -37.09463 -9.48913 -41.78656 1.000 36.66839 68 GLU B C 1
ATOM 2632 O O . GLU B 1 70 ? -36.54489 -10.52735 -42.17324 1.000 43.09672 68 GLU B O 1
ATOM 2638 N N . GLY B 1 71 ? -38.34234 -9.17691 -42.13577 1.000 35.07374 69 GLY B N 1
ATOM 2639 C CA . GLY B 1 71 ? -39.24102 -10.12738 -42.75483 1.000 37.45083 69 GLY B CA 1
ATOM 2640 C C . GLY B 1 71 ? -39.46479 -10.03118 -44.25271 1.000 41.89191 69 GLY B C 1
ATOM 2641 O O . GLY B 1 71 ? -40.22365 -10.84305 -44.79390 1.000 35.02166 69 GLY B O 1
ATOM 2642 N N . GLY B 1 72 ? -38.84763 -9.06793 -44.94175 1.000 40.74951 70 GLY B N 1
ATOM 2643 C CA . GLY B 1 72 ? -39.00208 -8.98312 -46.38564 1.000 35.95533 70 GLY B CA 1
ATOM 2644 C C . GLY B 1 72 ? -40.29080 -8.28786 -46.80444 1.000 43.77379 70 GLY B C 1
ATOM 2645 O O . GLY B 1 72 ? -40.85822 -7.47691 -46.06703 1.000 39.34908 70 GLY B O 1
ATOM 2646 N N . LEU B 1 73 ? -40.75641 -8.62205 -48.01110 1.000 37.45352 71 LEU B N 1
ATOM 2647 C CA . LEU B 1 73 ? -41.94492 -8.02370 -48.61103 1.000 32.63436 71 LEU B CA 1
ATOM 2648 C C . LEU B 1 73 ? -43.05389 -9.06213 -48.74214 1.000 32.66697 71 LEU B C 1
ATOM 2649 O O . LEU B 1 73 ? -42.81918 -10.16612 -49.24279 1.000 38.47142 71 LEU B O 1
ATOM 2654 N N . ILE B 1 74 ? -44.25969 -8.69365 -48.30696 1.000 29.64498 72 ILE B N 1
ATOM 2655 C CA . ILE B 1 74 ? -45.45969 -9.51789 -48.39295 1.000 28.90120 72 ILE B CA 1
ATOM 2656 C C . ILE B 1 74 ? -46.56991 -8.66086 -48.98181 1.000 27.85501 72 ILE B C 1
ATOM 2657 O O . ILE B 1 74 ? -46.88709 -7.59748 -48.43945 1.000 28.15347 72 ILE B O 1
ATOM 2662 N N . GLU B 1 75 ? -47.17829 -9.13236 -50.06499 1.000 32.56279 73 GLU B N 1
ATOM 2663 C CA . GLU B 1 75 ? -48.15739 -8.33456 -50.78378 1.000 32.87965 73 GLU B CA 1
ATOM 2664 C C . GLU B 1 75 ? -49.49481 -8.29263 -50.04684 1.000 32.88426 73 GLU B C 1
ATOM 2665 O O . GLU B 1 75 ? -49.79028 -9.11611 -49.17552 1.000 27.26402 73 GLU B O 1
ATOM 2671 N N . GLY B 1 76 ? -50.30602 -7.30424 -50.41507 1.000 35.40396 74 GLY B N 1
ATOM 2672 C CA . GLY B 1 76 ? -51.65000 -7.15493 -49.90991 1.000 30.20684 74 GLY B CA 1
ATOM 2673 C C . GLY B 1 76 ? -52.68333 -7.72125 -50.86282 1.000 32.23122 74 GLY B C 1
ATOM 2674 O O . GLY B 1 76 ? -52.37245 -8.49289 -51.77750 1.000 30.56965 74 GLY B O 1
ATOM 2675 N N . SER B 1 77 ? -53.93696 -7.32425 -50.64893 1.000 31.35007 75 SER B N 1
ATOM 2676 C CA . SER B 1 77 ? -55.04422 -7.84670 -51.43755 1.000 33.89038 75 SER B CA 1
ATOM 2677 C C . SER B 1 77 ? -56.14509 -6.79819 -51.52439 1.000 27.68359 75 SER B C 1
ATOM 2678 O O . SER B 1 77 ? -56.29618 -5.96389 -50.62881 1.000 32.91982 75 SER B O 1
ATOM 2681 N N . GLY B 1 78 ? -56.92141 -6.85760 -52.60475 1.000 34.19784 76 GLY B N 1
ATOM 2682 C CA . GLY B 1 78 ? -57.95169 -5.85974 -52.84046 1.000 28.35532 76 GLY B CA 1
ATOM 2683 C C . GLY B 1 78 ? -57.35817 -4.46683 -52.95472 1.000 27.78358 76 GLY B C 1
ATOM 2684 O O . GLY B 1 78 ? -56.20038 -4.28107 -53.34706 1.000 33.54495 76 GLY B O 1
ATOM 2685 N N . GLU B 1 79 ? -58.16542 -3.46522 -52.59077 1.000 29.12270 77 GLU B N 1
ATOM 2686 C CA . GLU B 1 79 ? -57.66542 -2.09344 -52.53656 1.000 33.29265 77 GLU B CA 1
ATOM 2687 C C . GLU B 1 79 ? -56.47544 -1.96988 -51.59316 1.000 36.76036 77 GLU B C 1
ATOM 2688 O O . GLU B 1 79 ? -55.57238 -1.15862 -51.83503 1.000 32.65912 77 GLU B O 1
ATOM 2694 N N . GLY B 1 80 ? -56.44554 -2.77552 -50.52775 1.000 32.33234 78 GLY B N 1
ATOM 2695 C CA . GLY B 1 80 ? -55.30998 -2.78178 -49.62192 1.000 26.29442 78 GLY B CA 1
ATOM 2696 C C . GLY B 1 80 ? -53.98426 -3.05846 -50.30128 1.000 29.24962 78 GLY B C 1
ATOM 2697 O O . GLY B 1 80 ? -52.93393 -2.70596 -49.75540 1.000 33.17985 78 GLY B O 1
ATOM 2698 N N . ALA B 1 81 ? -54.00388 -3.67126 -51.48941 1.000 30.24236 79 ALA B N 1
ATOM 2699 C CA . ALA B 1 81 ? -52.75921 -3.89929 -52.21412 1.000 29.62524 79 ALA B CA 1
ATOM 2700 C C . ALA B 1 81 ? -52.04506 -2.59882 -52.55675 1.000 30.11502 79 ALA B C 1
ATOM 2701 O O . ALA B 1 81 ? -50.83298 -2.61537 -52.78959 1.000 34.70786 79 ALA B O 1
ATOM 2703 N N . ASP B 1 82 ? -52.76204 -1.47385 -52.57999 1.000 28.87659 80 ASP B N 1
ATOM 2704 C CA . ASP B 1 82 ? -52.15622 -0.18693 -52.88963 1.000 28.37134 80 ASP B CA 1
ATOM 2705 C C . ASP B 1 82 ? -51.43885 0.43825 -51.70158 1.000 32.01426 80 ASP B C 1
ATOM 2706 O O . ASP B 1 82 ? -50.81213 1.49040 -51.86760 1.000 30.03913 80 ASP B O 1
ATOM 2711 N N . TYR B 1 83 ? -51.51650 -0.16669 -50.51883 1.000 26.63431 81 TYR B N 1
ATOM 2712 C CA . TYR B 1 83 ? -50.83841 0.33498 -49.32928 1.000 26.55139 81 TYR B CA 1
ATOM 2713 C C . TYR B 1 83 ? -49.64750 -0.55796 -49.00753 1.000 25.19226 81 TYR B C 1
ATOM 2714 O O . TYR B 1 83 ? -49.79098 -1.78047 -48.93101 1.000 24.78809 81 TYR B O 1
ATOM 2723 N N . LEU B 1 84 ? -48.47677 0.04979 -48.82358 1.000 23.07885 82 LEU B N 1
ATOM 2724 C CA . LEU B 1 84 ? -47.26267 -0.67871 -48.46997 1.000 21.65687 82 LEU B CA 1
ATOM 2725 C C . LEU B 1 84 ? -46.64054 -0.03600 -47.24312 1.000 23.43574 82 LEU B C 1
ATOM 2726 O O . LEU B 1 84 ? -46.26467 1.13959 -47.28027 1.000 20.21323 82 LEU B O 1
ATOM 2731 N N . TRP B 1 85 ? -46.52986 -0.80153 -46.16197 1.000 20.89905 83 TRP B N 1
ATOM 2732 C CA . TRP B 1 85 ? -45.83731 -0.33747 -44.96781 1.000 21.34885 83 TRP B CA 1
ATOM 2733 C C . TRP B 1 85 ? -44.36071 -0.68665 -45.08594 1.000 23.82446 83 TRP B C 1
ATOM 2734 O O . TRP B 1 85 ? -44.01665 -1.79938 -45.47277 1.000 24.95932 83 TRP B O 1
ATOM 2745 N N . VAL B 1 86 ? -43.49638 0.27776 -44.80002 1.000 16.77660 84 VAL B N 1
ATOM 2746 C CA . VAL B 1 86 ? -42.05039 0.11906 -44.89697 1.000 19.88717 84 VAL B CA 1
ATOM 2747 C C . VAL B 1 86 ? -41.49536 0.34647 -43.49701 1.000 21.61829 84 VAL B C 1
ATOM 2748 O O . VAL B 1 86 ? -41.53292 1.47216 -42.98302 1.000 21.64459 84 VAL B O 1
ATOM 2752 N N . ILE B 1 87 ? -40.99379 -0.71951 -42.87716 1.000 20.68674 85 ILE B N 1
ATOM 2753 C CA . ILE B 1 87 ? -40.71574 -0.74889 -41.44606 1.000 22.81013 85 ILE B CA 1
ATOM 2754 C C . ILE B 1 87 ? -39.23708 -1.03094 -41.23020 1.000 20.49475 85 ILE B C 1
ATOM 2755 O O . ILE B 1 87 ? -38.72087 -2.04728 -41.70964 1.000 19.60662 85 ILE B O 1
ATOM 2760 N N . ASP B 1 88 ? -38.56113 -0.14357 -40.50104 1.000 18.16650 86 ASP B N 1
ATOM 2761 C CA . ASP B 1 88 ? -37.36114 -0.53651 -39.77270 1.000 20.22775 86 ASP B CA 1
ATOM 2762 C C . ASP B 1 88 ? -37.71376 -0.61723 -38.29585 1.000 18.16873 86 ASP B C 1
ATOM 2763 O O . ASP B 1 88 ? -37.93466 0.42497 -37.64942 1.000 17.43326 86 ASP B O 1
ATOM 2768 N N . PRO B 1 89 ? -37.75355 -1.82145 -37.72357 1.000 18.28665 87 PRO B N 1
ATOM 2769 C CA . PRO B 1 89 ? -38.14348 -1.95499 -36.31584 1.000 20.33876 87 PRO B CA 1
ATOM 2770 C C . PRO B 1 89 ? -37.10986 -1.40941 -35.34926 1.000 18.25385 87 PRO B C 1
ATOM 2771 O O . PRO B 1 89 ? -37.46426 -1.11201 -34.20086 1.000 18.82195 87 PRO B O 1
ATOM 2775 N N . LEU B 1 90 ? -35.84998 -1.26632 -35.77216 1.000 16.83547 88 LEU B N 1
ATOM 2776 C CA . LEU B 1 90 ? -34.80275 -0.72233 -34.90548 1.000 18.58813 88 LEU B CA 1
ATOM 2777 C C . LEU B 1 90 ? -33.72773 -0.10624 -35.79914 1.000 17.89673 88 LEU B C 1
ATOM 2778 O O . LEU B 1 90 ? -32.87143 -0.81944 -36.33403 1.000 20.40025 88 LEU B O 1
ATOM 2783 N N . ASP B 1 91 ? -33.78544 1.21048 -35.95285 1.000 14.34141 89 ASP B N 1
ATOM 2784 C CA . ASP B 1 91 ? -32.78473 1.97214 -36.69058 1.000 16.89654 89 ASP B CA 1
ATOM 2785 C C . ASP B 1 91 ? -31.71489 2.44992 -35.71541 1.000 13.12053 89 ASP B C 1
ATOM 2786 O O . ASP B 1 91 ? -32.01800 3.18110 -34.76502 1.000 13.15639 89 ASP B O 1
ATOM 2791 N N . GLY B 1 92 ? -30.47398 2.04097 -35.95008 1.000 14.58045 90 GLY B N 1
ATOM 2792 C CA . GLY B 1 92 ? -29.38751 2.32503 -35.03355 1.000 16.17883 90 GLY B CA 1
ATOM 2793 C C . GLY B 1 92 ? -29.00092 1.11903 -34.19800 1.000 16.40408 90 GLY B C 1
ATOM 2794 O O . GLY B 1 92 ? -28.86462 1.23044 -32.97476 1.000 15.97157 90 GLY B O 1
ATOM 2795 N N . THR B 1 93 ? -28.80653 -0.03937 -34.84225 1.000 14.66080 91 THR B N 1
ATOM 2796 C CA . THR B 1 93 ? -28.57489 -1.27274 -34.09185 1.000 18.40034 91 THR B CA 1
ATOM 2797 C C . THR B 1 93 ? -27.16843 -1.35985 -33.51782 1.000 14.84547 91 THR B C 1
ATOM 2798 O O . THR B 1 93 ? -26.97594 -1.99818 -32.48178 1.000 15.14760 91 THR B O 1
ATOM 2802 N N . THR B 1 94 ? -26.17240 -0.76945 -34.17767 1.000 15.98320 92 THR B N 1
ATOM 2803 C CA . THR B 1 94 ? -24.82373 -0.77358 -33.61570 1.000 16.62009 92 THR B CA 1
ATOM 2804 C C . THR B 1 94 ? -24.77426 0.04119 -32.32509 1.000 14.69787 92 THR B C 1
ATOM 2805 O O . THR B 1 94 ? -24.23103 -0.41009 -31.30390 1.000 14.34848 92 THR B O 1
ATOM 2809 N N . ASN B 1 95 ? -25.35247 1.24717 -32.35581 1.000 17.26766 93 ASN B N 1
ATOM 2810 C CA . ASN B 1 95 ? -25.57605 2.01115 -31.13415 1.000 15.39136 93 ASN B CA 1
ATOM 2811 C C . ASN B 1 95 ? -26.29774 1.16625 -30.09394 1.000 14.59470 93 ASN B C 1
ATOM 2812 O O . ASN B 1 95 ? -25.83967 1.03575 -28.95482 1.000 14.25307 93 ASN B O 1
ATOM 2817 N N . PHE B 1 96 ? -27.42867 0.57192 -30.47830 1.000 15.23337 94 PHE B N 1
ATOM 2818 C CA . PHE B 1 96 ? -28.22826 -0.18417 -29.52034 1.000 15.19615 94 PHE B CA 1
ATOM 2819 C C . PHE B 1 96 ? -27.39398 -1.25350 -28.83664 1.000 15.18793 94 PHE B C 1
ATOM 2820 O O . PHE B 1 96 ? -27.32705 -1.31095 -27.60512 1.000 12.86520 94 PHE B O 1
ATOM 2828 N N . ILE B 1 97 ? -26.73754 -2.10625 -29.62447 1.000 13.29466 95 ILE B N 1
ATOM 2829 C CA . ILE B 1 97 ? -26.01542 -3.22673 -29.04508 1.000 18.81913 95 ILE B CA 1
ATOM 2830 C C . ILE B 1 97 ? -24.81950 -2.75108 -28.23160 1.000 20.21126 95 ILE B C 1
ATOM 2831 O O . ILE B 1 97 ? -24.33755 -3.49241 -27.37023 1.000 17.08795 95 ILE B O 1
ATOM 2836 N N . HIS B 1 98 ? -24.32872 -1.52793 -28.46106 1.000 21.16956 96 HIS B N 1
ATOM 2837 C CA . HIS B 1 98 ? -23.29095 -0.99741 -27.58027 1.000 15.10252 96 HIS B CA 1
ATOM 2838 C C . HIS B 1 98 ? -23.84916 -0.23927 -26.38135 1.000 15.69065 96 HIS B C 1
ATOM 2839 O O . HIS B 1 98 ? -23.07487 0.15489 -25.50032 1.000 14.46217 96 HIS B O 1
ATOM 2846 N N . GLY B 1 99 ? -25.16487 -0.03443 -26.31711 1.000 13.98668 97 GLY B N 1
ATOM 2847 C CA . GLY B 1 99 ? -25.77000 0.73693 -25.25351 1.000 16.90998 97 GLY B CA 1
ATOM 2848 C C . GLY B 1 99 ? -25.83702 2.23127 -25.49815 1.000 17.74466 97 GLY B C 1
ATOM 2849 O O . GLY B 1 99 ? -26.24310 2.97004 -24.59098 1.000 16.09463 97 GLY B O 1
ATOM 2850 N N . VAL B 1 100 ? -25.45043 2.70203 -26.68241 1.000 12.98860 98 VAL B N 1
ATOM 2851 C CA . VAL B 1 100 ? -25.53154 4.12170 -27.02302 1.000 13.50876 98 VAL B CA 1
ATOM 2852 C C . VAL B 1 100 ? -27.00177 4.50214 -27.16524 1.000 17.19916 98 VAL B C 1
ATOM 2853 O O . VAL B 1 100 ? -27.69044 3.98867 -28.05793 1.000 17.56665 98 VAL B O 1
ATOM 2857 N N . PRO B 1 101 ? -27.52244 5.39380 -26.32886 1.000 16.12984 99 PRO B N 1
ATOM 2858 C CA . PRO B 1 101 ? -28.97136 5.67543 -26.32349 1.000 14.52131 99 PRO B CA 1
ATOM 2859 C C . PRO B 1 101 ? -29.39777 6.63695 -27.43167 1.000 15.61969 99 PRO B C 1
ATOM 2860 O O . PRO B 1 101 ? -29.94077 7.72272 -27.18157 1.000 16.01320 99 PRO B O 1
ATOM 2864 N N . HIS B 1 102 ? -29.17035 6.22903 -28.68264 1.000 16.08650 100 HIS B N 1
ATOM 2865 C CA . HIS B 1 102 ? -29.56759 7.01390 -29.85640 1.000 15.80914 100 HIS B CA 1
ATOM 2866 C C . HIS B 1 102 ? -30.00663 6.04360 -30.95141 1.000 14.65996 100 HIS B C 1
ATOM 2867 O O . HIS B 1 102 ? -29.17384 5.50428 -31.68883 1.000 16.51255 100 HIS B O 1
ATOM 2874 N N . PHE B 1 103 ? -31.31339 5.82277 -31.05098 1.000 13.29442 101 PHE B N 1
ATOM 2875 C CA . PHE B 1 103 ? -31.88640 4.89916 -32.02501 1.000 16.89265 101 PHE B CA 1
ATOM 2876 C C . PHE B 1 103 ? -33.38339 5.16963 -32.08216 1.000 14.88170 101 PHE B C 1
ATOM 2877 O O . PHE B 1 103 ? -33.91552 5.96523 -31.30210 1.000 16.73819 101 PHE B O 1
ATOM 2885 N N . ALA B 1 104 ? -34.06484 4.47945 -32.99561 1.000 14.27066 102 ALA B N 1
ATOM 2886 C CA . ALA B 1 104 ? -35.45439 4.81883 -33.25981 1.000 16.98762 102 ALA B CA 1
ATOM 2887 C C . ALA B 1 104 ? -36.14382 3.70193 -34.03055 1.000 14.79033 102 ALA B C 1
ATOM 2888 O O . ALA B 1 104 ? -35.49945 2.87713 -34.68521 1.000 15.45904 102 ALA B O 1
ATOM 2890 N N . VAL B 1 105 ? -37.48699 3.69695 -33.93106 1.000 13.86166 103 VAL B N 1
ATOM 2891 C CA . VAL B 1 105 ? -38.37690 2.92546 -34.79412 1.000 15.54010 103 VAL B CA 1
ATOM 2892 C C . VAL B 1 105 ? -38.76946 3.79684 -35.98408 1.000 16.82998 103 VAL B C 1
ATOM 2893 O O . VAL B 1 105 ? -39.03261 4.99554 -35.82096 1.000 15.12451 103 VAL B O 1
ATOM 2897 N N . SER B 1 106 ? -38.83282 3.21181 -37.18335 1.000 14.69802 104 SER B N 1
ATOM 2898 C CA . SER B 1 106 ? -39.17606 3.96404 -38.38986 1.000 14.65235 104 SER B CA 1
ATOM 2899 C C . SER B 1 106 ? -40.27119 3.22210 -39.13909 1.000 14.69711 104 SER B C 1
ATOM 2900 O O . SER B 1 106 ? -40.06952 2.08202 -39.55967 1.000 17.97935 104 SER B O 1
ATOM 2903 N N . ILE B 1 107 ? -41.42596 3.85770 -39.30952 1.000 15.07871 105 ILE B N 1
ATOM 2904 C CA . ILE B 1 107 ? -42.54667 3.25982 -40.02830 1.000 14.99260 105 ILE B CA 1
ATOM 2905 C C . ILE B 1 107 ? -43.05045 4.25037 -41.06973 1.000 16.52636 105 ILE B C 1
ATOM 2906 O O . ILE B 1 107 ? -43.39415 5.38692 -40.73383 1.000 13.47820 105 ILE B O 1
ATOM 2911 N N . ALA B 1 108 ? -43.13043 3.82024 -42.32583 1.000 16.02252 106 ALA B N 1
ATOM 2912 C CA . ALA B 1 108 ? -43.74682 4.64578 -43.35349 1.000 18.22529 106 ALA B CA 1
ATOM 2913 C C . ALA B 1 108 ? -44.85562 3.86060 -44.03730 1.000 19.29726 106 ALA B C 1
ATOM 2914 O O . ALA B 1 108 ? -44.83329 2.63442 -44.07773 1.000 18.72579 106 ALA B O 1
ATOM 2916 N N . CYS B 1 109 ? -45.83441 4.58133 -44.56434 1.000 17.75090 107 CYS B N 1
ATOM 2917 C CA . CYS B 1 109 ? -46.88759 4.00160 -45.37920 1.000 20.31360 107 CYS B CA 1
ATOM 2918 C C . CYS B 1 109 ? -46.88994 4.70246 -46.72492 1.000 20.15495 107 CYS B C 1
ATOM 2919 O O . CYS B 1 109 ? -46.95396 5.93805 -46.78016 1.000 18.75072 107 CYS B O 1
ATOM 2922 N N . LYS B 1 110 ? -46.82365 3.91094 -47.79574 1.000 22.81274 108 LYS B N 1
ATOM 2923 C CA . LYS B 1 110 ? -46.90724 4.39892 -49.16314 1.000 24.16337 108 LYS B CA 1
ATOM 2924 C C . LYS B 1 110 ? -48.22094 3.95662 -49.78993 1.000 26.99422 108 LYS B C 1
ATOM 2925 O O . LYS B 1 110 ? -48.63796 2.80317 -49.63868 1.000 23.99138 108 LYS B O 1
ATOM 2931 N N . TYR B 1 111 ? -48.87117 4.88126 -50.48770 1.000 24.71194 109 TYR B N 1
ATOM 2932 C CA . TYR B 1 111 ? -50.08283 4.59599 -51.24157 1.000 24.67209 109 TYR B CA 1
ATOM 2933 C C . TYR B 1 111 ? -49.74246 4.71922 -52.72131 1.000 27.46038 109 TYR B C 1
ATOM 2934 O O . TYR B 1 111 ? -49.37929 5.80432 -53.18710 1.000 23.13982 109 TYR B O 1
ATOM 2943 N N . LYS B 1 112 ? -49.82601 3.59983 -53.44184 1.000 27.65922 110 LYS B N 1
ATOM 2944 C CA . LYS B 1 112 ? -49.43338 3.52780 -54.85229 1.000 30.22785 110 LYS B CA 1
ATOM 2945 C C . LYS B 1 112 ? -48.04662 4.12967 -55.07896 1.000 29.56913 110 LYS B C 1
ATOM 2946 O O . LYS B 1 112 ? -47.80365 4.84640 -56.05343 1.000 30.92331 110 LYS B O 1
ATOM 2952 N N . GLY B 1 113 ? -47.12723 3.84696 -54.15805 1.000 30.75305 111 GLY B N 1
ATOM 2953 C CA . GLY B 1 113 ? -45.74015 4.21665 -54.32439 1.000 25.65421 111 GLY B CA 1
ATOM 2954 C C . GLY B 1 113 ? -45.36171 5.60703 -53.86286 1.000 23.70782 111 GLY B C 1
ATOM 2955 O O . GLY B 1 113 ? -44.17466 5.94711 -53.90634 1.000 29.87093 111 GLY B O 1
ATOM 2956 N N . ARG B 1 114 ? -46.31223 6.42744 -53.42868 1.000 20.87754 112 ARG B N 1
ATOM 2957 C CA . ARG B 1 114 ? -45.99070 7.73861 -52.88284 1.000 23.85412 112 ARG B CA 1
ATOM 2958 C C . ARG B 1 114 ? -46.04334 7.68635 -51.36044 1.000 22.38339 112 ARG B C 1
ATOM 2959 O O . ARG B 1 114 ? -46.86996 6.97642 -50.78290 1.000 23.28165 112 ARG B O 1
ATOM 2967 N N . LEU B 1 115 ? -45.14399 8.42637 -50.71542 1.000 18.11250 113 LEU B N 1
ATOM 2968 C CA . LEU B 1 115 ? -45.09847 8.45082 -49.25899 1.000 17.68215 113 LEU B CA 1
ATOM 2969 C C . LEU B 1 115 ? -46.34965 9.11891 -48.70819 1.000 20.29486 113 LEU B C 1
ATOM 2970 O O . LEU B 1 115 ? -46.66234 10.26120 -49.05899 1.000 19.25660 113 LEU B O 1
ATOM 2975 N N . GLU B 1 116 ? -47.06033 8.40845 -47.83836 1.000 17.11579 114 GLU B N 1
ATOM 2976 C CA . GLU B 1 116 ? -48.34912 8.86115 -47.33146 1.000 17.66728 114 GLU B CA 1
ATOM 2977 C C . GLU B 1 116 ? -48.35680 9.10557 -45.83018 1.000 21.26937 114 GLU B C 1
ATOM 2978 O O . GLU B 1 116 ? -48.91753 10.10975 -45.38194 1.000 17.77159 114 GLU B O 1
ATOM 2984 N N . HIS B 1 117 ? -47.74090 8.22886 -45.03464 1.000 16.87508 115 HIS B N 1
ATOM 2985 C CA . HIS B 1 117 ? -47.65561 8.44911 -43.59101 1.000 17.95595 115 HIS B CA 1
ATOM 2986 C C . HIS B 1 117 ? -46.26255 8.09543 -43.09035 1.000 17.95924 115 HIS B C 1
ATOM 2987 O O . HIS B 1 117 ? -45.57319 7.26160 -43.67936 1.000 16.50506 115 HIS B O 1
ATOM 2994 N N . ALA B 1 118 ? -45.86822 8.69909 -41.97074 1.000 13.30237 116 ALA B N 1
ATOM 2995 C CA . ALA B 1 118 ? -44.52494 8.48544 -41.45093 1.000 15.51364 116 ALA B CA 1
ATOM 2996 C C . ALA B 1 118 ? -44.49065 8.67419 -39.94206 1.000 17.88825 116 ALA B C 1
ATOM 2997 O O . ALA B 1 118 ? -45.09433 9.60841 -39.40459 1.000 15.17480 116 ALA B O 1
ATOM 2999 N N . VAL B 1 119 ? -43.75499 7.78304 -39.27916 1.000 16.20902 117 VAL B N 1
ATOM 3000 C CA . VAL B 1 119 ? -43.45976 7.85516 -37.85642 1.000 12.53788 117 VAL B CA 1
ATOM 3001 C C . VAL B 1 119 ? -41.98204 7.52932 -37.67580 1.000 15.32486 117 VAL B C 1
ATOM 3002 O O . VAL B 1 119 ? -41.49729 6.51552 -38.18942 1.000 15.71611 117 VAL B O 1
ATOM 3006 N N . VAL B 1 120 ? -41.26091 8.39775 -36.97296 1.000 13.45527 118 VAL B N 1
ATOM 3007 C CA . VAL B 1 120 ? -39.92587 8.09585 -36.46935 1.000 13.05492 118 VAL B CA 1
ATOM 3008 C C . VAL B 1 120 ? -39.96340 8.32721 -34.96663 1.000 15.62566 118 VAL B C 1
ATOM 3009 O O . VAL B 1 120 ? -40.25006 9.44090 -34.51601 1.000 15.72467 118 VAL B O 1
ATOM 3013 N N . LEU B 1 121 ? -39.69703 7.28399 -34.18641 1.000 14.30987 119 LEU B N 1
ATOM 3014 C CA . LEU B 1 121 ? -39.88173 7.36069 -32.74368 1.000 13.59792 119 LEU B CA 1
ATOM 3015 C C . LEU B 1 121 ? -38.57078 7.04636 -32.03814 1.000 15.73486 119 LEU B C 1
ATOM 3016 O O . LEU B 1 121 ? -38.02804 5.94619 -32.18460 1.000 15.64969 119 LEU B O 1
ATOM 3021 N N . ASP B 1 122 ? -38.06339 8.02421 -31.28460 1.000 17.33806 120 ASP B N 1
ATOM 3022 C CA . ASP B 1 122 ? -36.95222 7.87347 -30.35007 1.000 17.02003 120 ASP B CA 1
ATOM 3023 C C . ASP B 1 122 ? -37.53655 7.45634 -29.00492 1.000 16.41208 120 ASP B C 1
ATOM 3024 O O . ASP B 1 122 ? -38.10445 8.30110 -28.29662 1.000 19.28785 120 ASP B O 1
ATOM 3029 N N . PRO B 1 123 ? -37.43001 6.17625 -28.62209 1.000 14.21340 121 PRO B N 1
ATOM 3030 C CA . PRO B 1 123 ? -38.05550 5.71694 -27.37371 1.000 18.96515 121 PRO B CA 1
ATOM 3031 C C . PRO B 1 123 ? -37.28392 6.07957 -26.11905 1.000 19.20697 121 PRO B C 1
ATOM 3032 O O . PRO B 1 123 ? -37.82768 5.92787 -25.01861 1.000 22.46271 121 PRO B O 1
ATOM 3036 N N . VAL B 1 124 ? -36.03389 6.51794 -26.24160 1.000 18.42400 122 VAL B N 1
ATOM 3037 C CA . VAL B 1 124 ? -35.27098 6.93816 -25.07079 1.000 16.94090 122 VAL B CA 1
ATOM 3038 C C . VAL B 1 124 ? -35.65029 8.35740 -24.67690 1.000 18.20848 122 VAL B C 1
ATOM 3039 O O . VAL B 1 124 ? -36.07710 8.61695 -23.54684 1.000 20.56894 122 VAL B O 1
ATOM 3043 N N . ARG B 1 125 ? -35.51138 9.29519 -25.60988 1.000 16.80989 123 ARG B N 1
ATOM 3044 C CA . ARG B 1 125 ? -35.91140 10.67600 -25.37724 1.000 20.14556 123 ARG B CA 1
ATOM 3045 C C . ARG B 1 125 ? -37.41672 10.87697 -25.51486 1.000 20.53667 123 ARG B C 1
ATOM 3046 O O . ARG B 1 125 ? -37.90172 11.98915 -25.26771 1.000 18.26860 123 ARG B O 1
ATOM 3054 N N . GLN B 1 126 ? -38.15687 9.82917 -25.89855 1.000 17.34625 124 GLN B N 1
ATOM 3055 C CA . GLN B 1 126 ? -39.61343 9.88465 -26.06095 1.000 20.43593 124 GLN B CA 1
ATOM 3056 C C . GLN B 1 126 ? -40.02406 10.94978 -27.08020 1.000 18.30502 124 GLN B C 1
ATOM 3057 O O . GLN B 1 126 ? -40.91804 11.76085 -26.83835 1.000 18.83730 124 GLN B O 1
ATOM 3063 N N . GLU B 1 127 ? -39.36177 10.94848 -28.23260 1.000 17.21122 125 GLU B N 1
ATOM 3064 C CA . GLU B 1 127 ? -39.62744 11.93052 -29.27836 1.000 17.74280 125 GLU B CA 1
ATOM 3065 C C . GLU B 1 127 ? -40.33205 11.23933 -30.43561 1.000 14.49221 125 GLU B C 1
ATOM 3066 O O . GLU B 1 127 ? -39.77134 10.32993 -31.05377 1.000 17.14412 125 GLU B O 1
ATOM 3072 N N . GLU B 1 128 ? -41.55761 11.67293 -30.71955 1.000 18.55361 126 GLU B N 1
ATOM 3073 C CA . GLU B 1 128 ? -42.41435 11.07793 -31.74220 1.000 17.81006 126 GLU B CA 1
ATOM 3074 C C . GLU B 1 128 ? -42.51512 12.05782 -32.90698 1.000 16.52454 126 GLU B C 1
ATOM 3075 O O . GLU B 1 128 ? -43.21604 13.06962 -32.81873 1.000 16.50085 126 GLU B O 1
ATOM 3081 N N . PHE B 1 129 ? -41.80322 11.76887 -33.99168 1.000 15.68858 127 PHE B N 1
ATOM 3082 C CA . PHE B 1 129 ? -41.89886 12.54500 -35.21952 1.000 17.49977 127 PHE B CA 1
ATOM 3083 C C . PHE B 1 129 ? -42.95770 11.89896 -36.10359 1.000 17.70245 127 PHE B C 1
ATOM 3084 O O . PHE B 1 129 ? -42.84411 10.71902 -36.44472 1.000 14.69901 127 PHE B O 1
ATOM 3092 N N . THR B 1 130 ? -43.98064 12.66426 -36.47531 1.000 16.55477 128 THR B N 1
ATOM 3093 C CA . THR B 1 130 ? -45.08460 12.14375 -37.27038 1.000 16.20272 128 THR B CA 1
ATOM 3094 C C . THR B 1 130 ? -45.33905 13.04686 -38.46607 1.000 18.78903 128 THR B C 1
ATOM 3095 O O . THR B 1 130 ? -45.08460 14.25256 -38.41339 1.000 15.99033 128 THR B O 1
ATOM 3099 N N . ALA B 1 131 ? -45.84916 12.45431 -39.54724 1.000 14.92934 129 ALA B N 1
ATOM 3100 C CA . ALA B 1 131 ? -46.24777 13.25879 -40.69603 1.000 17.97027 129 ALA B CA 1
ATOM 3101 C C . ALA B 1 131 ? -47.21363 12.47496 -41.56935 1.000 19.05796 129 ALA B C 1
ATOM 3102 O O . ALA B 1 131 ? -47.15329 11.24544 -41.64119 1.000 15.51375 129 ALA B O 1
ATOM 3104 N N . SER B 1 132 ? -48.10800 13.20555 -42.22934 1.000 18.75415 130 SER B N 1
ATOM 3105 C CA . SER B 1 132 ? -48.92033 12.65873 -43.30630 1.000 19.68320 130 SER B CA 1
ATOM 3106 C C . SER B 1 132 ? -48.81335 13.58277 -44.50824 1.000 18.32334 130 SER B C 1
ATOM 3107 O O . SER B 1 132 ? -48.64757 14.79617 -44.35750 1.000 17.70903 130 SER B O 1
ATOM 3110 N N . ARG B 1 133 ? -48.90231 12.99560 -45.70153 1.000 18.85094 131 ARG B N 1
ATOM 3111 C CA . ARG B 1 133 ? -48.80952 13.77020 -46.93386 1.000 21.01036 131 ARG B CA 1
ATOM 3112 C C . ARG B 1 133 ? -49.85914 14.87545 -46.94922 1.000 20.54392 131 ARG B C 1
ATOM 3113 O O . ARG B 1 133 ? -51.05154 14.61722 -46.76544 1.000 21.58423 131 ARG B O 1
ATOM 3121 N N . GLY B 1 134 ? -49.40776 16.11425 -47.14790 1.000 21.73569 132 GLY B N 1
ATOM 3122 C CA . GLY B 1 134 ? -50.29067 17.26213 -47.15496 1.000 21.42855 132 GLY B CA 1
ATOM 3123 C C . GLY B 1 134 ? -50.77078 17.73395 -45.79660 1.000 21.67576 132 GLY B C 1
ATOM 3124 O O . GLY B 1 134 ? -51.58751 18.66181 -45.73714 1.000 27.33724 132 GLY B O 1
ATOM 3125 N N . ARG B 1 135 ? -50.29423 17.14169 -44.70430 1.000 21.76576 133 ARG B N 1
ATOM 3126 C CA . ARG B 1 135 ? -50.74398 17.50602 -43.36834 1.000 22.44805 133 ARG B CA 1
ATOM 3127 C C . ARG B 1 135 ? -49.66205 18.16108 -42.52040 1.000 21.57886 133 ARG B C 1
ATOM 3128 O O . ARG B 1 135 ? -49.95931 18.61154 -41.40927 1.000 24.48487 133 ARG B O 1
ATOM 3136 N N . GLY B 1 136 ? -48.42393 18.22935 -43.00341 1.000 19.34391 134 GLY B N 1
ATOM 3137 C CA . GLY B 1 136 ? -47.33548 18.74080 -42.19684 1.000 20.75560 134 GLY B CA 1
ATOM 3138 C C . GLY B 1 136 ? -46.76569 17.68131 -41.27047 1.000 23.15609 134 GLY B C 1
ATOM 3139 O O . GLY B 1 136 ? -47.25667 16.55443 -41.16981 1.000 16.39123 134 GLY B O 1
ATOM 3140 N N . ALA B 1 137 ? -45.69810 18.06489 -40.57357 1.000 16.76451 135 ALA B N 1
ATOM 3141 C CA . ALA B 1 137 ? -44.99364 17.18037 -39.66101 1.000 17.98894 135 ALA B CA 1
ATOM 3142 C C . ALA B 1 137 ? -45.00541 17.75916 -38.25086 1.000 21.70453 135 ALA B C 1
ATOM 3143 O O . ALA B 1 137 ? -45.11076 18.97245 -38.05267 1.000 20.89984 135 ALA B O 1
ATOM 3145 N N . ALA B 1 138 ? -44.88296 16.86909 -37.26727 1.000 18.56072 136 ALA B N 1
ATOM 3146 C CA . ALA B 1 138 ? -44.95512 17.24963 -35.86508 1.000 20.52171 136 ALA B CA 1
ATOM 3147 C C . ALA B 1 138 ? -43.94972 16.44839 -35.05317 1.000 19.27904 136 ALA B C 1
ATOM 3148 O O . ALA B 1 138 ? -43.59464 15.32221 -35.40955 1.000 16.70956 136 ALA B O 1
ATOM 3150 N N . LEU B 1 139 ? -43.48346 17.05461 -33.96288 1.000 17.80988 137 LEU B N 1
ATOM 3151 C CA . LEU B 1 139 ? -42.73104 16.36788 -32.91504 1.000 19.44413 137 LEU B CA 1
ATOM 3152 C C . LEU B 1 139 ? -43.56984 16.43459 -31.64715 1.000 19.56081 137 LEU B C 1
ATOM 3153 O O . LEU B 1 139 ? -43.76108 17.51995 -31.08606 1.000 21.19229 137 LEU B O 1
ATOM 3158 N N . ASN B 1 140 ? -44.07645 15.27998 -31.20904 1.000 19.63465 138 ASN B N 1
ATOM 3159 C CA . ASN B 1 140 ? -44.96588 15.19158 -30.04651 1.000 20.21634 138 ASN B CA 1
ATOM 3160 C C . ASN B 1 140 ? -46.12826 16.17639 -30.16455 1.000 22.35199 138 ASN B C 1
ATOM 3161 O O . ASN B 1 140 ? -46.55714 16.79289 -29.18695 1.000 20.49955 138 ASN B O 1
ATOM 3166 N N . GLY B 1 141 ? -46.63174 16.34478 -31.38374 1.000 20.00602 139 GLY B N 1
ATOM 3167 C CA . GLY B 1 141 ? -47.81949 17.13427 -31.61334 1.000 20.97319 139 GLY B CA 1
ATOM 3168 C C . GLY B 1 141 ? -47.58669 18.56785 -32.04320 1.000 23.06819 139 GLY B C 1
ATOM 3169 O O . GLY B 1 141 ? -48.53594 19.20911 -32.50658 1.000 31.47726 139 GLY B O 1
ATOM 3170 N N . ARG B 1 142 ? -46.37331 19.09880 -31.91043 1.000 24.38696 140 ARG B N 1
ATOM 3171 C CA . ARG B 1 142 ? -46.11106 20.48068 -32.29513 1.000 24.42154 140 ARG B CA 1
ATOM 3172 C C . ARG B 1 142 ? -45.55133 20.52594 -33.71423 1.000 24.73653 140 ARG B C 1
ATOM 3173 O O . ARG B 1 142 ? -44.67787 19.73194 -34.07632 1.000 21.66255 140 ARG B O 1
ATOM 3181 N N . ARG B 1 143 ? -46.07359 21.45656 -34.51498 1.000 23.66166 141 ARG B N 1
ATOM 3182 C CA A ARG B 1 143 ? -45.71187 21.51902 -35.92461 0.431 27.50373 141 ARG B CA 1
ATOM 3183 C CA B ARG B 1 143 ? -45.71417 21.53655 -35.92480 0.569 27.31572 141 ARG B CA 1
ATOM 3184 C C . ARG B 1 143 ? -44.21574 21.74878 -36.10107 1.000 23.17029 141 ARG B C 1
ATOM 3185 O O . ARG B 1 143 ? -43.59352 22.52320 -35.37063 1.000 25.21708 141 ARG B O 1
ATOM 3200 N N . LEU B 1 144 ? -43.64289 21.06118 -37.08721 1.000 18.89751 142 LEU B N 1
ATOM 3201 C CA . LEU B 1 144 ? -42.22625 21.14042 -37.41761 1.000 21.61178 142 LEU B CA 1
ATOM 3202 C C . LEU B 1 144 ? -42.01446 21.96842 -38.67728 1.000 22.43260 142 LEU B C 1
ATOM 3203 O O . LEU B 1 144 ? -42.81766 21.90671 -39.61085 1.000 18.96360 142 LEU B O 1
ATOM 3208 N N . ARG B 1 145 ? -40.91347 22.72138 -38.70165 1.000 19.34918 143 ARG B N 1
ATOM 3209 C CA . ARG B 1 145 ? -40.44257 23.44446 -39.87548 1.000 24.39118 143 ARG B CA 1
ATOM 3210 C C . ARG B 1 145 ? -38.94873 23.21196 -40.03833 1.000 17.60280 143 ARG B C 1
ATOM 3211 O O . ARG B 1 145 ? -38.20990 23.19623 -39.05090 1.000 15.83892 143 ARG B O 1
ATOM 3219 N N . VAL B 1 146 ? -38.49705 23.06033 -41.28610 1.000 12.59293 144 VAL B N 1
ATOM 3220 C CA . VAL B 1 146 ? -37.05907 23.04492 -41.51994 1.000 14.77562 144 VAL B CA 1
ATOM 3221 C C . VAL B 1 146 ? -36.47828 24.40263 -41.12012 1.000 18.59158 144 VAL B C 1
ATOM 3222 O O . VAL B 1 146 ? -37.18341 25.41888 -41.05164 1.000 17.04466 144 VAL B O 1
ATOM 3226 N N . SER B 1 147 ? -35.17348 24.41609 -40.84940 1.000 14.03283 145 SER B N 1
ATOM 3227 C CA . SER B 1 147 ? -34.53493 25.65655 -40.43490 1.000 16.77710 145 SER B CA 1
ATOM 3228 C C . SER B 1 147 ? -34.55923 26.67168 -41.57718 1.000 18.25300 145 SER B C 1
ATOM 3229 O O . SER B 1 147 ? -34.86201 26.34927 -42.73182 1.000 19.07339 145 SER B O 1
ATOM 3232 N N . GLY B 1 148 ? -34.24992 27.92058 -41.23790 1.000 19.12261 146 GLY B N 1
ATOM 3233 C CA . GLY B 1 148 ? -34.24337 29.00053 -42.19563 1.000 18.31730 146 GLY B CA 1
ATOM 3234 C C . GLY B 1 148 ? -32.88376 29.41018 -42.70975 1.000 23.62500 146 GLY B C 1
ATOM 3235 O O . GLY B 1 148 ? -32.80646 30.31279 -43.54899 1.000 22.92731 146 GLY B O 1
ATOM 3236 N N . ARG B 1 149 ? -31.81223 28.77009 -42.24105 1.000 20.85314 147 ARG B N 1
ATOM 3237 C CA . ARG B 1 149 ? -30.45460 29.13239 -42.63810 1.000 22.79256 147 ARG B CA 1
ATOM 3238 C C . ARG B 1 149 ? -30.32235 29.22683 -44.15313 1.000 24.07219 147 ARG B C 1
ATOM 3239 O O . ARG B 1 149 ? -30.76980 28.34180 -44.88667 1.000 21.48000 147 ARG B O 1
ATOM 3247 N N . LYS B 1 150 ? -29.68826 30.30758 -44.61361 1.000 24.08700 148 LYS B N 1
ATOM 3248 C CA . LYS B 1 150 ? -29.65217 30.66336 -46.02497 1.000 23.39475 148 LYS B CA 1
ATOM 3249 C C . LYS B 1 150 ? -28.47582 30.06319 -46.78652 1.000 20.83880 148 LYS B C 1
ATOM 3250 O O . LYS B 1 150 ? -28.46147 30.13947 -48.01822 1.000 22.65154 148 LYS B O 1
ATOM 3256 N N . SER B 1 151 ? -27.48971 29.49164 -46.10257 1.000 22.94862 149 SER B N 1
ATOM 3257 C CA . SER B 1 151 ? -26.32398 28.91446 -46.76428 1.000 20.47928 149 SER B CA 1
ATOM 3258 C C . SER B 1 151 ? -25.65194 27.95721 -45.78643 1.000 23.26690 149 SER B C 1
ATOM 3259 O O . SER B 1 151 ? -26.09870 27.78963 -44.64819 1.000 20.37936 149 SER B O 1
ATOM 3262 N N . LEU B 1 152 ? -24.56278 27.32956 -46.23593 1.000 18.16726 150 LEU B N 1
ATOM 3263 C CA . LEU B 1 152 ? -23.82979 26.42209 -45.36106 1.000 22.56427 150 LEU B CA 1
ATOM 3264 C C . LEU B 1 152 ? -22.99753 27.15524 -44.31508 1.000 22.68783 150 LEU B C 1
ATOM 3265 O O . LEU B 1 152 ? -22.41538 26.50023 -43.44628 1.000 18.37244 150 LEU B O 1
ATOM 3270 N N . GLU B 1 153 ? -22.92434 28.48556 -44.37734 1.000 21.23532 151 GLU B N 1
ATOM 3271 C CA . GLU B 1 153 ? -22.20378 29.25647 -43.36908 1.000 22.48927 151 GLU B CA 1
ATOM 3272 C C . GLU B 1 153 ? -22.82146 29.01378 -42.00089 1.000 21.99084 151 GLU B C 1
ATOM 3273 O O . GLU B 1 153 ? -23.98963 29.34730 -41.77502 1.000 18.97976 151 GLU B O 1
ATOM 3279 N N . GLY B 1 154 ? -22.03872 28.43189 -41.09141 1.000 17.49503 152 GLY B N 1
ATOM 3280 C CA . GLY B 1 154 ? -22.52540 28.11023 -39.76554 1.000 17.39160 152 GLY B CA 1
ATOM 3281 C C . GLY B 1 154 ? -23.50935 26.96348 -39.70105 1.000 19.35694 152 GLY B C 1
ATOM 3282 O O . GLY B 1 154 ? -24.12543 26.75621 -38.64940 1.000 12.63272 152 GLY B O 1
ATOM 3283 N N . ALA B 1 155 ? -23.67699 26.21034 -40.78822 1.000 16.33825 153 ALA B N 1
ATOM 3284 C CA . ALA B 1 155 ? -24.63927 25.11412 -40.80712 1.000 17.78617 153 ALA B CA 1
ATOM 3285 C C . ALA B 1 155 ? -24.17257 23.93913 -39.95412 1.000 16.13015 153 ALA B C 1
ATOM 3286 O O . ALA B 1 155 ? -22.97679 23.67870 -39.80735 1.000 13.70521 153 ALA B O 1
ATOM 3288 N N . LEU B 1 156 ? -25.13958 23.21888 -39.39618 1.000 17.95651 154 LEU B N 1
ATOM 3289 C CA . LEU B 1 156 ? -24.89121 21.96004 -38.70980 1.000 15.66600 154 LEU B CA 1
ATOM 3290 C C . LEU B 1 156 ? -25.43237 20.84931 -39.59910 1.000 17.34383 154 LEU B C 1
ATOM 3291 O O . LEU B 1 156 ? -26.64574 20.75650 -39.82192 1.000 15.09799 154 LEU B O 1
ATOM 3296 N N . LEU B 1 157 ? -24.53718 20.01641 -40.11502 1.000 18.80540 155 LEU B N 1
ATOM 3297 C CA . LEU B 1 157 ? -24.93461 18.95884 -41.03043 1.000 14.28310 155 LEU B CA 1
ATOM 3298 C C . LEU B 1 157 ? -24.96903 17.61451 -40.31923 1.000 17.12493 155 LEU B C 1
ATOM 3299 O O . LEU B 1 157 ? -24.18938 17.35512 -39.40121 1.000 19.20957 155 LEU B O 1
ATOM 3304 N N . GLY B 1 158 ? -25.89417 16.76245 -40.74523 1.000 16.57815 156 GLY B N 1
ATOM 3305 C CA . GLY B 1 158 ? -25.87416 15.36902 -40.37078 1.000 16.71318 156 GLY B CA 1
ATOM 3306 C C . GLY B 1 158 ? -25.27612 14.54947 -41.49524 1.000 15.85942 156 GLY B C 1
ATOM 3307 O O . GLY B 1 158 ? -25.28404 14.95697 -42.65191 1.000 15.07242 156 GLY B O 1
ATOM 3308 N N . THR B 1 159 ? -24.73576 13.38867 -41.14738 1.000 16.08256 157 THR B N 1
ATOM 3309 C CA . THR B 1 159 ? -24.20763 12.51009 -42.18038 1.000 14.70349 157 THR B CA 1
ATOM 3310 C C . THR B 1 159 ? -24.10668 11.09596 -41.62859 1.000 16.43955 157 THR B C 1
ATOM 3311 O O . THR B 1 159 ? -24.24233 10.86236 -40.42408 1.000 14.71760 157 THR B O 1
ATOM 3315 N N . GLY B 1 160 ? -23.88599 10.15096 -42.54127 1.000 16.93958 158 GLY B N 1
ATOM 3316 C CA . GLY B 1 160 ? -23.57965 8.77832 -42.19043 1.000 17.86332 158 GLY B CA 1
ATOM 3317 C C . GLY B 1 160 ? -22.29588 8.34020 -42.86404 1.000 23.20637 158 GLY B C 1
ATOM 3318 O O . GLY B 1 160 ? -22.13518 8.52706 -44.07496 1.000 23.03211 158 GLY B O 1
ATOM 3319 N N . PHE B 1 161 ? -21.36498 7.78572 -42.08982 1.000 21.22044 159 PHE B N 1
ATOM 3320 C CA . PHE B 1 161 ? -20.08996 7.35632 -42.64185 1.000 22.99824 159 PHE B CA 1
ATOM 3321 C C . PHE B 1 161 ? -20.27585 6.09889 -43.48877 1.000 25.75591 159 PHE B C 1
ATOM 3322 O O . PHE B 1 161 ? -21.10101 5.23933 -43.16445 1.000 27.54174 159 PHE B O 1
ATOM 3330 N N . PRO B 1 162 ? -19.50102 5.95766 -44.57288 1.000 27.83394 160 PRO B N 1
ATOM 3331 C CA . PRO B 1 162 ? -19.54500 4.72693 -45.39560 1.000 27.95511 160 PRO B CA 1
ATOM 3332 C C . PRO B 1 162 ? -18.68118 3.62207 -44.79128 1.000 34.13540 160 PRO B C 1
ATOM 3333 O O . PRO B 1 162 ? -17.53479 3.37781 -45.17865 1.000 33.51184 160 PRO B O 1
ATOM 3337 N N . PHE B 1 163 ? -19.26503 2.92536 -43.81193 1.000 32.03736 161 PHE B N 1
ATOM 3338 C CA . PHE B 1 163 ? -18.55110 1.98413 -42.95800 1.000 31.21205 161 PHE B CA 1
ATOM 3339 C C . PHE B 1 163 ? -18.49646 0.56505 -43.51254 1.000 31.13390 161 PHE B C 1
ATOM 3340 O O . PHE B 1 163 ? -17.69738 -0.23871 -43.01865 1.000 32.07050 161 PHE B O 1
ATOM 3348 N N . ARG B 1 164 ? -19.31398 0.23180 -44.50967 1.000 34.22798 162 ARG B N 1
ATOM 3349 C CA . ARG B 1 164 ? -19.37367 -1.13704 -45.01306 1.000 33.00568 162 ARG B CA 1
ATOM 3350 C C . ARG B 1 164 ? -18.16932 -1.45853 -45.89046 1.000 32.51286 162 ARG B C 1
ATOM 3351 O O . ARG B 1 164 ? -17.56832 -0.57535 -46.50846 1.000 34.09964 162 ARG B O 1
ATOM 3359 N N . ASP B 1 165 ? -17.83151 -2.74930 -45.95319 1.000 35.04271 163 ASP B N 1
ATOM 3360 C CA . ASP B 1 165 ? -16.79540 -3.20107 -46.87766 1.000 38.26409 163 ASP B CA 1
ATOM 3361 C C . ASP B 1 165 ? -17.12173 -2.78683 -48.30939 1.000 39.75429 163 ASP B C 1
ATOM 3362 O O . ASP B 1 165 ? -16.26626 -2.25353 -49.02630 1.000 44.37053 163 ASP B O 1
ATOM 3367 N N . ASN B 1 166 ? -18.37019 -3.00312 -48.73581 1.000 34.38078 164 ASN B N 1
ATOM 3368 C CA . ASN B 1 166 ? -18.76304 -2.69357 -50.10812 1.000 38.70805 164 ASN B CA 1
ATOM 3369 C C . ASN B 1 166 ? -18.77259 -1.20086 -50.41342 1.000 37.69409 164 ASN B C 1
ATOM 3370 O O . ASN B 1 166 ? -19.02444 -0.83203 -51.56707 1.000 42.30141 164 ASN B O 1
ATOM 3375 N N . GLN B 1 167 ? -18.51102 -0.34019 -49.43097 1.000 37.31933 165 GLN B N 1
ATOM 3376 C CA . GLN B 1 167 ? -18.38388 1.09139 -49.66036 1.000 36.29680 165 GLN B CA 1
ATOM 3377 C C . GLN B 1 167 ? -16.92790 1.54605 -49.70288 1.000 44.27853 165 GLN B C 1
ATOM 3378 O O . GLN B 1 167 ? -16.67008 2.75183 -49.80575 1.000 41.97911 165 GLN B O 1
ATOM 3384 N N . ILE B 1 168 ? -15.97559 0.60621 -49.65517 1.000 40.52060 166 ILE B N 1
ATOM 3385 C CA . ILE B 1 168 ? -14.56631 0.96589 -49.49263 1.000 42.57483 166 ILE B CA 1
ATOM 3386 C C . ILE B 1 168 ? -14.09746 1.86138 -50.63740 1.000 48.83513 166 ILE B C 1
ATOM 3387 O O . ILE B 1 168 ? -13.44723 2.89060 -50.41289 1.000 49.80078 166 ILE B O 1
ATOM 3392 N N . ASP B 1 169 ? -14.45213 1.50866 -51.87879 1.000 49.93622 167 ASP B N 1
ATOM 3393 C CA . ASP B 1 169 ? -14.02177 2.28663 -53.03611 1.000 52.47503 167 ASP B CA 1
ATOM 3394 C C . ASP B 1 169 ? -14.67160 3.66069 -53.10034 1.000 47.84301 167 ASP B C 1
ATOM 3395 O O . ASP B 1 169 ? -14.26942 4.48063 -53.93269 1.000 52.48365 167 ASP B O 1
ATOM 3400 N N . ASN B 1 170 ? -15.66430 3.92695 -52.25887 1.000 43.27392 168 ASN B N 1
ATOM 3401 C CA . ASN B 1 170 ? -16.26016 5.24714 -52.16465 1.000 40.86252 168 ASN B CA 1
ATOM 3402 C C . ASN B 1 170 ? -15.70637 6.04966 -50.99627 1.000 38.44717 168 ASN B C 1
ATOM 3403 O O . ASN B 1 170 ? -15.92625 7.26738 -50.93858 1.000 38.65441 168 ASN B O 1
ATOM 3408 N N . LEU B 1 171 ? -14.95987 5.39727 -50.09774 1.000 36.43411 169 LEU B N 1
ATOM 3409 C CA . LEU B 1 171 ? -14.50562 6.03465 -48.86555 1.000 36.55805 169 LEU B CA 1
ATOM 3410 C C . LEU B 1 171 ? -13.78200 7.34606 -49.15688 1.000 35.96560 169 LEU B C 1
ATOM 3411 O O . LEU B 1 171 ? -14.14993 8.40334 -48.62703 1.000 30.14416 169 LEU B O 1
ATOM 3416 N N . ASP B 1 172 ? -12.75707 7.29473 -50.01503 1.000 34.00681 170 ASP B N 1
ATOM 3417 C CA . ASP B 1 172 ? -12.03101 8.50472 -50.38903 1.000 36.63196 170 ASP B CA 1
ATOM 3418 C C . ASP B 1 172 ? -12.97330 9.58048 -50.91257 1.000 31.62924 170 ASP B C 1
ATOM 3419 O O . ASP B 1 172 ? -12.92414 10.72980 -50.45707 1.000 30.48650 170 ASP B O 1
ATOM 3424 N N . ASN B 1 173 ? -13.86328 9.22118 -51.84689 1.000 32.67481 171 ASN B N 1
ATOM 3425 C CA . ASN B 1 173 ? -14.82453 10.20349 -52.34293 1.000 33.22437 171 ASN B CA 1
ATOM 3426 C C . ASN B 1 173 ? -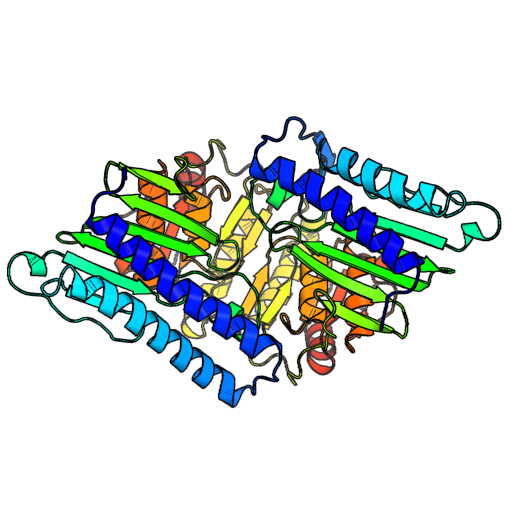15.55695 10.85561 -51.18399 1.000 32.02090 171 ASN B C 1
ATOM 3427 O O . ASN B 1 173 ? -15.62953 12.08908 -51.08832 1.000 31.05362 171 ASN B O 1
ATOM 3432 N N . TYR B 1 174 ? -16.04825 10.03292 -50.25458 1.000 28.02580 172 TYR B N 1
ATOM 3433 C CA . TYR B 1 174 ? -16.76027 10.57182 -49.10723 1.000 27.45748 172 TYR B CA 1
ATOM 3434 C C . TYR B 1 174 ? -15.87331 11.53062 -48.32772 1.000 26.77313 172 TYR B C 1
ATOM 3435 O O . TYR B 1 174 ? -16.27793 12.66040 -48.02207 1.000 26.36352 172 TYR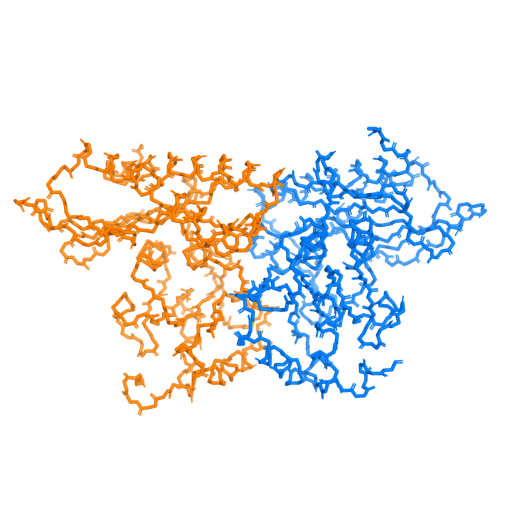 B O 1
ATOM 3444 N N . LEU B 1 175 ? -14.64055 11.10851 -48.02576 1.000 26.23049 173 LEU B N 1
ATOM 3445 C CA . LEU B 1 175 ? -13.76658 11.96832 -47.23596 1.000 31.59809 173 LEU B CA 1
ATOM 3446 C C . LEU B 1 175 ? -13.43558 13.24160 -47.99646 1.000 28.74278 173 LEU B C 1
ATOM 3447 O O . LEU B 1 175 ? -13.17803 14.28524 -47.38281 1.000 26.44357 173 LEU B O 1
ATOM 3452 N N . ASN B 1 176 ? -13.47215 13.18562 -49.32893 1.000 25.86530 174 ASN B N 1
ATOM 3453 C CA . ASN B 1 176 ? -13.32532 14.40867 -50.10450 1.000 29.68869 174 ASN B CA 1
ATOM 3454 C C . ASN B 1 176 ? -14.53676 15.30811 -49.90334 1.000 26.87153 174 ASN B C 1
ATOM 3455 O O . ASN B 1 176 ? -14.38932 16.48717 -49.55715 1.000 29.37953 174 ASN B O 1
ATOM 3460 N N . MET B 1 177 ? -15.74487 14.74886 -50.06328 1.000 26.75673 175 MET B N 1
ATOM 3461 C CA . MET B 1 177 ? -16.96979 15.49065 -49.77413 1.000 29.77371 175 MET B CA 1
ATOM 3462 C C . MET B 1 177 ? -16.86470 16.16190 -48.41149 1.000 28.34815 175 MET B C 1
ATOM 3463 O O . MET B 1 177 ? -16.86955 17.39641 -48.29589 1.000 23.81739 175 MET B O 1
ATOM 3468 N N . PHE B 1 178 ? -16.72951 15.33324 -47.37180 1.000 26.21005 176 PHE B N 1
ATOM 3469 C CA . PHE B 1 178 ? -16.55667 15.79514 -46.00082 1.000 24.59860 176 PHE B CA 1
ATOM 3470 C C . PHE B 1 178 ? -15.56795 16.94640 -45.91658 1.000 22.84637 176 PHE B C 1
ATOM 3471 O O . PHE B 1 178 ? -15.86685 17.98661 -45.31837 1.000 24.27811 176 PHE B O 1
ATOM 3479 N N . ARG B 1 179 ? -14.39617 16.79996 -46.54678 1.000 22.63721 177 ARG B N 1
ATOM 3480 C CA . ARG B 1 179 ? -13.37356 17.82808 -46.38158 1.000 26.68180 177 ARG B CA 1
ATOM 3481 C C . ARG B 1 179 ? -13.88142 19.17104 -46.87977 1.000 25.73116 177 ARG B C 1
ATOM 3482 O O . ARG B 1 179 ? -13.77713 20.18845 -46.18197 1.000 27.90912 177 ARG B O 1
ATOM 3490 N N . SER B 1 180 ? -14.49556 19.18067 -48.06361 1.000 23.93302 178 SER B N 1
ATOM 3491 C CA . SER B 1 180 ? -14.91264 20.44860 -48.63934 1.000 28.08059 178 SER B CA 1
ATOM 3492 C C . SER B 1 180 ? -15.96021 21.14482 -47.78734 1.000 25.98243 178 SER B C 1
ATOM 3493 O O . SER B 1 180 ? -16.18312 22.34633 -47.96936 1.000 22.77258 178 SER B O 1
ATOM 3496 N N . LEU B 1 181 ? -16.57497 20.43495 -46.84182 1.000 21.35974 179 LEU B N 1
ATOM 3497 C CA . LEU B 1 181 ? -17.61872 21.01836 -46.02106 1.000 19.29777 179 LEU B CA 1
ATOM 3498 C C . LEU B 1 181 ? -17.11023 21.56214 -44.69317 1.000 26.24012 179 LEU B C 1
ATOM 3499 O O . LEU B 1 181 ? -17.86426 22.26050 -44.00534 1.000 27.06973 179 LEU B O 1
ATOM 3504 N N . VAL B 1 182 ? -15.85838 21.27494 -44.31708 1.000 25.38557 180 VAL B N 1
ATOM 3505 C CA . VAL B 1 182 ? -15.42746 21.59507 -42.95637 1.000 22.87202 180 VAL B CA 1
ATOM 3506 C C . VAL B 1 182 ? -15.28346 23.10622 -42.75759 1.000 25.59608 180 VAL B C 1
ATOM 3507 O O . VAL B 1 182 ? -15.57697 23.62735 -41.67271 1.000 23.58413 180 VAL B O 1
ATOM 3511 N N . GLY B 1 183 ? -14.86877 23.83469 -43.79454 1.000 23.86917 181 GLY B N 1
ATOM 3512 C CA . GLY B 1 183 ? -14.60362 25.25789 -43.63282 1.000 21.03285 181 GLY B CA 1
ATOM 3513 C C . GLY B 1 183 ? -15.84928 26.06760 -43.32047 1.000 24.10134 181 GLY B C 1
ATOM 3514 O O . GLY B 1 183 ? -15.86849 26.86154 -42.37569 1.000 23.16900 181 GLY B O 1
ATOM 3515 N N . GLN B 1 184 ? -16.91098 25.87394 -44.10887 1.000 22.88728 182 GLN B N 1
ATOM 3516 C CA . GLN B 1 184 ? -18.10997 26.69892 -43.98206 1.000 21.45176 182 GLN B CA 1
ATOM 3517 C C . GLN B 1 184 ? -18.95366 26.31388 -42.77465 1.000 20.87988 182 GLN B C 1
ATOM 3518 O O . GLN B 1 184 ? -19.43974 27.18835 -42.05024 1.000 21.19199 182 GLN B O 1
ATOM 3524 N N . THR B 1 185 ? -19.14668 25.02021 -42.54453 1.000 22.04319 183 THR B N 1
ATOM 3525 C CA . THR B 1 185 ? -20.12267 24.58589 -41.55928 1.000 20.14822 183 THR B CA 1
ATOM 3526 C C . THR B 1 185 ? -19.62630 24.84479 -40.14205 1.000 20.32610 183 THR B C 1
ATOM 3527 O O . THR B 1 185 ? -18.42382 24.93772 -39.88455 1.000 20.76446 183 THR B O 1
ATOM 3531 N N . ALA B 1 186 ? -20.57664 24.97390 -39.21628 1.000 17.27929 184 ALA B N 1
ATOM 3532 C CA . ALA B 1 186 ? -20.23439 25.01056 -37.80225 1.000 20.84639 184 ALA B CA 1
ATOM 3533 C C . ALA B 1 186 ? -19.97439 23.61977 -37.24352 1.000 18.48207 184 ALA B C 1
ATOM 3534 O O . ALA B 1 186 ? -19.30539 23.48927 -36.21412 1.000 20.60848 184 ALA B O 1
ATOM 3536 N N . GLY B 1 187 ? -20.47927 22.58392 -37.89234 1.000 17.37773 185 GLY B N 1
ATOM 3537 C CA . GLY B 1 187 ? -20.21379 21.24074 -37.43167 1.000 17.22212 185 GLY B CA 1
ATOM 3538 C C . GLY B 1 187 ? -20.85093 20.21591 -38.34168 1.000 15.02237 185 GLY B C 1
ATOM 3539 O O . GLY B 1 187 ? -21.79928 20.50347 -39.08417 1.000 17.29148 185 GLY B O 1
ATOM 3540 N N . ILE B 1 188 ? -20.29796 19.01041 -38.27296 1.000 14.85483 186 ILE B N 1
ATOM 3541 C CA . ILE B 1 188 ? -20.84837 17.82280 -38.90695 1.000 17.27123 186 ILE B CA 1
ATOM 3542 C C . ILE B 1 188 ? -21.04002 16.78133 -37.81349 1.000 18.15461 186 ILE B C 1
ATOM 3543 O O . ILE B 1 188 ? -20.17850 16.62963 -36.94004 1.000 17.13988 186 ILE B O 1
ATOM 3548 N N . ARG B 1 189 ? -22.17146 16.07824 -37.85189 1.000 13.10673 187 ARG B N 1
ATOM 3549 C CA . ARG B 1 189 ? -22.53053 15.11327 -36.82405 1.000 14.81109 187 ARG B CA 1
ATOM 3550 C C . ARG B 1 189 ? -22.83817 13.76442 -37.45410 1.000 17.55954 187 ARG B C 1
ATOM 3551 O O . ARG B 1 189 ? -23.55016 13.68238 -38.46387 1.000 17.66710 187 ARG B O 1
ATOM 3559 N N . ARG B 1 190 ? -22.31094 12.70541 -36.83682 1.000 15.21091 188 ARG B N 1
ATOM 3560 C CA . ARG B 1 190 ? -22.61117 11.32526 -37.21899 1.000 18.81605 188 ARG B CA 1
ATOM 3561 C C . ARG B 1 190 ? -23.04036 10.60468 -35.94194 1.000 17.67427 188 ARG B C 1
ATOM 3562 O O . ARG B 1 190 ? -22.20737 10.04712 -35.21957 1.000 17.74866 188 ARG B O 1
ATOM 3570 N N . ALA B 1 191 ? -24.34809 10.61830 -35.66869 1.000 18.55121 189 ALA B N 1
ATOM 3571 C CA . ALA B 1 191 ? -24.88273 10.08134 -34.42446 1.000 18.20376 189 ALA B CA 1
ATOM 3572 C C . ALA B 1 191 ? -25.31988 8.62298 -34.52088 1.000 17.68358 189 ALA B C 1
ATOM 3573 O O . ALA B 1 191 ? -25.44964 7.96472 -33.48051 1.000 14.88196 189 ALA B O 1
ATOM 3575 N N . GLY B 1 192 ? -25.57542 8.11060 -35.72084 1.000 17.93716 190 GLY B N 1
ATOM 3576 C CA . GLY B 1 192 ? -25.75726 6.68348 -35.91890 1.000 16.91556 190 GLY B CA 1
ATOM 3577 C C . GLY B 1 192 ? -27.16982 6.16391 -36.13376 1.000 16.62054 190 GLY B C 1
ATOM 3578 O O . GLY B 1 192 ? -27.39784 4.96642 -35.92985 1.000 17.28899 190 GLY B O 1
ATOM 3579 N N . ALA B 1 193 ? -28.11572 6.99929 -36.55770 1.000 15.04622 191 ALA B N 1
ATOM 3580 C CA . ALA B 1 193 ? -29.43503 6.49239 -36.93839 1.000 17.43162 191 ALA B CA 1
ATOM 3581 C C . ALA B 1 193 ? -29.99932 7.41835 -38.00638 1.000 14.71535 191 ALA B C 1
ATOM 3582 O O . ALA B 1 193 ? -30.34209 8.56647 -37.71063 1.000 16.64240 191 ALA B O 1
ATOM 3584 N N . ALA B 1 194 ? -30.09086 6.92098 -39.24336 1.000 11.46764 192 ALA B N 1
ATOM 3585 C CA . ALA B 1 194 ? -30.41564 7.79162 -40.37300 1.000 15.56825 192 ALA B CA 1
ATOM 3586 C C . ALA B 1 194 ? -31.84135 8.31706 -40.28478 1.000 16.60326 192 ALA B C 1
ATOM 3587 O O . ALA B 1 194 ? -32.12336 9.44191 -40.71826 1.000 15.06571 192 ALA B O 1
ATOM 3589 N N . SER B 1 195 ? -32.75920 7.51870 -39.73241 1.000 13.01989 193 SER B N 1
ATOM 3590 C CA . SER B 1 195 ? -34.12267 8.00767 -39.56047 1.000 17.05404 193 SER B CA 1
ATOM 3591 C C . SER B 1 195 ? -34.15199 9.22203 -38.63572 1.000 15.61707 193 SER B C 1
ATOM 3592 O O . SER B 1 195 ? -34.86190 10.19996 -38.90724 1.000 17.09491 193 SER B O 1
ATOM 3595 N N . LEU B 1 196 ? -33.35014 9.20329 -37.56272 1.000 12.33866 194 LEU B N 1
ATOM 3596 C CA . LEU B 1 196 ? -33.28725 10.37441 -36.68905 1.000 15.65005 194 LEU B CA 1
ATOM 3597 C C . LEU B 1 196 ? -32.53910 11.53327 -37.33916 1.000 13.44482 194 LEU B C 1
ATOM 3598 O O . LEU B 1 196 ? -32.85093 12.69403 -37.05652 1.000 15.42073 194 LEU B O 1
ATOM 3603 N N . ASP B 1 197 ? -31.55891 11.25619 -38.20575 1.000 11.69388 195 ASP B N 1
ATOM 3604 C CA . ASP B 1 197 ? -30.90804 12.34407 -38.93859 1.000 14.89900 195 ASP B CA 1
ATOM 3605 C C . ASP B 1 197 ? -31.90402 13.06607 -39.83946 1.000 12.88747 195 ASP B C 1
ATOM 3606 O O . ASP B 1 197 ? -31.93306 14.30658 -39.89616 1.000 13.62904 195 ASP B O 1
ATOM 3611 N N . LEU B 1 198 ? -32.73259 12.30068 -40.55167 1.000 10.53612 196 LEU B N 1
ATOM 3612 C CA . LEU B 1 198 ? -33.75511 12.90920 -41.39342 1.000 15.73664 196 LEU B CA 1
ATOM 3613 C C . LEU B 1 198 ? -34.78171 13.65904 -40.55239 1.000 15.38510 196 LEU B C 1
ATOM 3614 O O . LEU B 1 198 ? -35.16185 14.79126 -40.88603 1.000 13.63589 196 LEU B O 1
ATOM 3619 N N . ALA B 1 199 ? -35.22514 13.05119 -39.44662 1.000 14.24767 197 ALA B N 1
ATOM 3620 C CA . ALA B 1 199 ? -36.16788 13.72179 -38.55652 1.000 13.19799 197 ALA B CA 1
ATOM 3621 C C . ALA B 1 199 ? -35.58944 15.02408 -38.02562 1.000 12.98598 197 ALA B C 1
ATOM 3622 O O . ALA B 1 199 ? -36.31870 16.00797 -37.84024 1.000 12.26740 197 ALA B O 1
ATOM 3624 N N . TYR B 1 200 ? -34.27675 15.05000 -37.77333 1.000 11.31898 198 TYR B N 1
ATOM 3625 C CA . TYR B 1 200 ? -33.65650 16.25996 -37.25091 1.000 14.19800 198 TYR B CA 1
ATOM 3626 C C . TYR B 1 200 ? -33.56564 17.33398 -38.32284 1.000 13.77359 198 TYR B C 1
ATOM 3627 O O . TYR B 1 200 ? -33.69404 18.52082 -38.00909 1.000 11.78536 198 TYR B O 1
ATOM 3636 N N . VAL B 1 201 ? -33.33441 16.94463 -39.58194 1.000 12.69645 199 VAL B N 1
ATOM 3637 C CA . VAL B 1 201 ? -33.48895 17.90230 -40.67697 1.000 12.19795 199 VAL B CA 1
ATOM 3638 C C . VAL B 1 201 ? -34.89781 18.49119 -40.65969 1.000 16.79839 199 VAL B C 1
ATOM 3639 O O . VAL B 1 201 ? -35.08242 19.71501 -40.73579 1.000 13.31104 199 VAL B O 1
ATOM 3643 N N . ALA B 1 202 ? -35.91158 17.62488 -40.52132 1.000 13.00426 200 ALA B N 1
ATOM 3644 C CA . ALA B 1 202 ? -37.30122 18.07961 -40.56326 1.000 14.16153 200 ALA B CA 1
ATOM 3645 C C . ALA B 1 202 ? -37.62960 19.03381 -39.41723 1.000 14.32452 200 ALA B C 1
ATOM 3646 O O . ALA B 1 202 ? -38.41415 19.97141 -39.59170 1.000 14.58742 200 ALA B O 1
ATOM 3648 N N . ALA B 1 203 ? -37.06705 18.80344 -38.23326 1.000 13.33630 201 ALA B N 1
ATOM 3649 C CA . ALA B 1 203 ? -37.37598 19.66213 -37.09416 1.000 15.69308 201 ALA B CA 1
ATOM 3650 C C . ALA B 1 203 ? -36.52848 20.92599 -37.05071 1.000 17.84708 201 ALA B C 1
ATOM 3651 O O . ALA B 1 203 ? -36.73270 21.75725 -36.15551 1.000 17.06307 201 ALA B O 1
ATOM 3653 N N . GLY B 1 204 ? -35.59235 21.09344 -37.98264 1.000 15.17098 202 GLY B N 1
ATOM 3654 C CA . GLY B 1 204 ? -34.70818 22.24152 -37.96963 1.000 16.19385 202 GLY B CA 1
ATOM 3655 C C . GLY B 1 204 ? -33.45584 22.06780 -37.14513 1.000 16.46318 202 GLY B C 1
ATOM 3656 O O . GLY B 1 204 ? -32.72293 23.04540 -36.94863 1.000 14.04972 202 GLY B O 1
ATOM 3657 N N . ARG B 1 205 ? -33.18488 20.85432 -36.66040 1.000 16.00669 203 ARG B N 1
ATOM 3658 C CA . ARG B 1 205 ? -32.02382 20.60803 -35.81108 1.000 15.69052 203 ARG B CA 1
ATOM 3659 C C . ARG B 1 205 ? -30.75207 20.42000 -36.62829 1.000 15.83092 203 ARG B C 1
ATOM 3660 O O . ARG B 1 205 ? -29.66440 20.79182 -36.17481 1.000 15.62995 203 ARG B O 1
ATOM 3668 N N . TYR B 1 206 ? -30.86275 19.80406 -37.80312 1.000 15.53396 204 TYR B N 1
ATOM 3669 C CA . TYR B 1 206 ? -29.81497 19.81279 -38.81214 1.000 15.30640 204 TYR B CA 1
ATOM 3670 C C . TYR B 1 206 ? -30.27610 20.66760 -39.98168 1.000 14.60053 204 TYR B C 1
ATOM 3671 O O . TYR B 1 206 ? -31.46541 20.70874 -40.31106 1.000 11.25696 204 TYR B O 1
ATOM 3680 N N . ASP B 1 207 ? -29.33099 21.35403 -40.60758 1.000 12.33501 205 ASP B N 1
ATOM 3681 C CA . ASP B 1 207 ? -29.67221 22.13631 -41.78375 1.000 16.15600 205 ASP B CA 1
ATOM 3682 C C . ASP B 1 207 ? -29.65583 21.30524 -43.05292 1.000 14.50457 205 ASP B C 1
ATOM 3683 O O . ASP B 1 207 ? -30.32203 21.67302 -44.03072 1.000 17.17796 205 ASP B O 1
ATOM 3688 N N . ALA B 1 208 ? -28.94471 20.18359 -43.04490 1.000 12.51873 206 ALA B N 1
ATOM 3689 C CA . ALA B 1 208 ? -28.88787 19.28884 -44.19167 1.000 15.59999 206 ALA B CA 1
ATOM 3690 C C . ALA B 1 208 ? -28.20016 18.00224 -43.74962 1.000 18.23761 206 ALA B C 1
ATOM 3691 O O . ALA B 1 208 ? -27.59616 17.93162 -42.67566 1.000 12.72272 206 ALA B O 1
ATOM 3693 N N . PHE B 1 209 ? -28.30383 16.98717 -44.60434 1.000 16.13440 207 PHE B N 1
ATOM 3694 C CA . PHE B 1 209 ? -27.87147 15.62569 -44.32755 1.000 14.12575 207 PHE B CA 1
ATOM 3695 C C . PHE B 1 209 ? -27.60840 14.94659 -45.66252 1.000 13.69309 207 PHE B C 1
ATOM 3696 O O . PHE B 1 209 ? -28.33860 15.17775 -46.62933 1.000 13.59153 207 PHE B O 1
ATOM 3704 N N . TRP B 1 210 ? -26.56229 14.12781 -45.71897 1.000 13.40999 208 TRP B N 1
ATOM 3705 C CA . TRP B 1 210 ? -26.32875 13.29025 -46.88785 1.000 18.81037 208 TRP B CA 1
ATOM 3706 C C . TRP B 1 210 ? -25.72823 11.96537 -46.44347 1.000 16.30612 208 TRP B C 1
ATOM 3707 O O . TRP B 1 210 ? -25.04782 11.88755 -45.41733 1.000 14.85166 208 TRP B O 1
ATOM 3718 N N . GLU B 1 211 ? -26.01637 10.92167 -47.21748 1.000 16.69142 209 GLU B N 1
ATOM 3719 C CA . GLU B 1 211 ? -25.48773 9.58775 -46.94531 1.000 16.60068 209 GLU B CA 1
ATOM 3720 C C . GLU B 1 211 ? -25.75727 8.70693 -48.15761 1.000 19.31125 209 GLU B C 1
ATOM 3721 O O . GLU B 1 211 ? -26.72707 8.92650 -48.88451 1.000 16.88267 209 GLU B O 1
ATOM 3727 N N . PHE B 1 212 ? -24.89444 7.71934 -48.37962 1.000 17.28408 210 PHE B N 1
ATOM 3728 C CA . PHE B 1 212 ? -25.17710 6.69206 -49.37170 1.000 20.92949 210 PHE B CA 1
ATOM 3729 C C . PHE B 1 212 ? -25.04526 5.31657 -48.72833 1.000 23.36455 210 PHE B C 1
ATOM 3730 O O . PHE B 1 212 ? -24.52751 5.16862 -47.61674 1.000 20.15936 210 PHE B O 1
ATOM 3738 N N . GLY B 1 213 ? -25.54806 4.30605 -49.43469 1.000 24.05931 211 GLY B N 1
ATOM 3739 C CA . GLY B 1 213 ? -25.60196 2.95518 -48.91410 1.000 22.39192 211 GLY B CA 1
ATOM 3740 C C . GLY B 1 213 ? -26.82462 2.62255 -48.08509 1.000 26.10004 211 GLY B C 1
ATOM 3741 O O . GLY B 1 213 ? -26.85800 1.55066 -47.47123 1.000 29.05080 211 GLY B O 1
ATOM 3742 N N . LEU B 1 214 ? -27.83049 3.49652 -48.04561 1.000 24.74150 212 LEU B N 1
ATOM 3743 C CA . LEU B 1 214 ? -28.99944 3.26118 -47.21071 1.000 24.24607 212 LEU B CA 1
ATOM 3744 C C . LEU B 1 214 ? -30.01043 2.35700 -47.91248 1.000 25.31023 212 LEU B C 1
ATOM 3745 O O . LEU B 1 214 ? -29.98199 2.16151 -49.13203 1.000 25.12588 212 LEU B O 1
ATOM 3750 N N . SER B 1 215 ? -30.91280 1.80079 -47.11315 1.000 24.65174 213 SER B N 1
ATOM 3751 C CA . SER B 1 215 ? -32.04747 1.03004 -47.59335 1.000 21.15740 213 SER B CA 1
ATOM 3752 C C . SER B 1 215 ? -33.32740 1.84040 -47.43083 1.000 21.77499 213 SER B C 1
ATOM 3753 O O . SER B 1 215 ? -33.37002 2.86018 -46.73237 1.000 18.33806 213 SER B O 1
ATOM 3756 N N . GLU B 1 216 ? -34.38776 1.34969 -48.07582 1.000 20.05854 214 GLU B N 1
ATOM 3757 C CA . GLU B 1 216 ? -35.65134 2.07713 -48.09731 1.000 22.47432 214 GLU B CA 1
ATOM 3758 C C . GLU B 1 216 ? -36.19130 2.31208 -46.69078 1.000 21.35791 214 GLU B C 1
ATOM 3759 O O . GLU B 1 216 ? -36.66411 3.41275 -46.37364 1.000 16.23602 214 GLU B O 1
ATOM 3765 N N . TRP B 1 217 ? -36.14718 1.28860 -45.83293 1.000 16.15967 215 TRP B N 1
ATOM 3766 C CA . TRP B 1 217 ? -36.71489 1.45353 -44.50008 1.000 19.10144 215 TRP B CA 1
ATOM 3767 C C . TRP B 1 217 ? -35.93806 2.46011 -43.66021 1.000 16.71670 215 TRP B C 1
ATOM 3768 O O . TRP B 1 217 ? -36.50390 3.00819 -42.71066 1.000 19.62317 215 TRP B O 1
ATOM 3779 N N . ASP B 1 218 ? -34.66951 2.72978 -43.99713 1.000 17.93147 216 ASP B N 1
ATOM 3780 C CA . ASP B 1 218 ? -33.92921 3.79471 -43.31988 1.000 19.72521 216 ASP B CA 1
ATOM 3781 C C . ASP B 1 218 ? -34.49643 5.16884 -43.64692 1.000 18.02373 216 ASP B C 1
ATOM 3782 O O . ASP B 1 218 ? -34.50082 6.06170 -42.78969 1.000 16.51656 216 ASP B O 1
ATOM 3787 N N . MET B 1 219 ? -34.93762 5.37352 -44.89332 1.000 17.20224 217 MET B N 1
ATOM 3788 C CA . MET B 1 219 ? -35.20781 6.71330 -45.39567 1.000 17.03065 217 MET B CA 1
ATOM 3789 C C . MET B 1 219 ? -36.67932 7.07488 -45.51842 1.000 16.31016 217 MET B C 1
ATOM 3790 O O . MET B 1 219 ? -36.98826 8.26661 -45.53919 1.000 13.99982 217 MET B O 1
ATOM 3795 N N . ALA B 1 220 ? -37.58137 6.10135 -45.66776 1.000 13.17854 218 ALA B N 1
ATOM 3796 C CA . ALA B 1 220 ? -38.93689 6.40994 -46.12771 1.000 16.59177 218 ALA B CA 1
ATOM 3797 C C . ALA B 1 220 ? -39.64849 7.38921 -45.19019 1.000 15.86859 218 ALA B C 1
ATOM 3798 O O . ALA B 1 220 ? -40.10703 8.47075 -45.60900 1.000 16.14589 218 ALA B O 1
ATOM 3800 N N . ALA B 1 221 ? -39.73978 7.02838 -43.90640 1.000 15.73032 219 ALA B N 1
ATOM 3801 C CA . ALA B 1 221 ? -40.43609 7.88079 -42.94787 1.000 14.78417 219 ALA B CA 1
ATOM 3802 C C . ALA B 1 221 ? -39.76679 9.24643 -42.83485 1.000 14.99455 219 ALA B C 1
ATOM 3803 O O . ALA B 1 221 ? -40.43490 10.28537 -42.91733 1.000 13.85410 219 ALA B O 1
ATOM 3805 N N . GLY B 1 222 ? -38.44134 9.26206 -42.65436 1.000 14.04212 220 GLY B N 1
ATOM 3806 C CA . GLY B 1 222 ? -37.74117 10.52440 -42.45965 1.000 12.70130 220 GLY B CA 1
ATOM 3807 C C . GLY B 1 222 ? -37.82301 11.44599 -43.66376 1.000 17.39219 220 GLY B C 1
ATOM 3808 O O . GLY B 1 222 ? -37.87024 12.67365 -43.51885 1.000 18.10002 220 GLY B O 1
ATOM 3809 N N . ALA B 1 223 ? -37.82456 10.87145 -44.87152 1.000 14.65415 221 ALA B N 1
ATOM 3810 C CA . ALA B 1 223 ? -37.99734 11.67106 -46.07791 1.000 16.65541 221 ALA B CA 1
ATOM 3811 C C . ALA B 1 223 ? -39.36260 12.33811 -46.09763 1.000 17.53123 221 ALA B C 1
ATOM 3812 O O . ALA B 1 223 ? -39.47698 13.52580 -46.44168 1.000 14.76502 221 ALA B O 1
ATOM 3814 N N . LEU B 1 224 ? -40.41762 11.59568 -45.73761 1.000 16.64967 222 LEU B N 1
ATOM 3815 C CA . LEU B 1 224 ? -41.71620 12.26418 -45.66149 1.000 17.18372 222 LEU B CA 1
ATOM 3816 C C . LEU B 1 224 ? -41.69976 13.36341 -44.60029 1.000 18.48902 222 LEU B C 1
ATOM 3817 O O . LEU B 1 224 ? -42.26111 14.44753 -44.80828 1.000 13.37818 222 LEU B O 1
ATOM 3822 N N . LEU B 1 225 ? -41.04517 13.10973 -43.46340 1.000 14.21955 223 LEU B N 1
ATOM 3823 C CA . LEU B 1 225 ? -40.91859 14.14505 -42.43834 1.000 13.78928 223 LEU B CA 1
ATOM 3824 C C . LEU B 1 225 ? -40.30504 15.41929 -43.01095 1.000 15.87672 223 LEU B C 1
ATOM 3825 O O . LEU B 1 225 ? -40.82320 16.52297 -42.80217 1.000 15.42692 223 LEU B O 1
ATOM 3830 N N . VAL B 1 226 ? -39.18855 15.28350 -43.73126 1.000 13.30452 224 VAL B N 1
ATOM 3831 C CA . VAL B 1 226 ? -38.50940 16.46086 -44.27543 1.000 15.37310 224 VAL B CA 1
ATOM 3832 C C . VAL B 1 226 ? -39.41369 17.18842 -45.26583 1.000 17.52069 224 VAL B C 1
ATOM 3833 O O . VAL B 1 226 ? -39.58728 18.41431 -45.19086 1.000 12.64154 224 VAL B O 1
ATOM 3837 N N . GLN B 1 227 ? -40.00508 16.44190 -46.20718 1.000 13.53618 225 GLN B N 1
ATOM 3838 C CA . GLN B 1 227 ? -40.88464 17.05479 -47.20303 1.000 15.87327 225 GLN B CA 1
ATOM 3839 C C . GLN B 1 227 ? -42.01795 17.82490 -46.53482 1.000 17.72741 225 GLN B C 1
ATOM 3840 O O . GLN B 1 227 ? -42.27884 18.98888 -46.86559 1.000 15.77816 225 GLN B O 1
ATOM 3846 N N . GLU B 1 228 ? -42.69339 17.19081 -45.57479 1.000 17.53249 226 GLU B N 1
ATOM 3847 C CA . GLU B 1 228 ? -43.83144 17.81278 -44.91271 1.000 18.83664 226 GLU B CA 1
ATOM 3848 C C . GLU B 1 228 ? -43.41997 18.97066 -44.01187 1.000 18.18435 226 GLU B C 1
ATOM 3849 O O . GLU B 1 228 ? -44.24958 19.83548 -43.72319 1.000 15.83817 226 GLU B O 1
ATOM 3855 N N . ALA B 1 229 ? -42.16595 19.01244 -43.56133 1.000 20.27917 227 ALA B N 1
ATOM 3856 C CA . ALA B 1 229 ? -41.68121 20.15698 -42.79923 1.000 17.26273 227 ALA B CA 1
ATOM 3857 C C . ALA B 1 229 ? -41.23178 21.30664 -43.68737 1.000 18.76963 227 ALA B C 1
ATOM 3858 O O . ALA B 1 229 ? -40.74514 22.31590 -43.16371 1.000 18.33869 227 ALA B O 1
ATOM 3860 N N . GLY B 1 230 ? -41.37741 21.17954 -45.00382 1.000 16.28296 228 GLY B N 1
ATOM 3861 C CA . GLY B 1 230 ? -40.99244 22.22419 -45.92845 1.000 15.42755 228 GLY B CA 1
ATOM 3862 C C . GLY B 1 230 ? -39.60756 22.09191 -46.51887 1.000 18.58716 228 GLY B C 1
ATOM 3863 O O . GLY B 1 230 ? -39.12242 23.05148 -47.13330 1.000 14.53759 228 GLY B O 1
ATOM 3864 N N . GLY B 1 231 ? -38.95324 20.94171 -46.35271 1.000 17.36153 229 GLY B N 1
ATOM 3865 C CA . GLY B 1 231 ? -37.60911 20.73647 -46.84598 1.000 15.57742 229 GLY B CA 1
ATOM 3866 C C . GLY B 1 231 ? -37.58437 20.05962 -48.20558 1.000 17.23598 229 GLY B C 1
ATOM 3867 O O . GLY B 1 231 ? -38.60510 19.87716 -48.87068 1.000 14.12019 229 GLY B O 1
ATOM 3868 N N . LEU B 1 232 ? -36.38108 19.67950 -48.61810 1.000 14.91277 230 LEU B N 1
ATOM 3869 C CA . LEU B 1 232 ? -36.16896 19.04143 -49.90576 1.000 16.19514 230 LEU B CA 1
ATOM 3870 C C . LEU B 1 232 ? -35.37339 17.75739 -49.71385 1.000 17.87755 230 LEU B C 1
ATOM 3871 O O . LEU B 1 232 ? -34.52652 17.65683 -48.81572 1.000 13.54868 230 LEU B O 1
ATOM 3876 N N . VAL B 1 233 ? -35.68248 16.76631 -50.55407 1.000 18.72148 231 VAL B N 1
ATOM 3877 C CA . VAL B 1 233 ? -35.08508 15.43407 -50.50261 1.000 18.77791 231 VAL B CA 1
ATOM 3878 C C . VAL B 1 233 ? -34.85467 14.94807 -51.92788 1.000 18.10952 231 VAL B C 1
ATOM 3879 O O . VAL B 1 233 ? -35.73336 15.07895 -52.78644 1.000 19.88345 231 VAL B O 1
ATOM 3883 N N . SER B 1 234 ? -33.67994 14.37146 -52.17639 1.000 18.46956 232 SER B N 1
ATOM 3884 C CA . SER B 1 234 ? -33.33742 13.85619 -53.49848 1.000 19.16833 232 SER B CA 1
ATOM 3885 C C . SER B 1 234 ? -32.24028 12.80875 -53.35157 1.000 19.46689 232 SER B C 1
ATOM 3886 O O . SER B 1 234 ? -31.70537 12.59020 -52.26277 1.000 18.46420 232 SER B O 1
ATOM 3889 N N . ASP B 1 235 ? -31.89278 12.16692 -54.46322 1.000 18.78984 233 ASP B N 1
ATOM 3890 C CA . ASP B 1 235 ? -30.69120 11.34889 -54.48885 1.000 23.34067 233 ASP B CA 1
ATOM 3891 C C . ASP B 1 235 ? -29.50489 12.24047 -54.86074 1.000 25.32096 233 ASP B C 1
ATOM 3892 O O . ASP B 1 235 ? -29.63318 13.46536 -54.96474 1.000 21.31087 233 ASP B O 1
ATOM 3897 N N . PHE B 1 236 ? -28.33166 11.63244 -55.06420 1.000 24.60321 234 PHE B N 1
ATOM 3898 C CA . PHE B 1 236 ? -27.12448 12.40301 -55.35947 1.000 28.83330 234 PHE B CA 1
ATOM 3899 C C . PHE B 1 236 ? -27.18358 13.10498 -56.71569 1.000 31.25664 234 PHE B C 1
ATOM 3900 O O . PHE B 1 236 ? -26.41506 14.04404 -56.94668 1.000 28.46743 234 PHE B O 1
ATOM 3908 N N . THR B 1 237 ? -28.05374 12.67100 -57.62214 1.000 24.76785 235 THR B N 1
ATOM 3909 C CA . THR B 1 237 ? -28.17696 13.32667 -58.91739 1.000 30.61227 235 THR B CA 1
ATOM 3910 C C . THR B 1 237 ? -29.27083 14.38601 -58.93857 1.000 32.76002 235 THR B C 1
ATOM 3911 O O . THR B 1 237 ? -29.42260 15.07996 -59.94887 1.000 35.90822 235 THR B O 1
ATOM 3915 N N . GLY B 1 238 ? -30.02594 14.53442 -57.85320 1.000 28.35413 236 GLY B N 1
ATOM 3916 C CA . GLY B 1 238 ? -31.08834 15.51120 -57.79038 1.000 29.35746 236 GLY B CA 1
ATOM 3917 C C . GLY B 1 238 ? -32.45485 14.99934 -58.18641 1.000 29.30363 236 GLY B C 1
ATOM 3918 O O . GLY B 1 238 ? -33.42350 15.76661 -58.12976 1.000 31.16548 236 GLY B O 1
ATOM 3919 N N . SER B 1 239 ? -32.56943 13.73750 -58.59149 1.000 28.94249 237 SER B N 1
ATOM 3920 C CA . SER B 1 239 ? -33.86733 13.15858 -58.89450 1.000 30.50725 237 SER B CA 1
ATOM 3921 C C . SER B 1 239 ? -34.46354 12.54954 -57.62446 1.000 29.10593 237 SER B C 1
ATOM 3922 O O . SER B 1 239 ? -33.84540 12.54269 -56.55548 1.000 28.21367 237 SER B O 1
ATOM 3925 N N . HIS B 1 240 ? -35.68440 12.02990 -57.73581 1.000 24.58605 238 HIS B N 1
ATOM 3926 C CA . HIS B 1 240 ? -36.44455 11.58688 -56.57513 1.000 27.87125 238 HIS B CA 1
ATOM 3927 C C . HIS B 1 240 ? -36.47702 10.06641 -56.43442 1.000 31.62414 238 HIS B C 1
ATOM 3928 O O . HIS B 1 240 ? -37.47608 9.50294 -55.98004 1.000 33.78177 238 HIS B O 1
ATOM 3935 N N . GLU B 1 241 ? -35.38508 9.39148 -56.79030 1.000 25.07180 239 GLU B N 1
ATOM 3936 C CA . GLU B 1 241 ? -35.27213 7.94459 -56.64012 1.000 30.22945 239 GLU B CA 1
ATOM 3937 C C . GLU B 1 241 ? -34.33844 7.56409 -55.49206 1.000 32.17390 239 GLU B C 1
ATOM 3938 O O . GLU B 1 241 ? -33.60487 6.57341 -55.57001 1.000 28.70802 239 GLU B O 1
ATOM 3944 N N . PHE B 1 242 ? -34.35922 8.34567 -54.40751 1.000 26.30613 240 PHE B N 1
ATOM 3945 C CA . PHE B 1 242 ? -33.47692 8.05995 -53.27980 1.000 26.83069 240 PHE B CA 1
ATOM 3946 C C . PHE B 1 242 ? -33.84241 6.74003 -52.60698 1.000 24.22469 240 PHE B C 1
ATOM 3947 O O . PHE B 1 242 ? -32.95483 5.97029 -52.21608 1.000 23.56724 240 PHE B O 1
ATOM 3955 N N . LEU B 1 243 ? -35.14158 6.46000 -52.46525 1.000 21.80603 241 LEU B N 1
ATOM 3956 C CA . LEU B 1 243 ? -35.56806 5.22514 -51.81204 1.000 28.19714 241 LEU B CA 1
ATOM 3957 C C . LEU B 1 243 ? -34.97758 4.00477 -52.50467 1.000 28.39835 241 LEU B C 1
ATOM 3958 O O . LEU B 1 243 ? -34.53769 3.05501 -51.84598 1.000 26.49311 241 LEU B O 1
ATOM 3963 N N . GLU B 1 244 ? -34.93319 4.02911 -53.83431 1.000 24.03516 242 GLU B N 1
ATOM 3964 C CA . GLU B 1 244 ? -34.48928 2.87358 -54.60166 1.000 32.34387 242 GLU B CA 1
ATOM 3965 C C . GLU B 1 244 ? -32.97321 2.81957 -54.74880 1.000 28.64379 242 GLU B C 1
ATOM 3966 O O . GLU B 1 244 ? -32.39810 1.72711 -54.74283 1.000 27.50089 242 GLU B O 1
ATOM 3972 N N . LYS B 1 245 ? -32.30768 3.97077 -54.85213 1.000 25.17731 243 LYS B N 1
ATOM 3973 C CA . LYS B 1 245 ? -30.87821 3.98968 -55.13248 1.000 28.44329 243 LYS B CA 1
ATOM 3974 C C . LYS B 1 245 ? -30.02466 3.95507 -53.87143 1.000 23.53781 243 LYS B C 1
ATOM 3975 O O . LYS B 1 245 ? -28.87399 3.50609 -53.92857 1.000 20.76518 243 LYS B O 1
ATOM 3981 N N . GLY B 1 246 ? -30.55800 4.39897 -52.73708 1.000 22.95326 244 GLY B N 1
ATOM 3982 C CA . GLY B 1 246 ? -29.85333 4.28948 -51.47876 1.000 25.55474 244 GLY B CA 1
ATOM 3983 C C . GLY B 1 246 ? -28.95675 5.45436 -51.11967 1.000 23.98229 244 GLY B C 1
ATOM 3984 O O . GLY B 1 246 ? -28.37698 5.44513 -50.02569 1.000 25.27884 244 GLY B O 1
ATOM 3985 N N . HIS B 1 247 ? -28.80620 6.44649 -51.99772 1.000 19.34570 245 HIS B N 1
ATOM 3986 C CA . HIS B 1 247 ? -28.07815 7.66425 -51.66718 1.000 21.97711 245 HIS B CA 1
ATOM 3987 C C . HIS B 1 247 ? -29.04519 8.83808 -51.60621 1.000 26.50262 245 HIS B C 1
ATOM 3988 O O . HIS B 1 247 ? -29.96620 8.94590 -52.42327 1.000 18.86792 245 HIS B O 1
ATOM 3995 N N . ILE B 1 248 ? -28.83370 9.71268 -50.62687 1.000 18.16189 246 ILE B N 1
ATOM 3996 C CA . ILE B 1 248 ? -29.83996 10.69605 -50.26680 1.000 16.55343 246 ILE B CA 1
ATOM 3997 C C . ILE B 1 248 ? -29.15205 11.97715 -49.81459 1.000 16.22078 246 ILE B C 1
ATOM 3998 O O . ILE B 1 248 ? -28.11262 11.95584 -49.13608 1.000 14.90800 246 ILE B O 1
ATOM 4003 N N . VAL B 1 249 ? -29.73004 13.08841 -50.26289 1.000 14.12699 247 VAL B N 1
ATOM 4004 C CA . VAL B 1 249 ? -29.49780 14.42659 -49.74408 1.000 14.62955 247 VAL B CA 1
ATOM 4005 C C . VAL B 1 249 ? -30.84071 14.94484 -49.24933 1.000 15.49418 247 VAL B C 1
ATOM 4006 O O . VAL B 1 249 ? -31.85303 14.83172 -49.95389 1.000 14.97995 247 VAL B O 1
ATOM 4010 N N . ALA B 1 250 ? -30.85566 15.49315 -48.03839 1.000 14.73756 248 ALA B N 1
ATOM 4011 C CA . ALA B 1 250 ? -32.04229 16.13205 -47.49073 1.000 15.97898 248 ALA B CA 1
ATOM 4012 C C . ALA B 1 250 ? -31.62155 17.41614 -46.79747 1.000 18.29132 248 ALA B C 1
ATOM 4013 O O . ALA B 1 250 ? -30.52740 17.50110 -46.24176 1.000 17.24767 248 ALA B O 1
ATOM 4015 N N . GLY B 1 251 ? -32.48252 18.42122 -46.83455 1.000 14.21645 249 GLY B N 1
ATOM 4016 C CA . GLY B 1 251 ? -32.13103 19.63350 -46.11988 1.000 16.63841 249 GLY B CA 1
ATOM 4017 C C . GLY B 1 251 ? -33.24611 20.64739 -46.16126 1.000 17.98748 249 GLY B C 1
ATOM 4018 O O . GLY B 1 251 ? -34.31167 20.41684 -46.74094 1.000 17.50442 249 GLY B O 1
ATOM 4019 N N . ASN B 1 252 ? -32.98757 21.78240 -45.51567 1.000 14.83533 250 ASN B N 1
ATOM 4020 C CA . ASN B 1 252 ? -33.78015 22.96126 -45.81319 1.000 19.40284 250 ASN B CA 1
ATOM 4021 C C . ASN B 1 252 ? -33.47985 23.38430 -47.25168 1.000 18.93017 250 ASN B C 1
ATOM 4022 O O . ASN B 1 252 ? -32.60286 22.82669 -47.90787 1.000 17.32907 250 ASN B O 1
ATOM 4027 N N . THR B 1 253 ? -34.21464 24.38033 -47.74811 1.000 18.59088 251 THR B N 1
ATOM 4028 C CA . THR B 1 253 ? -34.13827 24.70506 -49.17233 1.000 19.78332 251 THR B CA 1
ATOM 4029 C C . THR B 1 253 ? -32.70741 25.02049 -49.60222 1.000 19.39061 251 THR B C 1
ATOM 4030 O O . THR B 1 253 ? -32.11826 24.31903 -50.44323 1.000 22.72986 251 THR B O 1
ATOM 4034 N N . LYS B 1 254 ? -32.11438 26.05547 -49.00235 1.000 18.49088 252 LYS B N 1
ATOM 4035 C CA . LYS B 1 254 ? -30.83073 26.54055 -49.49227 1.000 22.05929 252 LYS B CA 1
ATOM 4036 C C . LYS B 1 254 ? -29.69681 25.57805 -49.15741 1.000 21.91275 252 LYS B C 1
ATOM 4037 O O . LYS B 1 254 ? -28.78620 25.38524 -49.97165 1.000 21.91868 252 LYS B O 1
ATOM 4043 N N . CYS B 1 255 ? -29.73229 24.95914 -47.97276 1.000 15.02910 253 CYS B N 1
ATOM 4044 C CA . CYS B 1 255 ? -28.65577 24.04598 -47.60143 1.000 17.15630 253 CYS B CA 1
ATOM 4045 C C . CYS B 1 255 ? -28.76666 22.71424 -48.33591 1.000 18.42006 253 CYS B C 1
ATOM 4046 O O . CYS B 1 255 ? -27.73938 22.11091 -48.65800 1.000 17.65542 253 CYS B O 1
ATOM 4049 N N . PHE B 1 256 ? -29.98413 22.24791 -48.63708 1.000 17.54143 254 PHE B N 1
ATOM 4050 C CA . PHE B 1 256 ? -30.11313 21.12507 -49.56552 1.000 18.89301 254 PHE B CA 1
ATOM 4051 C C . PHE B 1 256 ? -29.44808 21.45117 -50.89761 1.000 18.26467 254 PHE B C 1
ATOM 4052 O O . PHE B 1 256 ? -28.65754 20.65465 -51.42411 1.000 18.82969 254 PHE B O 1
ATOM 4060 N N . LYS B 1 257 ? -29.77212 22.61530 -51.47090 1.000 19.37766 255 LYS B N 1
ATOM 4061 C CA . LYS B 1 257 ? -29.21387 22.95812 -52.77875 1.000 20.67568 255 LYS B CA 1
ATOM 4062 C C . LYS B 1 257 ? -27.69023 23.04908 -52.73192 1.000 20.47675 255 LYS B C 1
ATOM 4063 O O . LYS B 1 257 ? -26.98901 22.49347 -53.59351 1.000 21.77321 255 LYS B O 1
ATOM 4069 N N . ALA B 1 258 ? -27.15839 23.74942 -51.72789 1.000 20.72760 256 ALA B N 1
ATOM 4070 C CA . ALA B 1 258 ? -25.71154 23.90586 -51.62195 1.000 20.99145 256 ALA B CA 1
ATOM 4071 C C . ALA B 1 258 ? -25.02007 22.56668 -51.38378 1.000 22.00135 256 ALA B C 1
ATOM 4072 O O . ALA B 1 258 ? -23.95508 22.31221 -51.95437 1.000 25.51815 256 ALA B O 1
ATOM 4074 N N . LEU B 1 259 ? -25.60833 21.69127 -50.55953 1.000 18.33818 257 LEU B N 1
ATOM 4075 C CA . LEU B 1 259 ? -24.99661 20.39010 -50.29177 1.000 18.14491 257 LEU B CA 1
ATOM 4076 C C . LEU B 1 259 ? -24.98235 19.51043 -51.53802 1.000 21.28389 257 LEU B C 1
ATOM 4077 O O . LEU B 1 259 ? -23.98450 18.82826 -51.81323 1.000 25.28574 257 LEU B O 1
ATOM 4082 N N . LEU B 1 260 ? -26.07876 19.50969 -52.30242 1.000 21.85930 258 LEU B N 1
ATOM 4083 C CA . LEU B 1 260 ? -26.11265 18.75926 -53.55475 1.000 23.41197 258 LEU B CA 1
ATOM 4084 C C . LEU B 1 260 ? -25.02984 19.24597 -54.51501 1.000 25.69161 258 LEU B C 1
ATOM 4085 O O . LEU B 1 260 ? -24.26866 18.44274 -55.08528 1.000 29.36278 258 LEU B O 1
ATOM 4090 N N . THR B 1 261 ? -24.95196 20.56797 -54.71078 1.000 26.57695 259 THR B N 1
ATOM 4091 C CA . THR B 1 261 ? -23.88899 21.12580 -55.54394 1.000 28.80435 259 THR B CA 1
ATOM 4092 C C . THR B 1 261 ? -22.51275 20.70149 -55.04085 1.000 27.69237 259 THR B C 1
ATOM 4093 O O . THR B 1 261 ? -21.65439 20.28637 -55.82918 1.000 25.91278 259 THR B O 1
ATOM 4097 N N . THR B 1 262 ? -22.29746 20.77795 -53.72517 1.000 24.75664 260 THR B N 1
ATOM 4098 C CA . THR B 1 262 ? -20.99905 20.44799 -53.14692 1.000 28.77142 260 THR B CA 1
ATOM 4099 C C . THR B 1 262 ? -20.61029 19.00695 -53.44524 1.000 30.25127 260 THR B C 1
ATOM 4100 O O . THR B 1 262 ? -19.44290 18.71803 -53.73355 1.000 29.14536 260 THR B O 1
ATOM 4104 N N . ILE B 1 263 ? -21.57578 18.08694 -53.39110 1.000 27.18108 261 ILE B N 1
ATOM 4105 C CA . ILE B 1 263 ? -21.23021 16.68392 -53.60188 1.000 27.15643 261 ILE B CA 1
ATOM 4106 C C . ILE B 1 263 ? -21.06189 16.32436 -55.07659 1.000 32.61179 261 ILE B C 1
A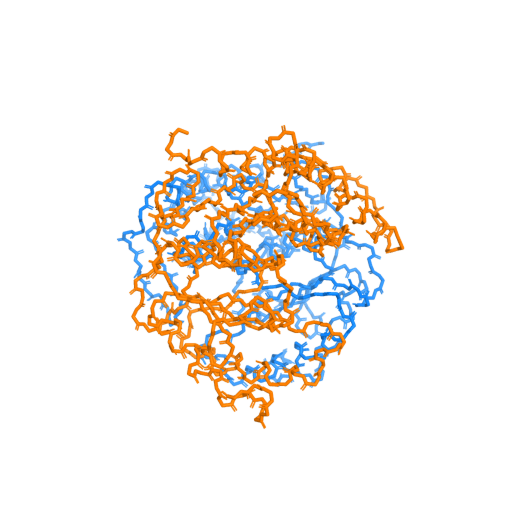TOM 4107 O O . ILE B 1 263 ? -20.39260 15.32717 -55.37635 1.000 33.04355 261 ILE B O 1
ATOM 4112 N N . GLN B 1 264 ? -21.63880 17.09515 -56.00687 1.000 30.02330 262 GLN B N 1
ATOM 4113 C CA . GLN B 1 264 ? -21.49266 16.76161 -57.42940 1.000 32.43372 262 GLN B CA 1
ATOM 4114 C C . GLN B 1 264 ? -20.06025 16.47139 -57.88670 1.000 34.72456 262 GLN B C 1
ATOM 4115 O O . GLN B 1 264 ? -19.85694 15.45337 -58.56949 1.000 30.95452 262 GLN B O 1
ATOM 4121 N N . PRO B 1 265 ? -19.03963 17.28310 -57.57826 1.000 32.12812 263 PRO B N 1
ATOM 4122 C CA . PRO B 1 265 ? -17.69003 16.98895 -58.10721 1.000 35.51317 263 PRO B CA 1
ATOM 4123 C C . PRO B 1 265 ? -17.07071 15.69149 -57.59386 1.000 36.47527 263 PRO B C 1
ATOM 4124 O O . PRO B 1 265 ? -16.06295 15.24998 -58.16035 1.000 32.92526 263 PRO B O 1
ATOM 4128 N N . HIS B 1 266 ? -17.62541 15.07063 -56.55182 1.000 36.45860 264 HIS B N 1
ATOM 4129 C CA . HIS B 1 266 ? -17.06169 13.85343 -55.97933 1.000 35.34443 264 HIS B CA 1
ATOM 4130 C C . HIS B 1 266 ? -17.87969 12.61155 -56.32469 1.000 38.70481 264 HIS B C 1
ATOM 4131 O O . HIS B 1 266 ? -17.72456 11.57042 -55.67885 1.000 40.92017 264 HIS B O 1
ATOM 4138 N N . LEU B 1 267 ? -18.73957 12.69897 -57.33756 1.000 39.61376 265 LEU B N 1
ATOM 4139 C CA . LEU B 1 267 ? -19.56618 11.57628 -57.76753 1.000 50.40774 265 LEU B CA 1
ATOM 4140 C C . LEU B 1 267 ? -18.85887 10.79318 -58.86556 1.000 64.59409 265 LEU B C 1
ATOM 4141 O O . LEU B 1 267 ? -18.30784 11.40135 -59.79157 1.000 66.97285 265 LEU B O 1
ATOM 4146 N N . PRO B 1 268 ? -18.83933 9.46496 -58.79201 1.000 73.19437 266 PRO B N 1
ATOM 4147 C CA . PRO B 1 268 ? -18.33315 8.66083 -59.91212 1.000 76.45195 266 PRO B CA 1
ATOM 4148 C C . PRO B 1 268 ? -19.15909 8.89785 -61.16341 1.000 83.05625 266 PRO B C 1
ATOM 4149 O O . PRO B 1 268 ? -20.34781 8.54435 -61.20945 1.000 81.69179 266 PRO B O 1
ATOM 4153 N N . PRO B 1 269 ? -18.56350 9.50099 -62.20432 1.000 89.19455 267 PRO B N 1
ATOM 4154 C CA . PRO B 1 269 ? -19.33607 9.85421 -63.40506 1.000 89.92936 267 PRO B CA 1
ATOM 4155 C C . PRO B 1 269 ? -19.81457 8.64222 -64.18926 1.000 86.84901 267 PRO B C 1
ATOM 4156 O O . PRO B 1 269 ? -19.12414 8.16527 -65.09611 1.000 85.93069 267 PRO B O 1
ATOM 4160 N N . SER B 1 270 ? -21.00707 8.14973 -63.85551 1.000 81.42553 268 SER B N 1
ATOM 4161 C CA . SER B 1 270 ? -21.54609 6.94182 -64.46797 1.000 76.48256 268 SER B CA 1
ATOM 4162 C C . SER B 1 270 ? -22.99221 6.72688 -64.04072 1.000 85.02231 268 SER B C 1
ATOM 4163 O O . SER B 1 270 ? -23.90040 7.43114 -64.49787 1.000 79.66307 268 SER B O 1
ATOM 4166 N N . LEU B 1 271 ? -23.20458 5.73718 -63.16892 1.000 95.29623 269 LEU B N 1
ATOM 4167 C CA . LEU B 1 271 ? -24.50270 5.55317 -62.52849 1.000 91.63383 269 LEU B CA 1
ATOM 4168 C C . LEU B 1 271 ? -24.94700 6.83025 -61.82422 1.000 94.10937 269 LEU B C 1
ATOM 4169 O O . LEU B 1 271 ? -26.09975 7.25995 -61.95230 1.000 90.52997 269 LEU B O 1
ATOM 4174 N N . LYS B 1 272 ? -24.03192 7.45919 -61.08823 1.000 88.08232 270 LYS B N 1
ATOM 4175 C CA . LYS B 1 272 ? -24.30196 8.71157 -60.39004 1.000 79.33677 270 LYS B CA 1
ATOM 4176 C C . LYS B 1 272 ? -23.88812 9.87133 -61.29098 1.000 85.75382 270 LYS B C 1
ATOM 4177 O O . LYS B 1 272 ? -22.69384 10.11851 -61.49056 1.000 82.85171 270 LYS B O 1
ATOM 4183 N N . ARG B 1 273 ? -24.87447 10.58195 -61.82943 1.000 88.55645 271 ARG B N 1
ATOM 4184 C CA . ARG B 1 273 ? -24.63234 11.67570 -62.76543 1.000 79.60948 271 ARG B CA 1
ATOM 4185 C C . ARG B 1 273 ? -24.42525 13.00671 -62.04586 1.000 73.18851 271 ARG B C 1
ATOM 4186 O O . ARG B 1 273 ? -25.38259 13.72172 -61.74299 1.000 69.35444 271 ARG B O 1
#

B-factor: mean 27.64, std 14.55, range [9.81, 110.92]

Radius of gyration: 23.05 Å; Cα contacts (8 Å, |Δi|>4): 1364; chains: 2; bounding box: 63×50×67 Å

InterPro domains:
  IPR000760 Inositol monophosphatase-like [PF00459] (2-259)
  IPR000760 Inositol monophosphatase-like [PR00377] (38-58)
  IPR000760 Inositol monophosphatase-like [PR00377] (60-76)
  IPR000760 Inositol monophosphatase-like [PR00377] (83-99)
  IPR000760 Inositol monophosphatase-like [PR00377] (132-155)
  IPR000760 Inositol monophosphatase-like [PR00377] (181-202)
  IPR000760 Inositol monophosphatase-like [PR00377] (212-236)
  IPR020550 Inositol monophosphatase, conserved site [PS00630] (215-229)
  IPR020583 Inositol monophosphatase, metal-binding site [PS00629] (83-96)
  IPR022337 Inositol monophosphatase SuhB-like [PR01959] (17-39)
  IPR022337 Inositol monophosphatase SuhB-like [PR01959] (106-125)
  IPR022337 Inositol monophosphatase SuhB-like [PR01959] (160-186)
  IPR022337 Inositol monophosphatase SuhB-like [PR01959] (202-214)
  IPR033942 Inositol monophosphatase [cd01639] (4-250)

Nearest PDB structures (foldseek):
  8wip-assembly1_B  TM=9.976E-01  e=6.409E-57  Pseudomonas aeruginosa PAO1
  2czh-assembly1_A  TM=8.686E-01  e=5.798E-25  Homo sapiens
  2ddk-assembly1_B  TM=8.902E-01  e=9.978E-25  Homo sapiens
  2fvz-assembly2_C  TM=9.020E-01  e=4.507E-24  Homo sapiens
  4as4-assembly1_B  TM=8.566E-01  e=1.257E-23  Homo sapiens

Foldseek 3Di:
DDDDPLQVLQQVLFQVLLVLLCVCLPPHAFPDWDAPDVVRTDGVSQVVSVVSSVVSNCVVPVQAWEAEPVPGTDAGDDQNRQKYKQWRSKFQVVCSNVSNQDIWTWIWIGGNNHTAWIWTARSVVGWIWIDGVPGAIDTVPHGAAADPDQEQAQFEEEEEAPPDPVCPVLRVLVVVLVVVSPVRYNYYDYSGGQLVRLLCQLRHVGAKYWYADAELRSPRRSQRSQVRNQKDKDALQRHNCCNPGRIMMIGHDNHSVNSSVSSVVSDDVSSND/DLDDPLQVLQQVLFQVLLVLLVVLLVVLVVDDQDPVRLVVSLLVSQVVSVVSNVVSNCVPVVQAWEAEPNPGTDAGDDQNRQKYKQWRSKFQSVCSSVSNQDIWIWIFIGGNRHTAWIWTARSVVGWIWIDGVPGAIDTVPHGAAAADDQAQAQFEEEEAQPPDPVCVVLNVLVVQLVVVSPVRYVYYDYSGGQLVRLLCRLRHNGQKYWYAPAALRSPRRSVRSQVRNQKDKPALQRHNCCNPRRIMMIGHHNHSVNSSVSSVVSDDPDPRD

Solvent-accessible surface area: 20821 Å² total; per-residue (Å²): 136,110,76,52,103,28,8,56,26,1,3,132,0,0,98,50,0,0,104,42,0,70,114,5,43,103,163,111,122,39,150,43,73,88,96,85,90,50,25,54,34,2,1,51,4,2,130,37,0,14,115,30,0,35,48,33,0,121,186,41,42,78,58,13,1,13,24,1,35,34,52,34,106,110,113,21,64,66,114,6,42,53,40,34,1,1,0,2,0,3,13,8,23,14,0,4,51,22,19,6,6,11,0,0,0,1,1,0,0,18,68,140,62,144,16,20,7,0,0,0,8,0,14,28,26,135,19,33,0,6,2,3,99,64,138,7,3,19,13,87,62,80,151,0,141,20,29,64,49,140,49,6,110,13,0,0,0,0,0,2,7,3,39,63,84,121,9,92,127,26,2,67,38,1,8,51,0,4,84,47,0,7,57,77,10,35,2,6,13,14,12,9,1,8,0,0,1,0,0,3,0,0,15,15,10,3,1,0,0,0,6,8,35,17,42,30,52,18,0,0,1,0,0,3,0,0,57,30,0,31,8,82,14,4,0,0,59,39,41,118,68,2,18,120,78,3,6,0,0,0,0,2,76,87,0,19,94,18,0,30,86,30,0,56,108,52,15,15,113,53,16,112,195,118,110,51,50,101,30,9,51,29,1,6,120,0,0,94,52,0,0,92,44,0,69,119,29,8,86,152,19,43,105,86,112,45,67,95,146,46,16,134,80,77,24,35,119,10,11,152,39,0,14,116,29,0,36,49,33,1,117,189,40,44,75,60,14,2,14,25,1,75,58,52,37,92,114,124,21,62,66,107,5,50,45,42,34,0,1,0,4,0,3,11,12,42,36,0,2,29,26,6,5,7,12,0,0,0,1,0,0,0,19,41,142,58,104,15,25,6,0,0,0,6,0,5,27,24,118,20,31,0,4,2,2,125,68,126,8,3,17,14,88,60,137,160,1,144,22,28,54,86,151,45,5,101,16,0,0,0,0,0,2,6,1,73,72,120,128,6,97,127,40,7,78,45,0,8,75,5,4,90,62,2,12,47,82,2,2,3,6,13,12,12,8,2,9,0,0,1,0,0,3,1,0,16,16,22,3,1,0,0,0,5,16,34,18,44,29,56,17,0,0,0,0,0,3,0,0,72,37,0,34,9,65,6,1,0,2,28,31,34,142,82,8,17,125,59,5,7,0,0,0,0,3,58,104,0,18,106,34,0,31,95,34,0,61,107,40,16,44,131,85,118,29,153

Sequence (546 aa):
GSMQPMLNIALRAARSAGELIFRSIERLDVISVNEKDAKDYVTEEVDRAAEQTIVAALRKAYPTHAIMGEEGGLIEGSGEGADYLWVIDPLDGTTNFIHGVPHFAVSIACKYKGRLEHAVVLDPVRQEEFTASRGRGAALNGRRLRVSGRKSLEGALLGTGFPFRDNQIDNLDNYLNMFRSLVGQTAGIRRAGAASLDLAYVAAGRYDAFWEFGLSEWDMAAGALLVQEAGGLVSDFTGSHEFLEKGHIVAGNTKCFKALLTTIQPHLPPSLKRGSMQPMLNIALRAARSAGELIFRSIERLDVISVNEKDAKDYVTEVDRAAEQTIVAALRKAYPTHAIMGEEGGLIEGSGEGADYLWVIDPLDGTTNFIHGVPHFAVSIACKYKGRLEHAVVLDPVRQEEFTASRGRGAALNGRRRLRVSGRKSLEGALLGTGFPFRDNQIDNLDNYLNMFRSLVGQTAGIRRAGAASLDLAYVAAGRYDAFWEFGLSEWDMAAGALLVQEAGGLVSDFTGSHEFLEKGHIVAGNTKCFKALLTTIQPHLPPSLKR

Organism: Pseudomonas aeruginosa (strain ATCC 15692 / DSM 22644 / CIP 104116 / JCM 14847 / LMG 12228 / 1C / PRS 101 / PAO1) (NCBI:txid208964)